Protein AF-A0A8B8M801-F1 (afdb_monomer_lite)

Foldseek 3Di:
DQFDPDPLVLVLLLLLQVLVVLLVLLVVLCVLLVQAPDCLSVCSVVCSQQVLVCVVVCPPLADDPVVLVVLVVLVVQQVVLVVVLVVLVVVLVVLVVVLVVLVPDPPHDPVVNVVSVVVSVVSVVVSVVSCVSHCNPPGSVVVSSSSVNNSVNVLVVSLVPVLPSDDPPPPPPPDDDDDDDDDDDDDDDDDDDDDDDDDDDDDDDDDDDDDDDDDDDDDDDDDDDDDDDDDDDDDDDDDDDDDDDDDDDDDDDDDDDDDPPDDDDDPDDDPPDPPPDPPSSVSVSSVSSNDPDSNDADCQACQVVVCFLLLLVLLLLLVCCLPDDVDDDPVSVVVSLVSDDPVLVVVLVVVVVVLVPPPPCPPCLPVLLVVLSVLLCVLCVQQNQQSVLSNQLVVCPDPPPPPDDPDPHRRPSSHRNSGGPVVSSVSVSSSVNSSVSNSVVVVVVVVVVVVVVVVVVVVPPPPPPDD

pLDDT: mean 71.51, std 26.42, r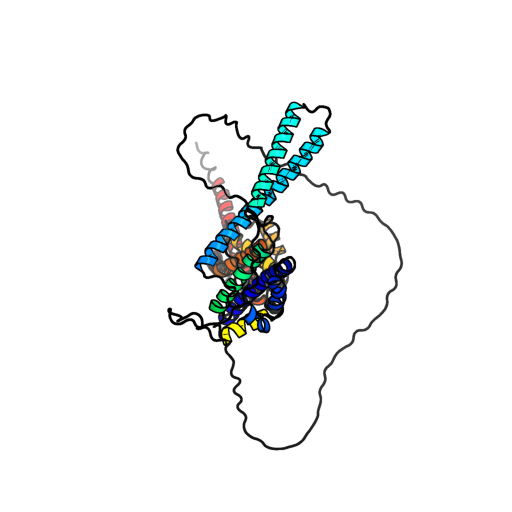ange [22.66, 97.25]

Structure (mmCIF, N/CA/C/O backbone):
data_AF-A0A8B8M801-F1
#
_entry.id   AF-A0A8B8M801-F1
#
loop_
_atom_site.group_PDB
_atom_site.id
_atom_site.type_symbol
_atom_site.label_atom_id
_atom_site.label_alt_id
_atom_site.label_comp_id
_atom_site.label_asym_id
_atom_site.label_entity_id
_atom_site.label_seq_id
_atom_site.pdbx_PDB_ins_code
_atom_site.Cartn_x
_atom_site.Cartn_y
_atom_site.Cartn_z
_atom_site.occupancy
_atom_site.B_iso_or_equiv
_atom_site.auth_seq_id
_atom_site.auth_comp_id
_atom_site.auth_asym_id
_atom_site.auth_atom_id
_atom_site.pdbx_PDB_model_num
ATOM 1 N N . MET A 1 1 ? 6.894 6.094 -21.518 1.00 69.94 1 MET A N 1
ATOM 2 C CA . MET A 1 1 ? 6.815 5.755 -20.077 1.00 69.94 1 MET A CA 1
ATOM 3 C C . MET A 1 1 ? 7.013 4.245 -19.852 1.00 69.94 1 MET A C 1
ATOM 5 O O . MET A 1 1 ? 6.782 3.466 -20.776 1.00 69.94 1 MET A O 1
ATOM 9 N N . LEU A 1 2 ? 7.477 3.798 -18.669 1.00 86.38 2 LEU A N 1
ATOM 10 C CA . LEU A 1 2 ? 7.710 2.362 -18.379 1.00 86.38 2 LEU A CA 1
ATOM 11 C C . LEU A 1 2 ? 6.422 1.529 -18.285 1.00 86.38 2 LEU A C 1
ATOM 13 O O . LEU A 1 2 ? 6.451 0.343 -18.609 1.00 86.38 2 LEU A O 1
ATOM 17 N N . VAL A 1 3 ? 5.332 2.137 -17.811 1.00 86.00 3 VAL A N 1
ATOM 18 C CA . VAL A 1 3 ? 4.049 1.465 -17.549 1.00 86.00 3 VAL A CA 1
ATOM 19 C C . VAL A 1 3 ? 3.124 1.565 -18.767 1.00 86.00 3 VAL A C 1
ATOM 21 O O . VAL A 1 3 ? 2.824 0.553 -19.389 1.00 86.00 3 VAL A O 1
ATOM 24 N N . SER A 1 4 ? 2.714 2.776 -19.147 1.00 87.94 4 SER A N 1
ATOM 25 C CA . SER A 1 4 ? 1.912 3.070 -20.344 1.00 87.94 4 SER A CA 1
ATOM 26 C C . SER A 1 4 ? 2.032 4.556 -20.682 1.00 87.94 4 SER A C 1
ATOM 28 O O . SER A 1 4 ? 2.344 5.335 -19.793 1.00 87.94 4 SER A O 1
ATOM 30 N N . ASP A 1 5 ? 1.791 4.952 -21.926 1.00 88.44 5 ASP A N 1
ATOM 31 C CA . ASP A 1 5 ? 1.687 6.371 -22.310 1.00 88.44 5 ASP A CA 1
ATOM 32 C C . ASP A 1 5 ? 0.221 6.864 -22.314 1.00 88.44 5 ASP A C 1
ATOM 34 O O . ASP A 1 5 ? -0.043 8.023 -22.611 1.00 88.44 5 ASP A O 1
ATOM 38 N N . ASP A 1 6 ? -0.732 5.984 -21.985 1.00 90.69 6 ASP A N 1
ATOM 39 C CA . ASP A 1 6 ? -2.162 6.293 -21.893 1.00 90.69 6 ASP A CA 1
ATOM 40 C C . ASP A 1 6 ? -2.569 6.659 -20.454 1.00 90.69 6 ASP A C 1
ATOM 42 O O . ASP A 1 6 ? -2.663 5.792 -19.578 1.00 90.69 6 ASP A O 1
ATOM 46 N N . ASP A 1 7 ? -2.859 7.941 -20.227 1.00 89.00 7 ASP A N 1
ATOM 47 C CA . ASP A 1 7 ? -3.302 8.480 -18.937 1.00 89.00 7 ASP A CA 1
ATOM 48 C C . ASP A 1 7 ? -4.595 7.830 -18.421 1.00 89.00 7 ASP A C 1
ATOM 50 O O . ASP A 1 7 ? -4.760 7.655 -17.208 1.00 89.00 7 ASP A O 1
ATOM 54 N N . TYR A 1 8 ? -5.509 7.426 -19.314 1.00 88.69 8 TYR A N 1
ATOM 55 C CA . TYR A 1 8 ? -6.745 6.752 -18.914 1.00 88.69 8 TYR A CA 1
ATOM 56 C C . TYR A 1 8 ? -6.439 5.384 -18.326 1.00 88.69 8 TYR A C 1
ATOM 58 O O . TYR A 1 8 ? -6.937 5.052 -17.250 1.00 88.69 8 TYR A O 1
ATOM 66 N N . PHE A 1 9 ? -5.568 4.617 -18.979 1.00 89.81 9 PHE A N 1
ATOM 67 C CA . PHE A 1 9 ? -5.114 3.331 -18.464 1.00 89.81 9 PHE A CA 1
ATOM 68 C C . PHE A 1 9 ? -4.453 3.464 -17.082 1.00 89.81 9 PHE A C 1
ATOM 70 O O . PHE A 1 9 ? -4.754 2.686 -16.175 1.00 89.81 9 PHE A O 1
ATOM 77 N N . LEU A 1 10 ? -3.601 4.475 -16.876 1.00 91.31 10 LEU A N 1
ATOM 78 C CA . LEU A 1 10 ? -2.963 4.717 -15.574 1.00 91.31 10 LEU A CA 1
ATOM 79 C C . LEU A 1 10 ? -3.976 5.084 -14.486 1.00 91.31 10 LEU A C 1
ATOM 81 O O . LEU A 1 10 ? -3.874 4.609 -13.352 1.00 91.31 10 LEU A O 1
ATOM 85 N N . MET A 1 11 ? -4.967 5.908 -14.825 1.00 91.25 11 MET A N 1
ATOM 86 C CA . MET A 1 11 ? -6.051 6.271 -13.917 1.00 91.25 11 MET A CA 1
ATOM 87 C C . MET A 1 11 ? -6.935 5.065 -13.574 1.00 91.25 11 MET A C 1
ATOM 89 O O . MET A 1 11 ? -7.363 4.942 -12.425 1.00 91.25 11 MET A O 1
ATOM 93 N N . GLU A 1 12 ? -7.169 4.147 -14.518 1.00 91.06 12 GLU A N 1
ATOM 94 C CA . GLU A 1 12 ? -7.884 2.899 -14.240 1.00 91.06 12 GLU A CA 1
ATOM 95 C C . GLU A 1 12 ? -7.103 1.990 -13.287 1.00 91.06 12 GLU A C 1
ATOM 97 O O . GLU A 1 12 ? -7.709 1.461 -12.358 1.00 91.06 12 GLU A O 1
ATOM 102 N N . LEU A 1 13 ? -5.779 1.868 -13.443 1.00 92.38 13 LEU A N 1
ATOM 103 C CA . LEU A 1 13 ? -4.937 1.125 -12.495 1.00 92.38 13 LEU A CA 1
ATOM 104 C C . LEU A 1 13 ? -4.992 1.731 -11.086 1.00 92.38 13 LEU A C 1
ATOM 106 O O . LEU A 1 13 ? -5.096 1.004 -10.097 1.00 92.38 13 LEU A O 1
ATOM 110 N N . ALA A 1 14 ? -4.953 3.064 -10.987 1.00 92.94 14 ALA A N 1
ATOM 111 C CA . ALA A 1 14 ? -5.087 3.764 -9.712 1.00 92.94 14 ALA A CA 1
ATOM 112 C C . ALA A 1 14 ? -6.464 3.523 -9.071 1.00 92.94 14 ALA A C 1
ATOM 114 O O . ALA A 1 14 ? -6.549 3.235 -7.875 1.00 92.94 14 ALA A O 1
ATOM 115 N N . LEU A 1 15 ? -7.541 3.608 -9.860 1.00 93.56 15 LEU A N 1
ATOM 116 C CA . LEU A 1 15 ? -8.895 3.307 -9.401 1.00 93.56 15 LEU A CA 1
ATOM 117 C C . LEU A 1 15 ? -8.997 1.862 -8.907 1.00 93.56 15 LEU A C 1
ATOM 119 O O . LEU A 1 15 ? -9.538 1.628 -7.830 1.00 93.56 15 LEU A O 1
ATOM 123 N N . ASP A 1 16 ? -8.468 0.906 -9.665 1.00 93.31 16 ASP A N 1
ATOM 124 C CA . ASP A 1 16 ? -8.527 -0.511 -9.322 1.00 93.31 16 ASP A CA 1
ATOM 125 C C . ASP A 1 16 ? -7.824 -0.803 -7.989 1.00 93.31 16 ASP A C 1
ATOM 127 O O . ASP A 1 16 ? -8.360 -1.549 -7.169 1.00 93.31 16 ASP A O 1
ATOM 131 N N . GLU A 1 17 ? -6.702 -0.136 -7.699 1.00 93.31 17 GLU A N 1
ATOM 132 C CA . GLU A 1 17 ? -6.030 -0.260 -6.400 1.00 93.31 17 GLU A CA 1
ATOM 133 C C . GLU A 1 17 ? -6.843 0.353 -5.259 1.00 93.31 17 GLU A C 1
ATOM 135 O O . GLU A 1 17 ? -6.967 -0.237 -4.181 1.00 93.31 17 GLU A O 1
ATOM 140 N N . ILE A 1 18 ? -7.430 1.528 -5.485 1.00 93.25 18 ILE A N 1
ATOM 141 C CA . ILE A 1 18 ? -8.291 2.185 -4.499 1.00 93.25 18 ILE A CA 1
ATOM 142 C C . ILE A 1 18 ? -9.512 1.308 -4.185 1.00 93.25 18 ILE A C 1
ATOM 144 O O . ILE A 1 18 ? -9.875 1.165 -3.014 1.00 93.25 18 ILE A O 1
ATOM 148 N N . LEU A 1 19 ? -10.127 0.696 -5.202 1.00 94.12 19 LEU A N 1
ATOM 149 C CA . LEU A 1 19 ? -11.270 -0.201 -5.037 1.00 94.12 19 LEU A CA 1
ATOM 150 C C . LEU A 1 19 ? -10.886 -1.503 -4.325 1.00 94.12 19 LEU A C 1
ATOM 152 O O . LEU A 1 19 ? -11.635 -1.941 -3.454 1.00 94.12 19 LEU A O 1
ATOM 156 N N . ASP A 1 20 ? -9.721 -2.087 -4.613 1.00 91.69 20 ASP A N 1
ATOM 157 C CA . ASP A 1 20 ? -9.226 -3.276 -3.905 1.00 91.69 20 ASP A CA 1
ATOM 158 C C . ASP A 1 20 ? -8.988 -2.991 -2.410 1.00 91.69 20 ASP A C 1
ATOM 160 O O . ASP A 1 20 ? -9.424 -3.761 -1.543 1.00 91.69 20 ASP A O 1
ATOM 164 N N . ASN A 1 21 ? -8.374 -1.847 -2.086 1.00 91.00 21 ASN A N 1
ATOM 165 C CA . ASN A 1 21 ? -8.190 -1.402 -0.701 1.00 91.00 21 ASN A CA 1
ATOM 166 C C . ASN A 1 21 ? -9.539 -1.158 -0.006 1.00 91.00 21 ASN A C 1
ATOM 168 O O . ASN A 1 21 ? -9.754 -1.599 1.128 1.00 91.00 21 ASN A O 1
ATOM 172 N N . PHE A 1 22 ? -10.471 -0.494 -0.695 1.00 94.12 22 PHE A N 1
ATOM 173 C CA . PHE A 1 22 ? -11.826 -0.264 -0.203 1.00 94.12 22 PHE A CA 1
ATOM 174 C C . PHE A 1 22 ? -12.551 -1.581 0.098 1.00 94.12 22 PHE A C 1
ATOM 176 O O . PHE A 1 22 ? -13.122 -1.735 1.176 1.00 94.12 22 PHE A O 1
ATOM 183 N N . GLU A 1 23 ? -12.504 -2.545 -0.821 1.00 93.38 23 GLU A N 1
ATOM 184 C CA . GLU A 1 23 ? -13.177 -3.835 -0.685 1.00 93.38 23 GLU A CA 1
ATOM 185 C C . GLU A 1 23 ? -12.590 -4.661 0.471 1.00 93.38 23 GLU A C 1
ATOM 187 O O . GLU A 1 23 ? -13.325 -5.314 1.214 1.00 93.38 23 GLU A O 1
ATOM 192 N N . SER A 1 24 ? -11.271 -4.609 0.684 1.00 91.81 24 SER A N 1
ATOM 193 C CA . SER A 1 24 ? -10.615 -5.236 1.842 1.00 91.81 24 SER A CA 1
ATOM 194 C C . SER A 1 24 ? -11.139 -4.681 3.175 1.00 91.81 24 SER A C 1
ATOM 196 O O . SER A 1 24 ? -11.532 -5.438 4.075 1.00 91.81 24 SER A O 1
ATOM 198 N N . LEU A 1 25 ? -11.232 -3.352 3.284 1.00 93.81 25 LEU A N 1
ATOM 199 C CA . LEU A 1 25 ? -11.783 -2.684 4.463 1.00 93.81 25 LEU A CA 1
ATOM 200 C C . LEU A 1 25 ? -13.275 -2.991 4.638 1.00 93.81 25 LEU A C 1
ATOM 202 O O . LEU A 1 25 ? -13.708 -3.329 5.741 1.00 93.81 25 LEU A O 1
ATOM 206 N N . ALA A 1 26 ? -14.054 -2.937 3.558 1.00 95.31 26 ALA A N 1
ATOM 207 C CA . ALA A 1 26 ? -15.483 -3.219 3.574 1.00 95.31 26 ALA A CA 1
ATOM 208 C C . ALA A 1 26 ? -15.772 -4.656 4.029 1.00 95.31 26 ALA A C 1
ATOM 210 O O . ALA A 1 26 ? -16.574 -4.861 4.940 1.00 95.31 26 ALA A O 1
ATOM 211 N N . ARG A 1 27 ? -15.049 -5.658 3.512 1.00 95.75 27 ARG A N 1
ATOM 212 C CA . ARG A 1 27 ? -15.170 -7.045 3.994 1.00 95.75 27 ARG A CA 1
ATOM 213 C C . ARG A 1 27 ? -14.838 -7.167 5.482 1.00 95.75 27 ARG A C 1
ATOM 215 O O . ARG A 1 27 ? -15.513 -7.902 6.200 1.00 95.75 27 ARG A O 1
ATOM 222 N N . SER A 1 28 ? -13.832 -6.443 5.968 1.00 95.88 28 SER A N 1
ATOM 223 C CA . SER A 1 28 ? -13.464 -6.452 7.391 1.00 95.88 28 SER A CA 1
ATOM 224 C C . SER A 1 28 ? -14.577 -5.868 8.271 1.00 95.88 28 SER A C 1
ATOM 226 O O . SER A 1 28 ? -14.928 -6.446 9.302 1.00 95.88 28 SER A O 1
ATOM 228 N N . VAL A 1 29 ? -15.201 -4.772 7.830 1.00 96.56 29 VAL A N 1
ATOM 229 C CA . VAL A 1 29 ? -16.356 -4.162 8.509 1.00 96.56 29 VAL A CA 1
ATOM 230 C C . VAL A 1 29 ? -17.590 -5.065 8.446 1.00 96.56 29 VAL A C 1
ATOM 232 O O . VAL A 1 29 ? -18.293 -5.172 9.446 1.00 96.56 29 VAL A O 1
ATOM 235 N N . ALA A 1 30 ? -17.826 -5.779 7.342 1.00 96.00 30 ALA A N 1
ATOM 236 C CA . ALA A 1 30 ? -18.916 -6.752 7.228 1.00 96.00 30 ALA A CA 1
ATOM 237 C C . ALA A 1 30 ? -18.779 -7.908 8.223 1.00 96.00 30 ALA A C 1
ATOM 239 O O . ALA A 1 30 ? -19.742 -8.249 8.911 1.00 96.00 30 ALA A O 1
ATOM 240 N N . ARG A 1 31 ? -17.565 -8.448 8.396 1.00 96.56 31 ARG A N 1
ATOM 241 C CA . ARG A 1 31 ? -17.296 -9.467 9.426 1.00 96.56 31 ARG A CA 1
ATOM 242 C C . ARG A 1 31 ? -17.578 -8.947 10.833 1.00 96.56 31 ARG A C 1
ATOM 244 O O . ARG A 1 31 ? -18.112 -9.685 11.658 1.00 96.56 31 ARG A O 1
ATOM 251 N N . LEU A 1 32 ? -17.235 -7.688 11.108 1.00 95.00 32 LEU A N 1
ATOM 252 C CA . LEU A 1 32 ? -17.540 -7.046 12.387 1.00 95.00 32 LEU A CA 1
ATOM 253 C C . LEU A 1 32 ? -19.049 -6.814 12.560 1.00 95.00 32 LEU A C 1
ATOM 255 O O . LEU A 1 32 ? -19.571 -6.997 13.657 1.00 95.00 32 LEU A O 1
ATOM 259 N N . GLY A 1 33 ? -19.744 -6.482 11.468 1.00 95.25 33 GLY A N 1
ATOM 260 C CA . GLY A 1 33 ? -21.192 -6.290 11.403 1.00 95.25 33 GLY A CA 1
ATOM 261 C C . GLY A 1 33 ? -21.979 -7.489 11.917 1.00 95.25 33 GLY A C 1
ATOM 262 O O . GLY A 1 33 ? -22.941 -7.300 12.647 1.00 95.25 33 GLY A O 1
ATOM 263 N N . LYS A 1 34 ? -21.520 -8.721 11.667 1.00 95.31 34 LYS A N 1
ATOM 264 C CA . LYS A 1 34 ? -22.151 -9.954 12.188 1.00 95.31 34 LYS A CA 1
ATOM 265 C C . LYS A 1 34 ? -22.224 -10.023 13.717 1.00 95.31 34 LYS A C 1
ATOM 267 O O . LYS A 1 34 ? -23.043 -10.754 14.258 1.00 95.31 34 LYS A O 1
ATOM 272 N N . LYS A 1 35 ? -21.363 -9.279 14.422 1.00 95.19 35 LYS A N 1
ATOM 273 C CA . LYS A 1 35 ? -21.335 -9.209 15.893 1.00 95.19 35 LYS A CA 1
ATOM 274 C C . LYS A 1 35 ? -22.219 -8.092 16.459 1.00 95.19 35 LYS A C 1
ATOM 276 O O . LYS A 1 35 ? -22.286 -7.925 17.677 1.00 95.19 35 LYS A O 1
ATOM 281 N N . CYS A 1 36 ? -22.851 -7.296 15.599 1.00 96.25 36 CYS A N 1
ATOM 282 C CA . CYS A 1 36 ? -23.755 -6.234 16.016 1.00 96.25 36 CYS A CA 1
ATOM 283 C C . CYS A 1 36 ? -25.080 -6.785 16.548 1.00 96.25 36 CYS A C 1
ATOM 285 O O . CYS A 1 36 ? -25.541 -7.839 16.115 1.00 96.25 36 CYS A O 1
ATOM 287 N N . LYS A 1 37 ? -25.709 -6.041 17.460 1.00 95.81 37 LYS A N 1
ATOM 288 C CA . LYS A 1 37 ? -27.055 -6.336 17.969 1.00 95.81 37 LYS A CA 1
ATOM 289 C C . LYS A 1 37 ? -28.134 -5.871 16.996 1.00 95.81 37 LYS A C 1
ATOM 291 O O . LYS A 1 37 ? -29.144 -6.542 16.832 1.00 95.81 37 LYS A O 1
ATOM 296 N N . ASP A 1 38 ? -27.917 -4.720 16.368 1.00 93.56 38 ASP A N 1
ATOM 297 C CA . ASP A 1 38 ? -28.819 -4.163 15.361 1.00 93.56 38 ASP A CA 1
ATOM 298 C C . ASP A 1 38 ? -28.673 -4.924 14.020 1.00 93.56 38 ASP A C 1
ATOM 300 O O . ASP A 1 38 ? -27.577 -4.937 13.439 1.00 93.56 38 ASP A O 1
ATOM 304 N N . PRO A 1 39 ? -29.754 -5.548 13.509 1.00 90.94 39 PRO A N 1
ATOM 305 C CA . PRO A 1 39 ? -29.714 -6.395 12.316 1.00 90.94 39 PRO A CA 1
ATOM 306 C C . PRO A 1 39 ? -29.420 -5.615 11.031 1.00 90.94 39 PRO A C 1
ATOM 308 O O . PRO A 1 39 ? -29.023 -6.209 10.027 1.00 90.94 39 PRO A O 1
ATOM 311 N N . VAL A 1 40 ? -29.561 -4.283 11.035 1.00 91.19 40 VAL A N 1
ATOM 312 C CA . VAL A 1 40 ? -29.239 -3.456 9.864 1.00 91.19 40 VAL A CA 1
ATOM 313 C C . VAL A 1 40 ? -27.784 -3.665 9.436 1.00 91.19 40 VAL A C 1
ATOM 315 O O . VAL A 1 40 ? -27.507 -3.756 8.240 1.00 91.19 40 VAL A O 1
ATOM 318 N N . TYR A 1 41 ? -26.858 -3.823 10.389 1.00 93.56 41 TYR A N 1
ATOM 319 C CA . TYR A 1 41 ? -25.438 -4.029 10.089 1.00 93.56 41 TYR A CA 1
ATOM 320 C C . TYR A 1 41 ? -25.115 -5.422 9.548 1.00 93.56 41 TYR A C 1
ATOM 322 O O . TYR A 1 41 ? -24.092 -5.582 8.885 1.00 93.56 41 TYR A O 1
ATOM 330 N N . HIS A 1 42 ? -25.969 -6.420 9.787 1.00 92.31 42 HIS A N 1
ATOM 331 C CA . HIS A 1 42 ? -25.775 -7.770 9.243 1.00 92.31 42 HIS A CA 1
ATOM 332 C C . HIS A 1 42 ? -25.934 -7.751 7.724 1.00 92.31 42 HIS A C 1
ATOM 334 O O . HIS A 1 42 ? -25.154 -8.361 7.001 1.00 92.31 42 HIS A O 1
ATOM 340 N N . GLY A 1 43 ? -26.874 -6.939 7.230 1.00 88.56 43 GLY A N 1
ATOM 341 C CA . GLY A 1 43 ? -27.107 -6.769 5.799 1.00 88.56 43 GLY A CA 1
ATOM 342 C C . GLY A 1 43 ? -26.000 -6.023 5.047 1.00 88.56 43 GLY A C 1
ATOM 343 O O . GLY A 1 43 ? -26.125 -5.855 3.834 1.00 88.56 43 GLY A O 1
ATOM 344 N N . TYR A 1 44 ? -24.957 -5.532 5.731 1.00 92.12 44 TYR A N 1
ATOM 345 C CA . TYR A 1 44 ? -23.826 -4.861 5.081 1.00 92.12 44 TYR A CA 1
ATOM 346 C C . TYR A 1 44 ? -23.010 -5.842 4.234 1.00 92.12 44 TYR A C 1
ATOM 348 O O . TYR A 1 44 ? -22.496 -5.461 3.187 1.00 92.12 44 TYR A O 1
ATOM 356 N N . GLU A 1 45 ? -22.962 -7.118 4.626 1.00 92.62 45 GLU A N 1
ATOM 357 C CA . GLU A 1 45 ? -22.308 -8.174 3.846 1.00 92.62 45 GLU A CA 1
ATOM 358 C C . GLU A 1 45 ? -22.907 -8.301 2.437 1.00 92.62 45 GLU A C 1
ATOM 360 O O . GLU A 1 45 ? -22.165 -8.293 1.462 1.00 92.62 45 GLU A O 1
ATOM 365 N N . HIS A 1 46 ? -24.238 -8.251 2.304 1.00 91.75 46 HIS A N 1
ATOM 366 C CA . HIS A 1 46 ? -24.902 -8.302 0.995 1.00 91.75 46 HIS A CA 1
ATOM 367 C C . HIS A 1 46 ? -24.498 -7.153 0.061 1.00 91.75 46 HIS A C 1
ATOM 369 O O . HIS A 1 46 ? -24.426 -7.340 -1.153 1.00 91.75 46 HIS A O 1
ATOM 375 N N . PHE A 1 47 ? -24.224 -5.965 0.613 1.00 92.19 47 PHE A N 1
ATOM 376 C CA . PHE A 1 47 ? -23.690 -4.855 -0.175 1.00 92.19 47 PHE A CA 1
ATOM 377 C C . PHE A 1 47 ? -22.270 -5.137 -0.661 1.00 92.19 47 PHE A C 1
ATOM 379 O O . PHE A 1 47 ? -21.967 -4.862 -1.816 1.00 92.19 47 PHE A O 1
ATOM 386 N N . VAL A 1 48 ? -21.413 -5.681 0.203 1.00 91.69 48 VAL A N 1
ATOM 387 C CA . VAL A 1 48 ? -20.028 -5.995 -0.162 1.00 91.69 48 VAL A CA 1
ATOM 388 C C . VAL A 1 48 ? -19.973 -7.088 -1.230 1.00 91.69 48 VAL A C 1
ATOM 390 O O . VAL A 1 48 ? -19.168 -6.986 -2.149 1.00 91.69 48 VAL A O 1
ATOM 393 N N . ASP A 1 49 ? -20.857 -8.083 -1.147 1.00 91.38 49 ASP A N 1
ATOM 394 C CA . ASP A 1 49 ? -20.913 -9.181 -2.114 1.00 91.38 49 ASP A CA 1
ATOM 395 C C . ASP A 1 49 ? -21.498 -8.751 -3.465 1.00 91.38 49 ASP A C 1
ATOM 397 O O . ASP A 1 49 ? -21.003 -9.163 -4.511 1.00 91.38 49 ASP A O 1
ATOM 401 N N . ASN A 1 50 ? -22.556 -7.930 -3.452 1.00 90.12 50 ASN A N 1
ATOM 402 C CA . ASN A 1 50 ? -23.275 -7.504 -4.656 1.00 90.12 50 ASN A CA 1
ATOM 403 C C . ASN A 1 50 ? -23.626 -6.006 -4.593 1.00 90.12 50 ASN A C 1
ATOM 405 O O . ASN A 1 50 ? -24.795 -5.643 -4.389 1.00 90.12 50 ASN A O 1
ATOM 409 N N . PRO A 1 51 ? -22.639 -5.112 -4.784 1.00 90.19 51 PRO A N 1
ATOM 410 C CA . PRO A 1 51 ? -22.838 -3.673 -4.627 1.00 90.19 51 PRO A CA 1
ATOM 411 C C . PRO A 1 51 ? -23.795 -3.088 -5.674 1.00 90.19 51 PRO A C 1
ATOM 413 O O . PRO A 1 51 ? -24.556 -2.174 -5.365 1.00 90.19 51 PRO A O 1
ATOM 416 N N . THR A 1 52 ? -23.828 -3.650 -6.885 1.00 86.38 52 THR A N 1
ATOM 417 C CA . THR A 1 52 ? -24.704 -3.219 -7.991 1.00 86.38 52 THR A CA 1
ATOM 418 C C . THR A 1 52 ? -26.193 -3.384 -7.692 1.00 86.38 52 THR A C 1
ATOM 420 O O . THR A 1 52 ? -26.992 -2.559 -8.121 1.00 86.38 52 THR A O 1
ATOM 423 N N . GLN A 1 53 ? -26.574 -4.421 -6.943 1.00 85.38 53 GLN A N 1
ATOM 424 C CA . GLN A 1 53 ? -27.974 -4.701 -6.604 1.00 85.38 53 GLN A CA 1
ATOM 425 C C . GLN A 1 53 ? -28.394 -4.049 -5.282 1.00 85.38 53 GLN A C 1
ATOM 427 O O . GLN A 1 53 ? -29.559 -3.715 -5.090 1.00 85.38 53 GLN A O 1
ATOM 432 N N . ASN A 1 54 ? -27.445 -3.850 -4.364 1.00 85.75 54 ASN A N 1
ATOM 433 C CA . ASN A 1 54 ? -27.749 -3.473 -2.984 1.00 85.75 54 ASN A CA 1
ATOM 434 C C . ASN A 1 54 ? -27.474 -1.998 -2.655 1.00 85.75 54 ASN A C 1
ATOM 436 O O . ASN A 1 54 ? -27.760 -1.579 -1.534 1.00 85.75 54 ASN A O 1
ATOM 440 N N . TYR A 1 55 ? -26.952 -1.188 -3.583 1.00 80.62 55 TYR A N 1
ATOM 441 C CA . TYR A 1 55 ? -26.563 0.199 -3.285 1.00 80.62 55 TYR A CA 1
ATOM 442 C C . TYR A 1 55 ? -27.719 1.084 -2.788 1.00 80.62 55 TYR A C 1
ATOM 444 O O . TYR A 1 55 ? -27.513 1.903 -1.893 1.00 80.62 55 TYR A O 1
ATOM 452 N N . LEU A 1 56 ? -28.940 0.909 -3.312 1.00 81.62 56 LEU A N 1
ATOM 453 C CA . LEU A 1 56 ? -30.096 1.748 -2.956 1.00 81.62 56 LEU A CA 1
ATOM 454 C C . LEU A 1 56 ? -30.416 1.694 -1.460 1.00 81.62 56 LEU A C 1
ATOM 456 O O . LEU A 1 56 ? -30.676 2.732 -0.851 1.00 81.62 56 LEU A O 1
ATOM 460 N N . LYS A 1 57 ? -30.310 0.506 -0.850 1.00 84.38 57 LYS A N 1
ATOM 461 C CA . LYS A 1 57 ? -30.540 0.289 0.589 1.00 84.38 57 LYS A CA 1
ATOM 462 C C . LYS A 1 57 ? -29.580 1.097 1.469 1.00 84.38 57 LYS A C 1
ATOM 464 O O . LYS A 1 57 ? -29.920 1.453 2.595 1.00 84.38 57 LYS A O 1
ATOM 469 N N . TRP A 1 58 ? -28.386 1.373 0.958 1.00 83.62 58 TRP A N 1
ATOM 470 C CA . TRP A 1 58 ? -27.312 2.043 1.686 1.00 83.62 58 TRP A CA 1
ATOM 471 C C . TRP A 1 58 ? -27.090 3.492 1.247 1.00 83.62 58 TRP A C 1
ATOM 473 O O . TRP A 1 58 ? -26.193 4.164 1.755 1.00 83.62 58 TRP A O 1
ATOM 483 N N . SER A 1 59 ? -27.931 4.005 0.349 1.00 81.12 59 SER A N 1
ATOM 484 C CA . SER A 1 59 ? -27.934 5.421 -0.007 1.00 81.12 59 SER A CA 1
ATOM 485 C C . SER A 1 59 ? -28.242 6.301 1.221 1.00 81.12 59 SER A C 1
ATOM 487 O O . SER A 1 59 ? -29.048 5.938 2.080 1.00 81.12 59 SER A O 1
ATOM 489 N N . GLY A 1 60 ? -27.553 7.439 1.368 1.00 84.50 60 GLY A N 1
ATOM 490 C CA . GLY A 1 60 ? -27.726 8.362 2.502 1.00 84.50 60 GLY A CA 1
ATOM 491 C C . GLY A 1 60 ? -26.949 7.988 3.776 1.00 84.50 60 GLY A C 1
ATOM 492 O O . GLY A 1 60 ? -27.021 8.686 4.801 1.00 84.50 60 GLY A O 1
ATOM 493 N N . TRP A 1 61 ? -26.183 6.895 3.751 1.00 90.44 61 TRP A N 1
ATOM 494 C CA . TRP A 1 61 ? -25.322 6.489 4.864 1.00 90.44 61 TRP A CA 1
ATOM 495 C C . TRP A 1 61 ? -24.028 7.298 4.950 1.00 90.44 61 TRP A C 1
ATOM 497 O O . TRP A 1 61 ? -23.387 7.332 6.005 1.00 90.44 61 TRP A O 1
ATOM 507 N N . GLU A 1 62 ? -23.665 8.014 3.897 1.00 93.19 62 GLU A N 1
ATOM 508 C CA . GLU A 1 62 ? -22.525 8.911 3.878 1.00 93.19 62 GLU A CA 1
ATOM 509 C C . GLU A 1 62 ? -22.631 10.017 4.945 1.00 93.19 62 GLU A C 1
ATOM 511 O O . GLU A 1 62 ? -23.694 10.381 5.468 1.00 93.19 62 GLU A O 1
ATOM 516 N N . TYR A 1 63 ? -21.483 10.541 5.351 1.00 93.81 63 TYR A N 1
ATOM 517 C CA . TYR A 1 63 ? -21.401 11.720 6.192 1.00 93.81 63 TYR A CA 1
ATOM 518 C C . TYR A 1 63 ? -21.321 12.972 5.325 1.00 93.81 63 TYR A C 1
ATOM 520 O O . TYR A 1 63 ? -20.635 13.013 4.308 1.00 93.81 63 TYR A O 1
ATOM 528 N N . ALA A 1 64 ? -21.920 14.062 5.810 1.00 93.81 64 ALA A N 1
ATOM 529 C CA . ALA A 1 64 ? -21.525 15.386 5.347 1.00 93.81 64 ALA A CA 1
ATOM 530 C C . ALA A 1 64 ? -20.018 15.586 5.590 1.00 93.81 64 ALA A C 1
ATOM 532 O O . ALA A 1 64 ? -19.513 15.203 6.648 1.00 93.81 64 ALA A O 1
ATOM 533 N N . TRP A 1 65 ? -19.315 16.238 4.662 1.00 86.75 65 TRP A N 1
ATOM 534 C CA . TRP A 1 65 ? -17.854 16.385 4.710 1.00 86.75 65 TRP A CA 1
ATOM 535 C C . TRP A 1 65 ? -17.323 16.906 6.059 1.00 86.75 65 TRP A C 1
ATOM 537 O O . TRP A 1 65 ? -16.484 16.262 6.684 1.00 86.75 65 TRP A O 1
ATOM 547 N N . LYS A 1 66 ? -17.905 17.993 6.591 1.00 94.12 66 LYS A N 1
ATOM 548 C CA . LYS A 1 66 ? -17.535 18.547 7.912 1.00 94.12 66 LYS A CA 1
ATOM 549 C C . LYS A 1 66 ? -17.724 17.545 9.061 1.00 94.12 66 LYS A C 1
ATOM 551 O O . LYS A 1 66 ? -17.007 17.578 10.057 1.00 94.12 66 LYS A O 1
ATOM 556 N N . LYS A 1 67 ? -18.719 16.656 8.958 1.00 95.56 67 LYS A N 1
ATOM 557 C CA . LYS A 1 67 ? -18.954 15.593 9.945 1.00 95.56 67 LYS A CA 1
ATOM 558 C C . LYS A 1 67 ? -17.923 14.480 9.786 1.00 95.56 67 LYS A C 1
ATOM 560 O O . LYS A 1 67 ? -17.420 14.021 10.806 1.00 95.56 67 LYS A O 1
ATOM 565 N N . MET A 1 68 ? -17.590 14.097 8.551 1.00 95.56 68 MET A N 1
ATOM 566 C CA . MET A 1 68 ? -16.545 13.114 8.255 1.00 95.56 68 MET A CA 1
ATOM 567 C C . MET A 1 68 ? -15.203 13.542 8.849 1.00 95.56 68 MET A C 1
ATOM 569 O O . MET A 1 68 ? -14.599 12.759 9.565 1.00 95.56 68 MET A O 1
ATOM 573 N N . GLU A 1 69 ? -14.796 14.802 8.685 1.00 94.25 69 GLU A N 1
ATOM 574 C CA . GLU A 1 69 ? -13.533 15.307 9.243 1.00 94.25 69 GLU A CA 1
ATOM 575 C C . GLU A 1 69 ? -13.455 15.128 10.772 1.00 94.25 69 GLU A C 1
ATOM 577 O O . GLU A 1 69 ? -12.466 14.638 11.316 1.00 94.25 69 GLU A O 1
ATOM 582 N N . ARG A 1 70 ? -14.545 15.429 11.491 1.00 96.31 70 ARG A N 1
ATOM 583 C CA . ARG A 1 70 ? -14.621 15.188 12.943 1.00 96.31 70 ARG A CA 1
ATOM 584 C C . ARG A 1 70 ? -14.579 13.700 13.290 1.00 96.31 70 ARG A C 1
ATOM 586 O O . ARG A 1 70 ? -14.071 13.332 14.347 1.00 96.31 70 ARG A O 1
ATOM 593 N N . LYS A 1 71 ? -15.154 12.840 12.443 1.00 95.88 71 LYS A N 1
ATOM 594 C CA . LYS A 1 71 ? -15.112 11.384 12.629 1.00 95.88 71 LYS A CA 1
ATOM 595 C C . LYS A 1 71 ? -13.719 10.823 12.364 1.00 95.88 71 LYS A C 1
ATOM 597 O O . LYS A 1 71 ? -13.286 10.002 13.163 1.00 95.88 71 LYS A O 1
ATOM 602 N N . VAL A 1 72 ? -13.004 11.321 11.357 1.00 93.69 72 VAL A N 1
ATOM 603 C CA . VAL A 1 72 ? -11.595 10.992 11.096 1.00 93.69 72 VAL A CA 1
ATOM 604 C C . VAL A 1 72 ? -10.734 11.366 12.297 1.00 93.69 72 VAL A C 1
ATOM 606 O O . VAL A 1 72 ? -10.110 10.478 12.862 1.00 93.69 72 VAL A O 1
ATOM 609 N N . LYS A 1 73 ? -10.842 12.596 12.819 1.00 94.31 73 LYS A N 1
ATOM 610 C CA . LYS A 1 73 ? -10.131 13.006 14.051 1.00 94.31 73 LYS A CA 1
ATOM 611 C C . LYS A 1 73 ? -10.440 12.106 15.251 1.00 94.31 73 LYS A C 1
ATOM 613 O O . LYS A 1 73 ? -9.589 11.863 16.101 1.00 94.31 73 LYS A O 1
ATOM 618 N N . LYS A 1 74 ? -11.671 11.592 15.352 1.00 93.38 74 LYS A N 1
ATOM 619 C CA . LYS A 1 74 ? -12.028 10.615 16.391 1.00 93.38 74 LYS A CA 1
ATOM 620 C C . LYS A 1 74 ? -11.363 9.255 16.156 1.00 93.38 74 LYS A C 1
ATOM 622 O O . LYS A 1 74 ? -10.909 8.649 17.120 1.00 93.38 74 LYS A O 1
ATOM 627 N N . MET A 1 75 ? -11.318 8.780 14.913 1.00 94.19 75 MET A N 1
ATOM 628 C CA . MET A 1 75 ? -10.638 7.533 14.552 1.00 94.19 75 MET A CA 1
ATOM 629 C C . MET A 1 75 ? -9.123 7.640 14.763 1.00 94.19 75 MET A C 1
ATOM 631 O O . MET A 1 75 ? -8.543 6.718 15.318 1.00 94.19 75 MET A O 1
ATOM 635 N N . GLU A 1 76 ? -8.500 8.778 14.457 1.00 91.31 76 GLU A N 1
ATOM 636 C CA . GLU A 1 76 ? -7.081 9.041 14.751 1.00 91.31 76 GLU A CA 1
ATOM 637 C C . GLU A 1 76 ? -6.781 8.944 16.251 1.00 91.31 76 GLU A C 1
ATOM 639 O O . GLU A 1 76 ? -5.829 8.281 16.654 1.00 91.31 76 GLU A O 1
ATOM 644 N N . ARG A 1 77 ? -7.640 9.524 17.104 1.00 91.94 77 ARG A N 1
ATOM 645 C CA . ARG A 1 77 ? -7.522 9.368 18.565 1.00 91.94 77 ARG A CA 1
ATOM 646 C C . ARG A 1 77 ? -7.657 7.913 19.005 1.00 91.94 77 ARG A C 1
ATOM 648 O O . ARG A 1 77 ? -6.965 7.505 19.930 1.00 91.94 77 ARG A O 1
ATOM 655 N N . PHE A 1 78 ? -8.528 7.133 18.359 1.00 92.50 78 PHE A N 1
ATOM 656 C CA . PHE A 1 78 ? -8.625 5.699 18.631 1.00 92.50 78 PHE A CA 1
ATOM 657 C C . PHE A 1 78 ? -7.347 4.960 18.249 1.00 92.50 78 PHE A C 1
ATOM 659 O O . PHE A 1 78 ? -6.892 4.148 19.045 1.00 92.50 78 PHE A O 1
ATOM 666 N N . VAL A 1 79 ? -6.757 5.252 17.089 1.00 90.56 79 VAL A N 1
ATOM 667 C CA . VAL A 1 79 ? -5.487 4.649 16.657 1.00 90.56 79 VAL A CA 1
ATOM 668 C C . VAL A 1 79 ? -4.362 5.000 17.634 1.00 90.56 79 VAL A C 1
ATOM 670 O O . VAL A 1 79 ? -3.668 4.105 18.107 1.00 90.56 79 VAL A O 1
ATOM 673 N N . ALA A 1 80 ? -4.238 6.273 18.024 1.00 89.88 80 ALA A N 1
ATOM 674 C CA . ALA A 1 80 ? -3.234 6.713 18.993 1.00 89.88 80 ALA A CA 1
ATOM 675 C C . ALA A 1 80 ? -3.405 6.033 20.364 1.00 89.88 80 ALA A C 1
ATOM 677 O O . ALA A 1 80 ? -2.448 5.498 20.919 1.00 89.88 80 ALA A O 1
ATOM 678 N N . ALA A 1 81 ? -4.633 5.993 20.895 1.00 91.19 81 ALA A N 1
ATOM 679 C CA . ALA A 1 81 ? -4.915 5.339 22.171 1.00 91.19 81 ALA A CA 1
ATOM 680 C C . ALA A 1 81 ? -4.706 3.816 22.110 1.00 91.19 81 ALA A C 1
ATOM 682 O O . ALA A 1 81 ? -4.258 3.226 23.086 1.00 91.19 81 ALA A O 1
ATOM 683 N N . MET A 1 82 ? -5.000 3.181 20.971 1.00 91.44 82 MET A N 1
ATOM 684 C CA . MET A 1 82 ? -4.736 1.759 20.736 1.00 91.44 82 MET A CA 1
ATOM 685 C C . MET A 1 82 ? -3.240 1.441 20.707 1.00 91.44 82 MET A C 1
ATOM 687 O O . MET A 1 82 ? -2.846 0.441 21.297 1.00 91.44 82 MET A O 1
ATOM 691 N N . SER A 1 83 ? -2.421 2.290 20.078 1.00 88.75 83 SER A N 1
ATOM 692 C CA . SER A 1 83 ? -0.959 2.131 20.061 1.00 88.75 83 SER A CA 1
ATOM 693 C C . SER A 1 83 ? -0.350 2.269 21.456 1.00 88.75 83 SER A C 1
ATOM 695 O O . SER A 1 83 ? 0.573 1.538 21.797 1.00 88.75 83 SER A O 1
ATOM 697 N N . LEU A 1 84 ? -0.860 3.195 22.273 1.00 91.12 84 LEU A N 1
ATOM 698 C CA . LEU A 1 84 ? -0.449 3.298 23.675 1.00 91.12 84 LEU A CA 1
ATOM 699 C C . LEU A 1 84 ? -0.922 2.076 24.465 1.00 91.12 84 LEU A C 1
ATOM 701 O O . LEU A 1 84 ? -0.165 1.498 25.232 1.00 91.12 84 LEU A O 1
ATOM 705 N N . LEU A 1 85 ? -2.164 1.639 24.251 1.00 92.19 85 LEU A N 1
ATOM 706 C CA . LEU A 1 85 ? -2.714 0.477 24.938 1.00 92.19 85 LEU A CA 1
ATOM 707 C C . LEU A 1 85 ? -1.913 -0.803 24.654 1.00 92.19 85 LEU A C 1
ATOM 709 O O . LEU A 1 85 ? -1.706 -1.573 25.587 1.00 92.19 85 LEU A O 1
ATOM 713 N N . SER A 1 86 ? -1.472 -1.046 23.413 1.00 90.25 86 SER A N 1
ATOM 714 C CA . SER A 1 86 ? -0.664 -2.232 23.090 1.00 90.25 86 SER A CA 1
ATOM 715 C C . SER A 1 86 ? 0.661 -2.227 23.849 1.00 90.25 86 SER A C 1
ATOM 717 O O . SER A 1 86 ? 0.971 -3.204 24.526 1.00 90.25 86 SER A O 1
ATOM 719 N N . GLN A 1 87 ? 1.368 -1.094 23.843 1.00 90.75 87 GLN A N 1
ATOM 720 C CA . GLN A 1 87 ? 2.623 -0.930 24.575 1.00 90.75 87 GLN A CA 1
ATOM 721 C C . GLN A 1 87 ? 2.435 -1.104 26.093 1.00 90.75 87 GLN A C 1
ATOM 723 O O . GLN A 1 87 ? 3.189 -1.816 26.750 1.00 90.75 87 GLN A O 1
ATOM 728 N N . GLU A 1 88 ? 1.397 -0.495 26.672 1.00 91.50 88 GLU A N 1
ATOM 729 C CA . GLU A 1 88 ? 1.154 -0.561 28.118 1.00 91.50 88 GLU A CA 1
ATOM 730 C C . GLU A 1 88 ? 0.693 -1.952 28.588 1.00 91.50 88 GLU A C 1
ATOM 732 O O . GLU A 1 88 ? 0.930 -2.313 29.745 1.00 91.50 88 GLU A O 1
ATOM 737 N N . ILE A 1 89 ? 0.054 -2.744 27.715 1.00 91.12 89 ILE A N 1
ATOM 738 C CA . ILE A 1 89 ? -0.281 -4.150 27.989 1.00 91.12 89 ILE A CA 1
ATOM 739 C C . ILE A 1 89 ? 0.985 -5.015 28.025 1.00 91.12 89 ILE A C 1
ATOM 741 O O . ILE A 1 89 ? 1.095 -5.857 28.915 1.00 91.12 89 ILE A O 1
ATOM 745 N N . GLU A 1 90 ? 1.942 -4.799 27.119 1.00 92.19 90 GLU A N 1
ATOM 746 C CA . GLU A 1 90 ? 3.234 -5.504 27.125 1.00 92.19 90 GLU A CA 1
ATOM 747 C C . GLU A 1 90 ? 4.027 -5.192 28.401 1.00 92.19 90 GLU A C 1
ATOM 749 O O . GLU A 1 90 ? 4.417 -6.104 29.133 1.00 92.19 90 GLU A O 1
ATOM 754 N N . VAL A 1 91 ? 4.146 -3.906 28.754 1.00 92.88 91 VAL A N 1
ATOM 755 C CA . VAL A 1 91 ? 4.799 -3.467 30.001 1.00 92.88 91 VAL A CA 1
ATOM 756 C C . VAL A 1 91 ? 4.103 -4.052 31.232 1.00 92.88 91 VAL A C 1
ATOM 758 O O . VAL A 1 91 ? 4.762 -4.449 32.197 1.00 92.88 91 VAL A O 1
ATOM 761 N N . LEU A 1 92 ? 2.766 -4.113 31.232 1.00 93.38 92 LEU A N 1
ATOM 762 C CA . LEU A 1 92 ? 2.022 -4.740 32.322 1.00 93.38 92 LEU A CA 1
ATOM 763 C C . LEU A 1 92 ? 2.355 -6.234 32.431 1.00 93.38 92 LEU A C 1
ATOM 765 O O . LEU A 1 92 ? 2.597 -6.697 33.544 1.00 93.38 92 LEU A O 1
ATOM 769 N N . ALA A 1 93 ? 2.412 -6.961 31.313 1.00 93.00 93 ALA A N 1
ATOM 770 C CA . ALA A 1 93 ? 2.730 -8.387 31.298 1.00 93.00 93 ALA A CA 1
ATOM 771 C C . ALA A 1 93 ? 4.135 -8.669 31.863 1.00 93.00 93 ALA A C 1
ATOM 773 O O . ALA A 1 93 ? 4.283 -9.513 32.748 1.00 93.00 93 ALA A O 1
ATOM 774 N N . GLU A 1 94 ? 5.149 -7.904 31.446 1.00 92.50 94 GLU A N 1
ATOM 775 C CA . GLU A 1 94 ? 6.513 -8.004 31.989 1.00 92.50 94 GLU A CA 1
ATOM 776 C C . GLU A 1 94 ? 6.550 -7.718 33.499 1.00 92.50 94 GLU A C 1
ATOM 778 O O . GLU A 1 94 ? 7.208 -8.412 34.287 1.00 92.50 94 GLU A O 1
ATOM 783 N N . ARG A 1 95 ? 5.806 -6.698 33.942 1.00 87.19 95 ARG A N 1
ATOM 784 C CA . ARG A 1 95 ? 5.757 -6.302 35.354 1.00 87.19 95 ARG A CA 1
ATOM 785 C C . ARG A 1 95 ? 5.023 -7.329 36.221 1.00 87.19 95 ARG A C 1
ATOM 787 O O . ARG A 1 95 ? 5.413 -7.567 37.361 1.00 87.19 95 ARG A O 1
ATOM 794 N N . GLU A 1 96 ? 3.980 -7.962 35.695 1.00 90.19 96 GLU A N 1
ATOM 795 C CA . GLU A 1 96 ? 3.254 -9.041 36.374 1.00 90.19 96 GLU A CA 1
ATOM 796 C C . GLU A 1 96 ? 4.087 -10.327 36.458 1.00 90.19 96 GLU A C 1
ATOM 798 O O . GLU A 1 96 ? 4.096 -10.995 37.500 1.00 90.19 96 GLU A O 1
ATOM 803 N N . GLN A 1 97 ? 4.849 -10.646 35.410 1.00 89.88 97 GLN A N 1
ATOM 804 C CA . GLN A 1 97 ? 5.764 -11.788 35.400 1.00 89.88 97 GLN A CA 1
ATOM 805 C C . GLN A 1 97 ? 6.908 -11.610 36.407 1.00 89.88 97 GLN A C 1
ATOM 807 O O . GLN A 1 97 ? 7.198 -12.507 37.207 1.00 89.88 97 GLN A O 1
ATOM 812 N N . THR A 1 98 ? 7.533 -10.431 36.420 1.00 87.06 98 THR A N 1
ATOM 813 C CA . THR A 1 98 ? 8.576 -10.101 37.402 1.00 87.06 98 THR A CA 1
ATOM 814 C C . THR A 1 98 ? 8.022 -10.088 38.823 1.00 87.06 98 THR A C 1
ATOM 816 O O . THR A 1 98 ? 8.701 -10.559 39.735 1.00 87.06 98 THR A O 1
ATOM 819 N N . PHE A 1 99 ? 6.780 -9.632 39.035 1.00 84.88 99 PHE A N 1
ATOM 820 C CA . PHE A 1 99 ? 6.134 -9.672 40.354 1.00 84.88 99 PHE A CA 1
ATOM 821 C C . PHE A 1 99 ? 5.931 -11.106 40.832 1.00 84.88 99 PHE A C 1
ATOM 823 O O . PHE A 1 99 ? 6.275 -11.422 41.970 1.00 84.88 99 PHE A O 1
ATOM 830 N N . SER A 1 100 ? 5.438 -11.975 39.951 1.00 83.81 100 SER A N 1
ATOM 831 C CA . SER A 1 100 ? 5.211 -13.390 40.258 1.00 83.81 100 SER A CA 1
ATOM 832 C C . SER A 1 100 ? 6.521 -14.092 40.638 1.00 83.81 100 SER A C 1
ATOM 834 O O . SER A 1 100 ? 6.607 -14.684 41.709 1.00 83.81 100 SER A O 1
ATOM 836 N N . THR A 1 101 ? 7.583 -13.884 39.854 1.00 85.06 101 THR A N 1
ATOM 837 C CA . THR A 1 101 ? 8.922 -14.450 40.120 1.00 85.06 101 THR A CA 1
ATOM 838 C C . THR A 1 101 ? 9.536 -13.908 41.417 1.00 85.06 101 THR A C 1
ATOM 840 O O . THR A 1 101 ? 10.169 -14.624 42.189 1.00 85.06 101 THR A O 1
ATOM 843 N N . THR A 1 102 ? 9.344 -12.617 41.689 1.00 81.25 102 THR A N 1
ATOM 844 C CA . THR A 1 102 ? 9.895 -11.958 42.881 1.00 81.25 102 THR A CA 1
ATOM 845 C C . THR A 1 102 ? 9.180 -12.402 44.155 1.00 81.25 102 THR A C 1
ATOM 847 O O . THR A 1 102 ? 9.816 -12.547 45.198 1.00 81.25 102 THR A O 1
ATOM 850 N N . LYS A 1 103 ? 7.866 -12.646 44.077 1.00 79.62 103 LYS A N 1
ATOM 851 C CA . LYS A 1 103 ? 7.052 -13.157 45.187 1.00 79.62 103 LYS A CA 1
ATOM 852 C C . LYS A 1 103 ? 7.482 -14.561 45.622 1.00 79.62 103 LYS A C 1
ATOM 854 O O . LYS A 1 103 ? 7.391 -14.875 46.805 1.00 79.62 103 LYS A O 1
ATOM 859 N N . GLU A 1 104 ? 7.948 -15.384 44.688 1.00 77.19 104 GLU A N 1
ATOM 860 C CA . GLU A 1 104 ? 8.429 -16.746 44.955 1.00 77.19 104 GLU A CA 1
ATOM 861 C C . GLU A 1 104 ? 9.830 -16.779 45.590 1.00 77.19 104 GLU A C 1
ATOM 863 O O . GLU A 1 104 ? 10.239 -17.806 46.126 1.00 77.19 104 GLU A O 1
ATOM 868 N N . ASN A 1 105 ? 10.564 -15.659 45.594 1.00 77.00 105 ASN A N 1
ATOM 869 C CA . ASN A 1 105 ? 11.896 -15.584 46.185 1.00 77.00 105 ASN A CA 1
ATOM 870 C C . ASN A 1 105 ? 11.825 -15.348 47.714 1.00 77.00 105 ASN A C 1
ATOM 872 O O . ASN A 1 105 ? 11.451 -14.252 48.147 1.00 77.00 105 ASN A O 1
ATOM 876 N N . PRO A 1 106 ? 12.267 -16.303 48.559 1.00 64.25 106 PRO A N 1
ATOM 877 C CA . PRO A 1 106 ? 12.136 -16.210 50.017 1.00 64.25 106 PRO A CA 1
ATOM 878 C C . PRO A 1 106 ? 12.939 -15.063 50.649 1.00 64.25 106 PRO A C 1
ATOM 880 O O . PRO A 1 106 ? 12.679 -14.679 51.786 1.00 64.25 106 PRO A O 1
ATOM 883 N N . LYS A 1 107 ? 13.938 -14.525 49.934 1.00 70.06 107 LYS A N 1
ATOM 884 C CA . LYS A 1 107 ? 14.847 -13.479 50.432 1.00 70.06 107 LYS A CA 1
ATOM 885 C C . LYS A 1 107 ? 14.354 -12.056 50.150 1.00 70.06 107 LYS A C 1
ATOM 887 O O . LYS A 1 107 ? 15.041 -11.094 50.494 1.00 70.06 107 LYS A O 1
ATOM 892 N N . PHE A 1 108 ? 13.203 -11.890 49.497 1.00 71.25 108 PHE A N 1
ATOM 893 C CA . PHE A 1 108 ? 12.733 -10.573 49.077 1.00 71.25 108 PHE A CA 1
ATOM 894 C C . PHE A 1 108 ? 12.003 -9.825 50.205 1.00 71.25 108 PHE A C 1
ATOM 896 O O . PHE A 1 108 ? 11.116 -10.355 50.871 1.00 71.25 108 PHE A O 1
ATOM 903 N N . HIS A 1 109 ? 12.368 -8.559 50.425 1.00 77.19 109 HIS A N 1
ATOM 904 C CA . HIS A 1 109 ? 11.857 -7.761 51.544 1.00 77.19 109 HIS A CA 1
ATOM 905 C C . HIS A 1 109 ? 10.359 -7.443 51.368 1.00 77.19 109 HIS A C 1
ATOM 907 O O . HIS A 1 109 ? 9.972 -6.846 50.360 1.00 77.19 109 HIS A O 1
ATOM 913 N N . ARG A 1 110 ? 9.518 -7.756 52.369 1.00 76.25 110 ARG A N 1
ATOM 914 C CA . ARG A 1 110 ? 8.048 -7.560 52.304 1.00 76.25 110 ARG A CA 1
ATOM 915 C C . ARG A 1 110 ? 7.620 -6.136 51.932 1.00 76.25 110 ARG A C 1
ATOM 917 O O . ARG A 1 110 ? 6.667 -5.965 51.182 1.00 76.25 110 ARG A O 1
ATOM 924 N N . VAL A 1 111 ? 8.336 -5.124 52.423 1.00 79.50 111 VAL A N 1
ATOM 925 C CA . VAL A 1 111 ? 8.058 -3.705 52.124 1.00 79.50 111 VAL A CA 1
ATOM 926 C C . VAL A 1 111 ? 8.261 -3.398 50.635 1.00 79.50 111 VAL A C 1
ATOM 928 O O . VAL A 1 111 ? 7.377 -2.833 49.997 1.00 79.50 111 VAL A O 1
ATOM 931 N N . LYS A 1 112 ? 9.368 -3.864 50.041 1.00 80.44 112 LYS A N 1
ATOM 932 C CA . LYS A 1 112 ? 9.644 -3.697 48.603 1.00 80.44 112 LYS A CA 1
ATOM 933 C C . LYS A 1 112 ? 8.643 -4.465 47.737 1.00 80.44 112 LYS A C 1
ATOM 935 O O . LYS A 1 112 ? 8.269 -3.993 46.667 1.00 80.44 112 LYS A O 1
ATOM 940 N N . LEU A 1 113 ? 8.184 -5.627 48.205 1.00 83.38 113 LEU A N 1
ATOM 941 C CA . LEU A 1 113 ? 7.134 -6.394 47.532 1.00 83.38 113 LEU A CA 1
ATOM 942 C C . LEU A 1 113 ? 5.799 -5.630 47.510 1.00 83.38 113 LEU A C 1
ATOM 944 O O . LEU A 1 113 ? 5.115 -5.631 46.489 1.00 83.38 113 LEU A O 1
ATOM 948 N N . LEU A 1 114 ? 5.449 -4.944 48.604 1.00 84.75 114 LEU A N 1
ATOM 949 C CA . LEU A 1 114 ? 4.233 -4.133 48.694 1.00 84.75 114 LEU A CA 1
A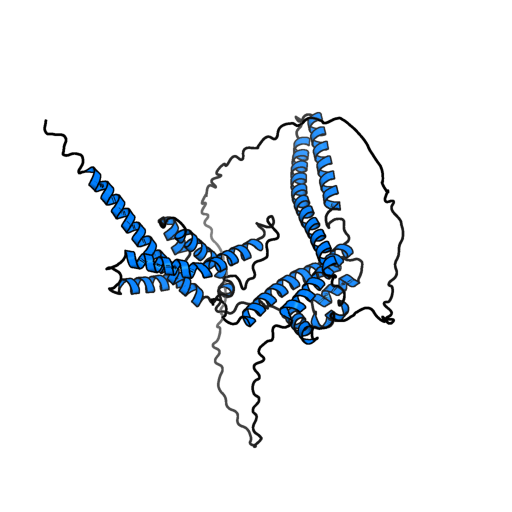TOM 950 C C . LEU A 1 114 ? 4.297 -2.904 47.775 1.00 84.75 114 LEU A C 1
ATOM 952 O O . LEU A 1 114 ? 3.343 -2.627 47.051 1.00 84.75 114 LEU A O 1
ATOM 956 N N . GLU A 1 115 ? 5.435 -2.208 47.734 1.00 84.94 115 GLU A N 1
ATOM 957 C CA . GLU A 1 115 ? 5.663 -1.117 46.776 1.00 84.94 115 GLU A CA 1
ATOM 958 C C . GLU A 1 115 ? 5.550 -1.599 45.325 1.00 84.94 115 GLU A C 1
ATOM 960 O O . GLU A 1 115 ? 4.958 -0.922 44.480 1.00 84.94 115 GLU A O 1
ATOM 965 N N . PHE A 1 116 ? 6.093 -2.783 45.024 1.00 83.88 116 PHE A N 1
ATOM 966 C CA . PHE A 1 116 ? 6.018 -3.361 43.687 1.00 83.88 116 PHE A CA 1
ATOM 967 C C . PHE A 1 116 ? 4.584 -3.761 43.313 1.00 83.88 116 PHE A C 1
ATOM 969 O O . PHE A 1 116 ? 4.132 -3.453 42.209 1.00 83.88 116 PHE A O 1
ATOM 976 N N . HIS A 1 117 ? 3.825 -4.330 44.254 1.00 88.25 117 HIS A N 1
ATOM 977 C CA . HIS A 1 117 ? 2.397 -4.604 44.088 1.00 88.25 117 HIS A CA 1
ATOM 978 C C . HIS A 1 117 ? 1.594 -3.328 43.783 1.00 88.25 117 HIS A C 1
ATOM 980 O O . HIS A 1 117 ? 0.794 -3.311 42.847 1.00 88.25 117 HIS A O 1
ATOM 986 N N . SER A 1 118 ? 1.846 -2.232 44.505 1.00 89.06 118 SER A N 1
ATOM 987 C CA . SER A 1 118 ? 1.200 -0.937 44.245 1.00 89.06 118 SER A CA 1
ATOM 988 C C . SER A 1 118 ? 1.507 -0.400 42.842 1.00 89.06 118 SER A C 1
ATOM 990 O O . SER A 1 118 ? 0.614 0.126 42.177 1.00 89.06 118 SER A O 1
ATOM 992 N N . LYS A 1 119 ? 2.737 -0.586 42.340 1.00 89.31 119 LYS A N 1
ATOM 993 C CA . LYS A 1 119 ? 3.113 -0.212 40.962 1.00 89.31 119 LYS A CA 1
ATOM 994 C C . LYS A 1 119 ? 2.387 -1.049 39.906 1.00 89.31 119 LYS A C 1
ATOM 996 O O . LYS A 1 119 ? 1.989 -0.503 38.879 1.00 89.31 119 LYS A O 1
ATOM 1001 N N . VAL A 1 120 ? 2.195 -2.349 40.144 1.00 91.00 120 VAL A N 1
ATOM 1002 C CA . VAL A 1 120 ? 1.392 -3.221 39.265 1.00 91.00 120 VAL A CA 1
ATOM 1003 C C . VAL A 1 120 ? -0.079 -2.801 39.289 1.00 91.00 120 VAL A C 1
ATOM 1005 O O . VAL A 1 120 ? -0.698 -2.673 38.236 1.00 91.00 120 VAL A O 1
ATOM 1008 N N . ALA A 1 121 ? -0.638 -2.513 40.466 1.00 92.19 121 ALA A N 1
ATOM 1009 C CA . ALA A 1 121 ? -2.020 -2.054 40.600 1.00 92.19 121 ALA A CA 1
ATOM 1010 C C . ALA A 1 121 ? -2.264 -0.722 39.868 1.00 92.19 121 ALA A C 1
ATOM 1012 O O . ALA A 1 121 ? -3.253 -0.584 39.147 1.00 92.19 121 ALA A O 1
ATOM 1013 N N . TRP A 1 122 ? -1.335 0.230 39.988 1.00 91.50 122 TRP A N 1
ATOM 1014 C CA . TRP A 1 122 ? -1.399 1.488 39.247 1.00 91.50 122 TRP A CA 1
ATOM 1015 C C . TRP A 1 122 ? -1.319 1.263 37.729 1.00 91.50 122 TRP A C 1
ATOM 1017 O O . TRP A 1 122 ? -2.127 1.816 36.985 1.00 91.50 122 TRP A O 1
ATOM 1027 N N . GLN A 1 123 ? -0.425 0.380 37.271 1.00 90.38 123 GLN A N 1
ATOM 1028 C CA . GLN A 1 123 ? -0.305 0.018 35.855 1.00 90.38 123 GLN A CA 1
ATOM 1029 C C . GLN A 1 123 ? -1.604 -0.595 35.302 1.00 90.38 123 GLN A C 1
ATOM 1031 O O . GLN A 1 123 ? -2.064 -0.216 34.225 1.00 90.38 123 GLN A O 1
ATOM 1036 N N . ARG A 1 124 ? -2.261 -1.481 36.062 1.00 93.12 124 ARG A N 1
ATOM 1037 C CA . ARG A 1 124 ? -3.582 -2.030 35.701 1.00 93.12 124 ARG A CA 1
ATOM 1038 C C . ARG A 1 124 ? -4.637 -0.936 35.559 1.00 93.12 124 ARG A C 1
ATOM 1040 O O . ARG A 1 124 ? -5.449 -0.981 34.634 1.00 93.12 124 ARG A O 1
ATOM 1047 N N . GLN A 1 125 ? -4.623 0.052 36.454 1.00 93.44 125 GLN A N 1
ATOM 1048 C CA . GLN A 1 125 ? -5.553 1.175 36.390 1.00 93.44 125 GLN A CA 1
ATOM 1049 C C . GLN A 1 125 ? -5.301 2.055 35.159 1.00 93.44 125 GLN A C 1
ATOM 1051 O O . GLN A 1 125 ? -6.262 2.472 34.515 1.00 93.44 125 GLN A O 1
ATOM 1056 N N . GLN A 1 126 ? -4.041 2.286 34.779 1.00 90.06 126 GLN A N 1
ATOM 1057 C CA . GLN A 1 126 ? -3.719 2.976 33.527 1.00 90.06 126 GLN A CA 1
ATOM 1058 C C . GLN A 1 126 ? -4.268 2.236 32.303 1.00 90.06 126 GLN A C 1
ATOM 1060 O O . GLN A 1 126 ? -4.970 2.836 31.491 1.00 90.06 126 GLN A O 1
ATOM 1065 N N . VAL A 1 127 ? -4.020 0.924 32.202 1.00 93.31 127 VAL A N 1
ATOM 1066 C CA . VAL A 1 127 ? -4.535 0.085 31.105 1.00 93.31 127 VAL A CA 1
ATOM 1067 C C . V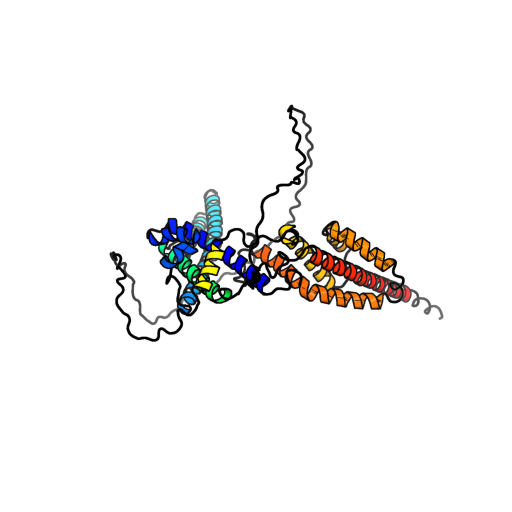AL A 1 127 ? -6.063 0.144 31.042 1.00 93.31 127 VAL A C 1
ATOM 1069 O O . VAL A 1 127 ? -6.636 0.225 29.955 1.00 93.31 127 VAL A O 1
ATOM 1072 N N . LYS A 1 128 ? -6.745 0.162 32.194 1.00 92.31 128 LYS A N 1
ATOM 1073 C CA . LYS A 1 128 ? -8.204 0.319 32.260 1.00 92.31 128 LYS A CA 1
ATOM 1074 C C . LYS A 1 128 ? -8.665 1.668 31.696 1.00 92.31 128 LYS A C 1
ATOM 1076 O O . LYS A 1 128 ? -9.535 1.685 30.829 1.00 92.31 128 LYS A O 1
ATOM 1081 N N . THR A 1 129 ? -8.043 2.768 32.118 1.00 91.38 129 THR A N 1
ATOM 1082 C CA . THR A 1 129 ? -8.342 4.116 31.606 1.00 91.38 129 THR A CA 1
ATOM 1083 C C . THR A 1 129 ? -8.092 4.218 30.100 1.00 91.38 129 THR A C 1
ATOM 1085 O O . THR A 1 129 ? -8.908 4.778 29.369 1.00 91.38 129 THR A O 1
ATOM 1088 N N . LEU A 1 130 ? -6.997 3.632 29.606 1.00 90.81 130 LEU A N 1
ATOM 1089 C CA . LEU A 1 130 ? -6.710 3.579 28.172 1.00 90.81 130 LEU A CA 1
ATOM 1090 C C . LEU A 1 130 ? -7.786 2.788 27.422 1.00 90.81 130 LEU A C 1
ATOM 1092 O O . LEU A 1 130 ? -8.292 3.267 26.407 1.00 90.81 130 LEU A O 1
ATOM 1096 N N . ARG A 1 131 ? -8.222 1.633 27.948 1.00 91.50 131 ARG A N 1
ATOM 1097 C CA . ARG A 1 131 ? -9.320 0.849 27.355 1.00 91.50 131 ARG A CA 1
ATOM 1098 C C . ARG A 1 131 ? -10.604 1.666 27.199 1.00 91.50 131 ARG A C 1
ATOM 1100 O O . ARG A 1 131 ? -11.225 1.575 26.139 1.00 91.50 131 ARG A O 1
ATOM 1107 N N . ASP A 1 132 ? -10.954 2.518 28.164 1.00 88.81 132 ASP A N 1
ATOM 1108 C CA . ASP A 1 132 ? -12.132 3.402 28.087 1.00 88.81 132 ASP A CA 1
ATOM 1109 C C . ASP A 1 132 ? -12.046 4.437 26.945 1.00 88.81 132 ASP A C 1
ATOM 1111 O O . ASP A 1 132 ? -13.060 4.834 26.345 1.00 88.81 132 ASP A O 1
ATOM 1115 N N . MET A 1 133 ? -10.824 4.852 26.601 1.00 86.19 133 MET A N 1
ATOM 1116 C CA . MET A 1 133 ? -10.540 5.771 25.495 1.00 86.19 133 MET A CA 1
ATOM 1117 C C . MET A 1 133 ? -10.499 5.071 24.128 1.00 86.19 133 MET A C 1
ATOM 1119 O O . MET A 1 133 ? -10.686 5.724 23.099 1.00 86.19 133 MET A O 1
ATOM 1123 N N . THR A 1 134 ? -10.311 3.751 24.100 1.00 90.69 134 THR A N 1
ATOM 1124 C CA . THR A 1 134 ? -10.214 2.952 22.869 1.00 90.69 134 THR A CA 1
ATOM 1125 C C . THR A 1 134 ? -11.570 2.420 22.366 1.00 90.69 134 THR A C 1
ATOM 1127 O O . THR A 1 134 ? -12.597 2.520 23.049 1.00 90.69 134 THR A O 1
ATOM 1130 N N . PRO A 1 135 ? -11.605 1.811 21.164 1.00 89.69 135 PRO A N 1
ATOM 1131 C CA . PRO A 1 135 ? -12.751 1.040 20.689 1.00 89.69 135 PRO A CA 1
ATOM 1132 C C . PRO A 1 135 ? -13.137 -0.173 21.551 1.00 89.69 135 PRO A C 1
ATOM 1134 O O . PRO A 1 135 ? -14.270 -0.627 21.424 1.00 89.69 135 PRO A O 1
ATOM 1137 N N . TRP A 1 136 ? -12.252 -0.692 22.416 1.00 86.06 136 TRP A N 1
ATOM 1138 C CA . TRP A 1 136 ? -12.483 -1.938 23.171 1.00 86.06 136 TRP A CA 1
ATOM 1139 C C . TRP A 1 136 ? -13.717 -1.890 24.068 1.00 86.06 136 TRP A C 1
ATOM 1141 O O . TRP A 1 136 ? -14.459 -2.864 24.143 1.00 86.06 136 TRP A O 1
ATOM 1151 N N . ASN A 1 137 ? -13.967 -0.745 24.704 1.00 87.50 137 ASN A N 1
ATOM 1152 C CA . ASN A 1 137 ? -15.120 -0.560 25.587 1.00 87.50 137 ASN A CA 1
ATOM 1153 C C . ASN A 1 137 ? -16.343 0.014 24.846 1.00 87.50 137 ASN A C 1
ATOM 1155 O O . ASN A 1 137 ? -17.268 0.545 25.461 1.00 87.50 137 ASN A O 1
ATOM 1159 N N . ARG A 1 138 ? -16.362 -0.045 23.507 1.00 91.81 138 ARG A N 1
ATOM 1160 C CA . ARG A 1 138 ? -17.487 0.406 22.674 1.00 91.81 138 ARG A CA 1
ATOM 1161 C C . ARG A 1 138 ? -18.248 -0.794 22.120 1.00 91.81 138 ARG A C 1
ATOM 1163 O O . ARG A 1 138 ? -17.676 -1.848 21.870 1.00 91.81 138 ARG A O 1
ATOM 1170 N N . SER A 1 139 ? -19.550 -0.626 21.893 1.00 94.19 139 SER A N 1
ATOM 1171 C CA . SER A 1 139 ? -20.347 -1.667 21.243 1.00 94.19 139 SER A CA 1
ATOM 1172 C C . SER A 1 139 ? -19.925 -1.858 19.784 1.00 94.19 139 SER A C 1
ATOM 1174 O O . SER A 1 139 ? -19.541 -0.897 19.106 1.00 94.19 139 SER A O 1
ATOM 1176 N N . TYR A 1 140 ? -20.068 -3.086 19.278 1.00 94.88 140 TYR A N 1
ATOM 1177 C CA . TYR A 1 140 ? -19.862 -3.377 17.858 1.00 94.88 140 TYR A CA 1
ATOM 1178 C C . TYR A 1 140 ? -20.728 -2.475 16.972 1.00 94.88 140 TYR A C 1
ATOM 1180 O O . TYR A 1 140 ? -20.208 -1.890 16.030 1.00 94.88 140 TYR A O 1
ATOM 1188 N N . ASP A 1 141 ? -21.996 -2.252 17.331 1.00 95.94 141 ASP A N 1
ATOM 1189 C CA . ASP A 1 141 ? -22.920 -1.349 16.625 1.00 95.94 141 ASP A CA 1
ATOM 1190 C C . ASP A 1 141 ? -22.338 0.055 16.446 1.00 95.94 141 ASP A C 1
ATOM 1192 O O . ASP A 1 141 ? -22.415 0.642 15.367 1.00 95.94 141 ASP A O 1
ATOM 1196 N N . TYR A 1 142 ? -21.729 0.605 17.500 1.00 95.38 142 TYR A N 1
ATOM 1197 C CA . TYR A 1 142 ? -21.132 1.933 17.449 1.00 95.38 142 TYR A CA 1
ATOM 1198 C C . TYR A 1 142 ? -19.929 1.972 16.495 1.00 95.38 142 TYR A C 1
ATOM 1200 O O . TYR A 1 142 ? -19.805 2.905 15.695 1.00 95.38 142 TYR A O 1
ATOM 1208 N N . ILE A 1 143 ? -19.052 0.967 16.572 1.00 95.38 143 ILE A N 1
ATOM 1209 C CA . ILE A 1 143 ? -17.843 0.890 15.745 1.00 95.38 143 ILE A CA 1
ATOM 1210 C C . ILE A 1 143 ? -18.201 0.630 14.282 1.00 95.38 143 ILE A C 1
ATOM 1212 O O . ILE A 1 143 ? -17.748 1.367 13.409 1.00 95.38 143 ILE A O 1
ATOM 1216 N N . VAL A 1 144 ? -19.071 -0.336 14.002 1.00 96.44 144 VAL A N 1
ATOM 1217 C CA . VAL A 1 144 ? -19.512 -0.659 12.641 1.00 96.44 144 VAL A CA 1
ATOM 1218 C C . VAL A 1 144 ? -20.258 0.514 12.018 1.00 96.44 144 VAL A C 1
ATOM 1220 O O . VAL A 1 144 ? -19.959 0.875 10.884 1.00 96.44 144 VAL A O 1
ATOM 1223 N N . ARG A 1 145 ? -21.139 1.205 12.754 1.00 95.25 145 ARG A N 1
ATOM 1224 C CA . ARG A 1 145 ? -21.784 2.434 12.261 1.00 95.25 145 ARG A CA 1
ATOM 1225 C C . ARG A 1 145 ? -20.765 3.507 11.884 1.00 95.25 145 ARG A C 1
ATOM 1227 O O . ARG A 1 145 ? -20.953 4.197 10.885 1.00 95.25 145 ARG A O 1
ATOM 1234 N N . LEU A 1 146 ? -19.722 3.696 12.693 1.00 96.19 146 LEU A N 1
ATOM 1235 C CA . LEU A 1 146 ? -18.666 4.668 12.408 1.00 96.19 146 LEU A CA 1
ATOM 1236 C C . LEU A 1 146 ? -17.892 4.286 11.139 1.00 96.19 146 LEU A C 1
ATOM 1238 O O . LEU A 1 146 ? -17.718 5.132 10.260 1.00 96.19 146 LEU A O 1
ATOM 1242 N N . LEU A 1 147 ? -17.468 3.027 11.030 1.00 96.12 147 LEU A N 1
ATOM 1243 C CA . LEU A 1 147 ? -16.662 2.530 9.915 1.00 96.12 147 LEU A CA 1
ATOM 1244 C C . LEU A 1 147 ? -17.462 2.434 8.609 1.00 96.12 147 LEU A C 1
ATOM 1246 O O . LEU A 1 147 ? -17.036 2.993 7.604 1.00 96.12 147 LEU A O 1
ATOM 1250 N N . ALA A 1 148 ? -18.648 1.820 8.619 1.00 95.56 148 ALA A N 1
ATOM 1251 C CA . ALA A 1 148 ? -19.486 1.656 7.431 1.00 95.56 148 ALA A CA 1
ATOM 1252 C C . ALA A 1 148 ? -19.882 3.009 6.823 1.00 95.56 148 ALA A C 1
ATOM 1254 O O . ALA A 1 148 ? -19.728 3.219 5.624 1.00 95.56 148 ALA A O 1
ATOM 1255 N N . ARG A 1 149 ? -20.308 3.981 7.644 1.00 95.56 149 ARG A N 1
ATOM 1256 C CA . ARG A 1 149 ? -20.623 5.335 7.151 1.00 95.56 149 ARG A CA 1
ATOM 1257 C C . ARG A 1 149 ? -19.395 6.060 6.598 1.00 95.56 149 ARG A C 1
ATOM 1259 O O . ARG A 1 149 ? -19.513 6.818 5.636 1.00 95.56 149 ARG A O 1
ATOM 1266 N N . SER A 1 150 ? -18.221 5.826 7.184 1.00 96.00 150 SER A N 1
ATOM 1267 C CA . SER A 1 150 ? -16.956 6.361 6.667 1.00 96.00 150 SER A CA 1
ATOM 1268 C C . SER A 1 150 ? -16.628 5.756 5.301 1.00 96.00 150 SER A C 1
ATOM 1270 O O . SER A 1 150 ? -16.318 6.501 4.377 1.00 96.00 150 SER A O 1
ATOM 1272 N N . LEU A 1 151 ? -16.800 4.440 5.139 1.00 95.94 151 LEU A N 1
ATOM 1273 C CA . LEU A 1 151 ? -16.639 3.745 3.862 1.00 95.94 151 LEU A CA 1
ATOM 1274 C C . LEU A 1 151 ? -17.625 4.256 2.807 1.00 95.94 151 LEU A C 1
ATOM 1276 O O . LEU A 1 151 ? -17.185 4.648 1.736 1.00 95.94 151 LEU A O 1
ATOM 1280 N N . PHE A 1 152 ? -18.921 4.381 3.099 1.00 94.50 152 PHE A N 1
ATOM 1281 C CA . PHE A 1 152 ? -19.864 4.961 2.129 1.00 94.50 152 PHE A CA 1
ATOM 1282 C C . PHE A 1 152 ? -19.502 6.399 1.737 1.00 94.50 152 PHE A C 1
ATOM 1284 O O . PHE A 1 152 ? -19.621 6.772 0.575 1.00 94.50 152 PHE A O 1
ATOM 1291 N N . THR A 1 153 ? -18.967 7.193 2.671 1.00 94.88 153 THR A N 1
ATOM 1292 C CA . THR A 1 153 ? -18.459 8.538 2.352 1.00 94.88 153 THR A CA 1
ATOM 1293 C C . THR A 1 153 ? -17.253 8.487 1.407 1.00 94.88 153 THR A C 1
ATOM 1295 O O . THR A 1 153 ? -17.162 9.297 0.488 1.00 94.88 153 THR A O 1
ATOM 1298 N N . ILE A 1 154 ? -16.327 7.547 1.623 1.00 94.62 154 ILE A N 1
ATOM 1299 C CA . ILE A 1 154 ? -15.171 7.319 0.742 1.00 94.62 154 ILE A CA 1
ATOM 1300 C C . ILE A 1 154 ? -15.641 6.842 -0.634 1.00 94.62 154 ILE A C 1
ATOM 1302 O O . ILE A 1 154 ? -15.158 7.346 -1.640 1.00 94.62 154 ILE A O 1
ATOM 1306 N N . LEU A 1 155 ? -16.615 5.937 -0.691 1.00 93.56 155 LEU A N 1
ATOM 1307 C CA . LEU A 1 155 ? -17.158 5.425 -1.943 1.00 93.56 155 LEU A CA 1
ATOM 1308 C C . LEU A 1 155 ? -17.818 6.524 -2.776 1.00 93.56 155 LEU A C 1
ATOM 1310 O O . LEU A 1 155 ? -17.528 6.639 -3.963 1.00 93.56 155 LEU A O 1
ATOM 1314 N N . GLU A 1 156 ? -18.625 7.388 -2.157 1.00 91.25 156 GLU A N 1
ATOM 1315 C CA . GLU A 1 156 ? -19.171 8.554 -2.857 1.00 91.25 156 GLU A CA 1
ATOM 1316 C C . GLU A 1 156 ? -18.049 9.477 -3.352 1.00 91.25 156 GLU A C 1
ATOM 1318 O O . GLU A 1 156 ? -18.116 9.968 -4.472 1.00 91.25 156 GLU A O 1
ATOM 1323 N N . ARG A 1 157 ? -16.962 9.672 -2.591 1.00 92.38 157 ARG A N 1
ATOM 1324 C CA . ARG A 1 157 ? -15.792 10.428 -3.077 1.00 92.38 157 ARG A CA 1
ATOM 1325 C C . ARG A 1 157 ? -15.110 9.757 -4.271 1.00 92.38 157 ARG A C 1
ATOM 1327 O O . ARG A 1 157 ? -14.747 10.463 -5.205 1.00 92.38 157 ARG A O 1
ATOM 1334 N N . ILE A 1 158 ? -14.972 8.433 -4.268 1.00 93.31 158 ILE A N 1
ATOM 1335 C CA . ILE A 1 158 ? -14.430 7.675 -5.404 1.00 93.31 158 ILE A CA 1
ATOM 1336 C C . ILE A 1 158 ? -15.321 7.868 -6.634 1.00 93.31 158 ILE A C 1
ATOM 1338 O O . ILE A 1 158 ? -14.812 8.174 -7.706 1.00 93.31 158 ILE A O 1
ATOM 1342 N N . ILE A 1 159 ? -16.643 7.772 -6.478 1.00 91.00 159 ILE A N 1
ATOM 1343 C CA . ILE A 1 159 ? -17.612 8.017 -7.556 1.00 91.00 159 ILE A CA 1
ATOM 1344 C C . ILE A 1 159 ? -17.478 9.440 -8.106 1.00 91.00 159 ILE A C 1
ATOM 1346 O O . ILE A 1 159 ? -17.497 9.626 -9.318 1.00 91.00 159 ILE A O 1
ATOM 1350 N N . LEU A 1 160 ? -17.317 10.438 -7.237 1.00 89.12 160 LEU A N 1
ATOM 1351 C CA . LEU A 1 160 ? -17.155 11.834 -7.649 1.00 89.12 160 LEU A CA 1
ATOM 1352 C C . LEU A 1 160 ? -15.864 12.069 -8.447 1.00 89.12 160 LEU A C 1
ATOM 1354 O O . LEU A 1 160 ? -15.878 12.841 -9.398 1.00 89.12 160 LEU A O 1
ATOM 1358 N N . VAL A 1 161 ? -14.757 11.432 -8.052 1.00 89.75 161 VAL A N 1
ATOM 1359 C CA . VAL A 1 161 ? -13.437 11.639 -8.675 1.00 89.75 161 VAL A CA 1
ATOM 1360 C C . VAL A 1 161 ? -13.272 10.800 -9.944 1.00 89.75 161 VAL A C 1
ATOM 1362 O O . VAL A 1 161 ? -12.822 11.311 -10.962 1.00 89.75 161 VAL A O 1
ATOM 1365 N N . PHE A 1 162 ? -13.662 9.526 -9.902 1.00 89.94 162 PHE A N 1
ATOM 1366 C CA . PHE A 1 162 ? -13.401 8.552 -10.966 1.00 89.94 162 PHE A CA 1
ATOM 1367 C C . PHE A 1 162 ? -14.638 8.192 -11.790 1.00 89.94 162 PHE A C 1
ATOM 1369 O O . PHE A 1 162 ? -14.540 7.428 -12.743 1.00 89.94 162 PHE A O 1
ATOM 1376 N N . GLY A 1 163 ? -15.819 8.723 -11.471 1.00 81.62 163 GLY A N 1
ATOM 1377 C CA . GLY A 1 163 ? -17.052 8.403 -12.191 1.00 81.62 163 GLY A CA 1
ATOM 1378 C C . GLY A 1 163 ? -16.998 8.748 -13.682 1.00 81.62 163 GLY A C 1
ATOM 1379 O O . GLY A 1 163 ? -17.550 8.013 -14.507 1.00 81.62 163 GLY A O 1
ATOM 1380 N N . ASN A 1 164 ? -16.289 9.824 -14.031 1.00 76.19 164 ASN A N 1
ATOM 1381 C CA . ASN A 1 164 ? -16.283 10.425 -15.367 1.00 76.19 164 ASN A CA 1
ATOM 1382 C C . ASN A 1 164 ? -15.100 10.001 -16.250 1.00 76.19 164 ASN A C 1
ATOM 1384 O O . ASN A 1 164 ? -14.978 10.531 -17.353 1.00 76.19 164 ASN A O 1
ATOM 1388 N N . SER A 1 165 ? -14.234 9.077 -15.816 1.00 67.81 165 SER A N 1
ATOM 1389 C CA . SER A 1 165 ? -13.188 8.536 -16.693 1.00 67.81 165 SER A CA 1
ATOM 1390 C C . SER A 1 165 ? -13.819 7.717 -17.828 1.00 67.81 165 SER A C 1
ATOM 1392 O O . SER A 1 165 ? -14.093 6.527 -17.704 1.00 67.81 165 SER A O 1
ATOM 1394 N N . HIS A 1 166 ? -14.160 8.396 -18.922 1.00 56.44 166 HIS A N 1
ATOM 1395 C CA . HIS A 1 166 ? -14.703 7.780 -20.123 1.00 56.44 166 HIS A CA 1
ATOM 1396 C C . HIS A 1 166 ? -13.699 6.764 -20.670 1.00 56.44 166 HIS A C 1
ATOM 1398 O O . HIS A 1 166 ? -12.554 7.104 -20.948 1.00 56.44 166 HIS A O 1
ATOM 1404 N N . LEU A 1 167 ? -14.158 5.528 -20.869 1.00 53.00 167 LEU A N 1
ATOM 1405 C CA . LEU A 1 167 ? -13.548 4.637 -21.847 1.00 53.00 167 LEU A CA 1
ATOM 1406 C C . LEU A 1 167 ? -13.749 5.279 -23.229 1.00 53.00 167 LEU A C 1
ATOM 1408 O O . LEU A 1 167 ? -14.884 5.677 -23.532 1.00 53.00 167 LEU A O 1
ATOM 1412 N N . PRO A 1 168 ? -12.728 5.342 -24.096 1.00 39.94 168 PRO A N 1
ATOM 1413 C CA . PRO A 1 168 ? -12.972 5.401 -25.523 1.00 39.94 168 PRO A CA 1
ATOM 1414 C C . PRO A 1 168 ? -13.707 4.107 -25.871 1.00 39.94 168 PRO A C 1
ATOM 1416 O O . PRO A 1 168 ? -13.125 3.027 -25.942 1.00 39.94 168 PRO A O 1
ATOM 1419 N N . ILE A 1 169 ? -15.027 4.190 -26.016 1.00 41.12 169 ILE A N 1
ATOM 1420 C CA . ILE A 1 169 ? -15.756 3.177 -26.765 1.00 41.12 169 ILE A CA 1
ATOM 1421 C C . ILE A 1 169 ? -15.230 3.348 -28.185 1.00 41.12 169 ILE A C 1
ATOM 1423 O O . ILE A 1 169 ? -15.636 4.279 -28.881 1.00 41.12 169 ILE A O 1
ATOM 1427 N N . GLU A 1 170 ? -14.295 2.493 -28.599 1.00 33.47 170 GLU A N 1
ATOM 1428 C CA . GLU A 1 170 ? -14.097 2.232 -30.017 1.00 33.47 170 GLU A CA 1
ATOM 1429 C C . GLU A 1 170 ? -15.466 1.821 -30.555 1.00 33.47 170 GLU A C 1
ATOM 1431 O O . GLU A 1 170 ? -15.944 0.702 -30.353 1.00 33.47 170 GLU A O 1
ATOM 1436 N N . LYS A 1 171 ? -16.151 2.776 -31.185 1.00 31.11 171 LYS A N 1
ATOM 1437 C CA . LYS A 1 171 ? -17.266 2.481 -32.064 1.00 31.11 171 LYS A CA 1
ATOM 1438 C C . LYS A 1 171 ? -16.669 1.620 -33.167 1.00 31.11 171 LYS A C 1
ATOM 1440 O O . LYS A 1 171 ? -16.079 2.149 -34.104 1.00 31.11 171 LYS A O 1
ATOM 1445 N N . LYS A 1 172 ? -16.799 0.298 -33.049 1.00 33.47 172 LYS A N 1
ATOM 1446 C CA . LYS A 1 172 ? -16.761 -0.561 -34.227 1.00 33.47 172 LYS A CA 1
ATOM 1447 C C . LYS A 1 172 ? -17.869 -0.048 -35.133 1.00 33.47 172 LYS A C 1
ATOM 1449 O O . LYS A 1 172 ? -19.047 -0.160 -34.805 1.00 33.47 172 LYS A O 1
ATOM 1454 N N . GLN A 1 173 ? -17.448 0.631 -36.189 1.00 32.41 173 GLN A N 1
ATOM 1455 C CA . GLN A 1 173 ? -18.279 1.020 -37.307 1.00 32.41 173 GLN A CA 1
ATOM 1456 C C . GLN A 1 173 ? -18.854 -0.276 -37.873 1.00 32.41 173 GLN A C 1
ATOM 1458 O O . GLN A 1 173 ? -18.137 -1.102 -38.433 1.00 32.41 173 GLN A O 1
ATOM 1463 N N . ASP A 1 174 ? -20.130 -0.493 -37.587 1.00 33.25 174 ASP A N 1
ATOM 1464 C CA . ASP A 1 174 ? -20.917 -1.593 -38.113 1.00 33.25 174 ASP A CA 1
ATOM 1465 C C . ASP A 1 174 ? -21.406 -1.163 -39.503 1.00 33.25 174 ASP A C 1
ATOM 1467 O O . ASP A 1 174 ? -22.562 -0.793 -39.695 1.00 33.25 174 ASP A O 1
ATOM 1471 N N . ASP A 1 175 ? -20.482 -1.111 -40.465 1.00 33.47 175 ASP A N 1
ATOM 1472 C CA . ASP A 1 175 ? -20.820 -0.913 -41.873 1.00 33.47 175 ASP A CA 1
ATOM 1473 C C . ASP A 1 175 ? -21.203 -2.274 -42.461 1.00 33.47 175 ASP A C 1
ATOM 1475 O O . ASP A 1 175 ? -20.374 -3.033 -42.965 1.00 33.47 175 ASP A O 1
ATOM 1479 N N . SER A 1 176 ? -22.492 -2.597 -42.374 1.00 33.28 176 SER A N 1
ATOM 1480 C CA . SER A 1 176 ? -23.090 -3.702 -43.124 1.00 33.28 176 SER A CA 1
ATOM 1481 C C . SER A 1 176 ? -23.606 -3.200 -44.480 1.00 33.28 176 SER A C 1
ATOM 1483 O O . SER A 1 176 ? -24.461 -2.313 -44.492 1.00 33.28 176 SER A O 1
ATOM 1485 N N . PRO A 1 177 ? -23.212 -3.792 -45.623 1.00 36.03 177 PRO A N 1
ATOM 1486 C CA . PRO A 1 177 ? -23.980 -3.709 -46.861 1.00 36.03 177 PRO A CA 1
ATOM 1487 C C . PRO A 1 177 ? -24.888 -4.947 -47.050 1.00 36.03 177 PRO A C 1
ATOM 1489 O O . PRO A 1 177 ? -24.678 -5.984 -46.413 1.00 36.03 177 PRO A O 1
ATOM 1492 N N . PRO A 1 178 ? -25.939 -4.859 -47.891 1.00 34.47 178 PRO A N 1
ATOM 1493 C CA . PRO A 1 178 ? -27.098 -5.738 -47.790 1.00 34.47 178 PRO A CA 1
ATOM 1494 C C . PRO A 1 178 ? -26.971 -7.066 -48.560 1.00 34.47 178 PRO A C 1
ATOM 1496 O O . PRO A 1 178 ? -26.459 -7.137 -49.672 1.00 34.47 178 PRO A O 1
ATOM 1499 N N . LEU A 1 179 ? -27.528 -8.097 -47.919 1.00 36.44 179 LEU A N 1
ATOM 1500 C CA . LEU A 1 179 ? -28.124 -9.350 -48.401 1.00 36.44 179 LEU A CA 1
ATOM 1501 C C . LEU A 1 179 ? -27.841 -9.815 -49.851 1.00 36.44 179 LEU A C 1
ATOM 1503 O O . LEU A 1 179 ? -28.425 -9.311 -50.807 1.00 36.44 179 LEU A O 1
ATOM 1507 N N . SER A 1 180 ? -27.159 -10.958 -49.992 1.00 28.81 180 SER A N 1
ATOM 1508 C CA . SER A 1 180 ? -27.509 -11.947 -51.024 1.00 28.81 180 SER A CA 1
ATOM 1509 C C . SER A 1 180 ? -27.148 -13.382 -50.605 1.00 28.81 180 SER A C 1
ATOM 1511 O O . SER A 1 180 ? -26.236 -13.635 -49.824 1.00 28.81 180 SER A O 1
ATOM 1513 N N . LYS A 1 181 ? -27.982 -14.312 -51.075 1.00 30.58 181 LYS A N 1
ATOM 1514 C CA . LYS A 1 181 ? -28.055 -15.748 -50.768 1.00 30.58 181 LYS A CA 1
ATOM 1515 C C . LYS A 1 181 ? -26.752 -16.486 -51.122 1.00 30.58 181 LYS A C 1
ATOM 1517 O O . LYS A 1 181 ? -26.190 -16.212 -52.176 1.00 30.58 181 LYS A O 1
ATOM 1522 N N . THR A 1 182 ? -26.389 -17.538 -50.373 1.00 27.08 182 THR A N 1
ATOM 1523 C CA . THR A 1 182 ? -26.385 -18.960 -50.819 1.00 27.08 182 THR A CA 1
ATOM 1524 C C . THR A 1 182 ? -25.605 -19.871 -49.843 1.00 27.08 182 THR A C 1
ATOM 1526 O O . THR A 1 182 ? -24.645 -19.475 -49.199 1.00 27.08 182 THR A O 1
ATOM 1529 N N . LYS A 1 183 ? -26.130 -21.095 -49.739 1.00 30.78 183 LYS A N 1
ATOM 1530 C CA . LYS A 1 183 ? -25.810 -22.302 -48.958 1.00 30.78 183 LYS A CA 1
ATOM 1531 C C . LYS A 1 183 ? -24.329 -22.639 -48.670 1.00 30.78 183 LYS A C 1
ATOM 1533 O O . LYS A 1 183 ? -23.484 -22.529 -49.543 1.00 30.78 183 LYS A O 1
ATOM 1538 N N . ASN A 1 184 ? -24.145 -23.206 -47.468 1.00 32.47 184 ASN A N 1
ATOM 1539 C CA . ASN A 1 184 ? -23.275 -24.314 -47.027 1.00 32.47 184 ASN A CA 1
ATOM 1540 C C . ASN A 1 184 ? -21.931 -24.544 -47.736 1.00 32.47 184 ASN A C 1
ATOM 1542 O O . ASN A 1 184 ? -21.931 -24.890 -48.905 1.00 32.47 184 ASN A O 1
ATOM 1546 N N . HIS A 1 185 ? -20.840 -24.622 -46.961 1.00 29.59 185 HIS A N 1
ATOM 1547 C CA . HIS A 1 185 ? -19.975 -25.815 -46.914 1.00 29.59 185 HIS A CA 1
ATOM 1548 C C . HIS A 1 185 ? -19.036 -25.796 -45.689 1.00 29.59 185 HIS A C 1
ATOM 1550 O O . HIS A 1 185 ? -18.350 -24.815 -45.418 1.00 29.59 185 HIS A O 1
ATOM 1556 N N . LEU A 1 186 ? -19.008 -26.919 -44.959 1.00 31.19 186 LEU A N 1
ATOM 1557 C CA . LEU A 1 186 ? -17.947 -27.297 -44.019 1.00 31.19 186 LEU A CA 1
ATOM 1558 C C . LEU A 1 186 ? -16.591 -27.380 -44.733 1.00 31.19 186 LEU A C 1
ATOM 1560 O O . LEU A 1 186 ? -16.521 -28.009 -45.785 1.00 31.19 186 LEU A O 1
ATOM 1564 N N . THR A 1 187 ? -15.511 -26.937 -44.080 1.00 26.52 187 THR A N 1
ATOM 1565 C CA . THR A 1 187 ? -14.255 -27.703 -43.854 1.00 26.52 187 THR A CA 1
ATOM 1566 C C . THR A 1 187 ? -13.299 -26.863 -42.984 1.00 26.52 187 THR A C 1
ATOM 1568 O O . THR A 1 187 ? -13.010 -25.720 -43.294 1.00 26.52 187 THR A O 1
ATOM 1571 N N . ARG A 1 188 ? -12.972 -27.292 -41.757 1.00 26.98 188 ARG A N 1
ATOM 1572 C CA . ARG A 1 188 ? -11.884 -28.223 -41.377 1.00 26.98 188 ARG A CA 1
ATOM 1573 C C . ARG A 1 188 ? -10.495 -27.579 -41.424 1.00 26.98 188 ARG A C 1
ATOM 1575 O O . ARG A 1 188 ? -9.907 -27.514 -42.493 1.00 26.98 188 ARG A O 1
ATOM 1582 N N . THR A 1 189 ? -9.908 -27.307 -40.254 1.00 26.47 189 THR A N 1
ATOM 1583 C CA . THR A 1 189 ? -8.554 -27.768 -39.844 1.00 26.47 189 THR A CA 1
ATOM 1584 C C . THR A 1 189 ? -8.281 -27.332 -38.394 1.00 26.47 189 THR A C 1
ATOM 1586 O O . THR A 1 189 ? -8.367 -26.161 -38.063 1.00 26.47 189 THR A O 1
ATOM 1589 N N . ARG A 1 190 ? -8.261 -28.285 -37.454 1.00 28.73 190 ARG A N 1
ATOM 1590 C CA . ARG A 1 190 ? -7.089 -29.014 -36.910 1.00 28.73 190 ARG A CA 1
ATOM 1591 C C . ARG A 1 190 ? -6.379 -28.261 -35.776 1.00 28.73 190 ARG A C 1
ATOM 1593 O O . ARG A 1 190 ? -5.372 -27.597 -35.978 1.00 28.73 190 ARG A O 1
ATOM 1600 N N . SER A 1 191 ? -6.881 -28.486 -34.565 1.00 28.06 191 SER A N 1
ATOM 1601 C CA . SER A 1 191 ? -6.118 -28.391 -33.321 1.00 28.06 191 SER A CA 1
ATOM 1602 C C . SER A 1 191 ? -5.200 -29.614 -33.209 1.00 28.06 191 SER A C 1
ATOM 1604 O O . SER A 1 191 ? -5.671 -30.743 -33.348 1.00 28.06 191 SER A O 1
ATOM 1606 N N . PHE A 1 192 ? -3.908 -29.398 -32.963 1.00 30.14 192 PHE A N 1
ATOM 1607 C CA . PHE A 1 192 ? -2.973 -30.447 -32.562 1.00 30.14 192 PHE A CA 1
ATOM 1608 C C . PHE A 1 192 ? -2.644 -30.275 -31.080 1.00 30.14 192 PHE A C 1
ATOM 1610 O O . PHE A 1 192 ? -1.987 -29.316 -30.683 1.00 30.14 192 PHE A O 1
ATOM 1617 N N . SER A 1 193 ? -3.120 -31.217 -30.276 1.00 30.14 193 SER A N 1
ATOM 1618 C CA . SER A 1 193 ? -2.663 -31.508 -28.922 1.00 30.14 193 SER A CA 1
ATOM 1619 C C . SER A 1 193 ? -1.764 -32.745 -28.986 1.00 30.14 193 SER A C 1
ATOM 1621 O O . SER A 1 193 ? -2.113 -33.734 -29.630 1.00 30.14 193 SER A O 1
ATOM 1623 N N . ALA A 1 194 ? -0.599 -32.684 -28.340 1.00 28.39 194 ALA A N 1
ATOM 1624 C CA . ALA A 1 194 ? 0.295 -33.825 -28.143 1.00 28.39 194 ALA A CA 1
ATOM 1625 C C . ALA A 1 194 ? 0.259 -34.271 -26.665 1.00 28.39 194 ALA A C 1
ATOM 1627 O O . ALA A 1 194 ? 0.024 -33.429 -25.793 1.00 28.39 194 ALA A O 1
ATOM 1628 N N . PRO A 1 195 ? 0.435 -35.574 -26.374 1.00 35.94 195 PRO A N 1
ATOM 1629 C CA . PRO A 1 195 ? -0.109 -36.212 -25.180 1.00 35.94 195 PRO A CA 1
ATOM 1630 C C . PRO A 1 195 ? 0.917 -36.409 -24.058 1.00 35.94 195 PRO A C 1
ATOM 1632 O O . PRO A 1 195 ? 2.116 -36.557 -24.286 1.00 35.94 195 PRO A O 1
ATOM 1635 N N . MET A 1 196 ? 0.393 -36.476 -22.833 1.00 27.70 196 MET A N 1
ATOM 1636 C CA . MET A 1 196 ? 1.083 -36.947 -21.633 1.00 27.70 196 MET A CA 1
ATOM 1637 C C . MET A 1 196 ? 1.154 -38.478 -21.619 1.00 27.70 196 MET A C 1
ATOM 1639 O O . MET A 1 196 ? 0.143 -39.139 -21.849 1.00 27.70 196 MET A O 1
ATOM 1643 N N . HIS A 1 197 ? 2.317 -39.028 -21.266 1.00 29.33 197 HIS A N 1
ATOM 1644 C CA . HIS A 1 197 ? 2.458 -40.422 -20.851 1.00 29.33 197 HIS A CA 1
ATOM 1645 C C . HIS A 1 197 ? 2.794 -40.506 -19.360 1.00 29.33 197 HIS A C 1
ATOM 1647 O O . HIS A 1 197 ? 3.682 -39.824 -18.853 1.00 29.33 197 HIS A O 1
ATOM 1653 N N . SER A 1 198 ? 2.039 -41.367 -18.686 1.00 26.12 198 SER A N 1
ATOM 1654 C CA . SER A 1 198 ? 2.171 -41.820 -17.306 1.00 26.12 198 SER A CA 1
ATOM 1655 C C . SER A 1 198 ? 3.163 -42.979 -17.167 1.00 26.12 198 SER A C 1
ATOM 1657 O O . SER A 1 198 ? 3.150 -43.869 -18.014 1.00 26.12 198 SER A O 1
ATOM 1659 N N . SER A 1 199 ? 3.864 -43.070 -16.033 1.00 27.62 199 SER A N 1
ATOM 1660 C CA . SER A 1 199 ? 4.206 -44.345 -15.363 1.00 27.62 199 SER A CA 1
ATOM 1661 C C . SER A 1 199 ? 4.771 -44.048 -13.961 1.00 27.62 199 SER A C 1
ATOM 1663 O O . SER A 1 199 ? 5.714 -43.275 -13.846 1.00 27.62 199 SER A O 1
ATOM 1665 N N . ILE A 1 200 ? 4.064 -44.424 -12.888 1.00 26.50 200 ILE A N 1
ATOM 1666 C CA . ILE A 1 200 ? 4.310 -45.600 -12.017 1.00 26.50 200 ILE A CA 1
ATOM 1667 C C . ILE A 1 200 ? 5.487 -45.410 -11.029 1.00 26.50 200 ILE A C 1
ATOM 1669 O O . ILE A 1 200 ? 6.643 -45.307 -11.419 1.00 26.50 200 ILE A O 1
ATOM 1673 N N . HIS A 1 201 ? 5.146 -45.403 -9.732 1.00 29.92 201 HIS A N 1
ATOM 1674 C CA . HIS A 1 201 ? 6.036 -45.530 -8.564 1.00 29.92 201 HIS A CA 1
ATOM 1675 C C . HIS A 1 201 ? 6.539 -46.976 -8.377 1.00 29.92 201 HIS A C 1
ATOM 1677 O O . HIS A 1 201 ? 5.874 -47.910 -8.826 1.00 29.92 201 HIS A O 1
ATOM 1683 N N . PRO A 1 202 ? 7.645 -47.176 -7.631 1.00 31.55 202 PRO A N 1
ATOM 1684 C CA . PRO A 1 202 ? 7.498 -47.794 -6.301 1.00 31.55 202 PRO A CA 1
ATOM 1685 C C . PRO A 1 202 ? 8.422 -47.214 -5.203 1.00 31.55 202 PRO A C 1
ATOM 1687 O O . PRO A 1 202 ? 9.401 -46.522 -5.476 1.00 31.55 202 PRO A O 1
ATOM 1690 N N . SER A 1 203 ? 8.062 -47.508 -3.949 1.00 26.28 203 SER A N 1
ATOM 1691 C CA . SER A 1 203 ? 8.775 -47.213 -2.692 1.00 26.28 203 SER A CA 1
ATOM 1692 C C . SER A 1 203 ? 9.678 -48.376 -2.250 1.00 26.28 203 SER A C 1
ATOM 1694 O O . SER A 1 203 ? 9.326 -49.512 -2.535 1.00 26.28 203 SER A O 1
ATOM 1696 N N . GLU A 1 204 ? 10.759 -48.077 -1.506 1.00 24.53 204 GLU A N 1
ATOM 1697 C CA . GLU A 1 204 ? 11.281 -48.736 -0.270 1.00 24.53 204 GLU A CA 1
ATOM 1698 C C . GLU A 1 204 ? 12.721 -48.225 0.021 1.00 24.53 204 GLU A C 1
ATOM 1700 O O . GLU A 1 204 ? 13.548 -48.143 -0.878 1.00 24.53 204 GLU A O 1
ATOM 1705 N N . LEU A 1 205 ? 12.957 -47.508 1.131 1.00 24.88 205 LEU A N 1
ATOM 1706 C CA . LEU A 1 205 ? 13.455 -47.921 2.465 1.00 24.88 205 LEU A CA 1
ATOM 1707 C C . LEU A 1 205 ? 15.000 -48.032 2.625 1.00 24.88 205 LEU A C 1
ATOM 1709 O O . LEU A 1 205 ? 15.634 -48.949 2.128 1.00 24.88 205 LEU A O 1
ATOM 1713 N N . VAL A 1 206 ? 15.516 -47.123 3.481 1.00 24.97 206 VAL A N 1
ATOM 1714 C CA . VAL A 1 206 ? 16.634 -47.251 4.457 1.00 24.97 206 VAL A CA 1
ATOM 1715 C C . VAL A 1 206 ? 18.087 -47.244 3.929 1.00 24.97 206 VAL A C 1
ATOM 1717 O O . VAL A 1 206 ? 18.555 -48.222 3.374 1.00 24.97 206 VAL A O 1
ATOM 1720 N N . ASP A 1 207 ? 18.871 -46.188 4.225 1.00 24.30 207 ASP A N 1
ATOM 1721 C CA . ASP A 1 207 ? 19.737 -46.181 5.422 1.00 24.30 207 ASP A CA 1
ATOM 1722 C C . ASP A 1 207 ? 20.439 -44.842 5.748 1.00 24.30 207 ASP A C 1
ATOM 1724 O O . ASP A 1 207 ? 20.651 -43.955 4.922 1.00 24.30 207 ASP A O 1
ATOM 1728 N N . LYS A 1 208 ? 20.778 -44.723 7.033 1.00 24.17 208 LYS A N 1
ATOM 1729 C CA . LYS A 1 208 ? 21.333 -43.580 7.772 1.00 24.17 208 LYS A CA 1
ATOM 1730 C C . LYS A 1 208 ? 22.729 -43.141 7.307 1.00 24.17 208 LYS A C 1
ATOM 1732 O O . LYS A 1 208 ? 23.631 -43.963 7.196 1.00 24.17 208 LYS A O 1
ATOM 1737 N N . LYS A 1 209 ? 22.995 -41.825 7.355 1.00 24.94 209 LYS A N 1
ATOM 1738 C CA . LYS A 1 209 ? 24.255 -41.295 7.926 1.00 24.94 209 LYS A CA 1
ATOM 1739 C C . LYS A 1 209 ? 24.109 -39.862 8.452 1.00 24.94 209 LYS A C 1
ATOM 1741 O O . LYS A 1 209 ? 23.856 -38.912 7.721 1.00 24.94 209 LYS A O 1
ATOM 1746 N N . LYS A 1 210 ? 24.295 -39.742 9.771 1.00 23.66 210 LYS A N 1
ATOM 1747 C CA . LYS A 1 210 ? 24.466 -38.498 10.533 1.00 23.66 210 LYS A CA 1
ATOM 1748 C C . LYS A 1 210 ? 25.718 -37.759 10.053 1.00 23.66 210 LYS A C 1
ATOM 1750 O O . LYS A 1 210 ? 26.792 -38.351 10.033 1.00 23.66 210 LYS A O 1
ATOM 1755 N N . SER A 1 211 ? 25.608 -36.452 9.833 1.00 26.86 211 SER A N 1
ATOM 1756 C CA . SER A 1 211 ? 26.751 -35.538 9.881 1.00 26.86 211 SER A CA 1
ATOM 1757 C C . SER A 1 211 ? 26.403 -34.347 10.768 1.00 26.86 211 SER A C 1
ATOM 1759 O O . SER A 1 211 ? 25.554 -33.521 10.444 1.00 26.86 211 SER A O 1
ATOM 1761 N N . LYS A 1 212 ? 27.037 -34.314 11.944 1.00 24.92 212 LYS A N 1
ATOM 1762 C CA . LYS A 1 212 ? 27.051 -33.179 12.868 1.00 24.92 212 LYS A CA 1
ATOM 1763 C C . LYS A 1 212 ? 27.883 -32.069 12.229 1.00 24.92 212 LYS A C 1
ATOM 1765 O O . LYS A 1 212 ? 29.089 -32.241 12.070 1.00 24.92 212 LYS A O 1
ATOM 1770 N N . ARG A 1 213 ? 27.292 -30.899 11.991 1.00 26.98 213 ARG A N 1
ATOM 1771 C CA . ARG A 1 213 ? 28.057 -29.657 11.837 1.00 26.98 213 ARG A CA 1
ATOM 1772 C C . ARG A 1 213 ? 27.516 -28.617 12.809 1.00 26.98 213 ARG A C 1
ATOM 1774 O O . ARG A 1 213 ? 26.408 -28.119 12.667 1.00 26.98 213 ARG A O 1
ATOM 1781 N N . LYS A 1 214 ? 28.318 -28.377 13.849 1.00 24.95 214 LYS A N 1
ATOM 1782 C CA . LYS A 1 214 ? 28.205 -27.246 14.768 1.00 24.95 214 LYS A CA 1
ATOM 1783 C C . LYS A 1 214 ? 28.369 -25.966 13.950 1.00 24.95 214 LYS A C 1
ATOM 1785 O O . LYS A 1 214 ? 29.388 -25.842 13.277 1.00 24.95 214 LYS A O 1
ATOM 1790 N N . ASN A 1 215 ? 27.443 -25.024 14.075 1.00 25.02 215 ASN A N 1
ATOM 1791 C CA . ASN A 1 215 ? 27.738 -23.622 13.818 1.00 25.02 215 ASN A CA 1
ATOM 1792 C C . ASN A 1 215 ? 27.464 -22.832 15.095 1.00 25.02 215 ASN A C 1
ATOM 1794 O O . ASN A 1 215 ? 26.388 -22.912 15.678 1.00 25.02 215 ASN A O 1
ATOM 1798 N N . LYS A 1 216 ? 28.525 -22.166 15.549 1.00 25.75 216 LYS A N 1
ATOM 1799 C CA . LYS A 1 216 ? 28.552 -21.203 16.643 1.00 25.75 216 LYS A CA 1
ATOM 1800 C C . LYS A 1 216 ? 27.735 -19.987 16.220 1.00 25.75 216 LYS A C 1
ATOM 1802 O O . LYS A 1 216 ? 28.086 -19.345 15.235 1.00 25.75 216 LYS A O 1
ATOM 1807 N N . GLU A 1 217 ? 26.712 -19.653 16.990 1.00 24.73 217 GLU A N 1
ATOM 1808 C CA . GLU A 1 217 ? 26.152 -18.308 16.998 1.00 24.73 217 GLU A CA 1
ATOM 1809 C C . GLU A 1 217 ? 27.100 -17.400 17.784 1.00 24.73 217 GLU A C 1
ATOM 1811 O O . GLU A 1 217 ? 27.396 -17.623 18.960 1.00 24.73 217 GLU A O 1
ATOM 1816 N N . GLN A 1 218 ? 27.629 -16.396 17.093 1.00 24.81 218 GLN A N 1
ATOM 1817 C CA . GLN A 1 218 ? 28.333 -15.271 17.684 1.00 24.81 218 GLN A CA 1
ATOM 1818 C C . GLN A 1 218 ? 27.275 -14.285 18.190 1.00 24.81 218 GLN A C 1
ATOM 1820 O O . GLN A 1 218 ? 26.734 -13.490 17.426 1.00 24.81 218 GLN A O 1
ATOM 1825 N N . GLN A 1 219 ? 26.968 -14.350 19.486 1.00 24.94 219 GLN A N 1
ATOM 1826 C CA . GLN A 1 219 ? 26.333 -13.244 20.197 1.00 24.94 219 GLN A CA 1
ATOM 1827 C C . GLN A 1 219 ? 27.361 -12.116 20.325 1.00 24.94 219 GLN A C 1
ATOM 1829 O O . GLN A 1 219 ? 28.293 -12.194 21.125 1.00 24.94 219 GLN A O 1
ATOM 1834 N N . VAL A 1 220 ? 27.208 -11.075 19.508 1.00 24.86 220 VAL A N 1
ATOM 1835 C CA . VAL A 1 220 ? 27.885 -9.797 19.723 1.00 24.86 220 VAL A CA 1
ATOM 1836 C C . VAL A 1 220 ? 27.051 -9.003 20.724 1.00 24.86 220 VAL A C 1
ATOM 1838 O O . VAL A 1 220 ? 25.938 -8.566 20.448 1.00 24.86 220 VAL A O 1
ATOM 1841 N N . LEU A 1 221 ? 27.624 -8.885 21.914 1.00 23.08 221 LEU A N 1
ATOM 1842 C CA . LEU A 1 221 ? 27.221 -8.046 23.029 1.00 23.08 221 LEU A CA 1
ATOM 1843 C C . LEU A 1 221 ? 27.243 -6.567 22.598 1.00 23.08 221 LEU A C 1
ATOM 1845 O O . LEU A 1 221 ? 28.314 -6.017 22.348 1.00 23.08 221 LEU A O 1
ATOM 1849 N N . LEU A 1 222 ? 26.086 -5.907 22.543 1.00 24.25 222 LEU A N 1
ATOM 1850 C CA . LEU A 1 222 ? 26.008 -4.445 22.559 1.00 24.25 222 LEU A CA 1
ATOM 1851 C C . LEU A 1 222 ? 25.196 -4.014 23.780 1.00 24.25 222 LEU A C 1
ATOM 1853 O O . LEU A 1 222 ? 23.982 -4.194 23.855 1.00 24.25 222 LEU A O 1
ATOM 1857 N N . HIS A 1 223 ? 25.922 -3.483 24.761 1.00 22.66 223 HIS A N 1
ATOM 1858 C CA . HIS A 1 223 ? 25.399 -2.825 25.947 1.00 22.66 223 HIS A CA 1
ATOM 185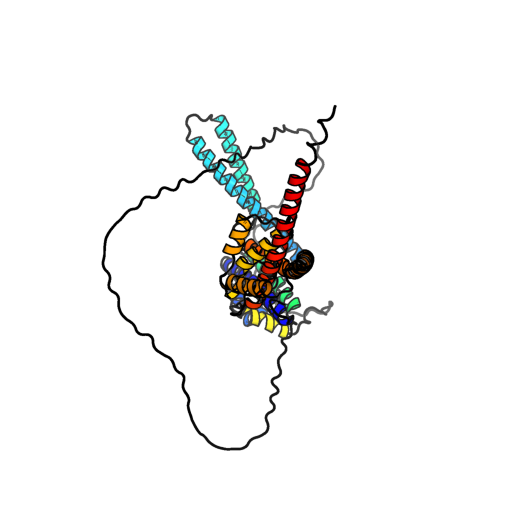9 C C . HIS A 1 223 ? 24.523 -1.627 25.553 1.00 22.66 223 HIS A C 1
ATOM 1861 O O . HIS A 1 223 ? 24.987 -0.697 24.899 1.00 22.66 223 HIS A O 1
ATOM 1867 N N . SER A 1 224 ? 23.270 -1.626 26.003 1.00 24.70 224 SER A N 1
ATOM 1868 C CA . SER A 1 224 ? 22.425 -0.434 26.046 1.00 24.70 224 SER A CA 1
ATOM 1869 C C . SER A 1 224 ? 22.530 0.169 27.447 1.00 24.70 224 SER A C 1
ATOM 1871 O O . SER A 1 224 ? 21.953 -0.360 28.397 1.00 24.70 224 SER A O 1
ATOM 1873 N N . GLU A 1 225 ? 23.279 1.264 27.583 1.00 24.02 225 GLU A N 1
ATOM 1874 C CA . GLU A 1 225 ? 23.332 2.068 28.805 1.00 24.02 225 GLU A CA 1
ATOM 1875 C C . GLU A 1 225 ? 21.943 2.629 29.143 1.00 24.02 225 GLU A C 1
ATOM 1877 O O . GLU A 1 225 ? 21.330 3.382 28.384 1.00 24.02 225 GLU A O 1
ATOM 1882 N N . SER A 1 226 ? 21.442 2.273 30.324 1.00 26.48 226 SER A N 1
ATOM 1883 C CA . SER A 1 226 ? 20.230 2.840 30.899 1.00 26.48 226 SER A CA 1
ATOM 1884 C C . SER A 1 226 ? 20.486 4.283 31.337 1.00 26.48 226 SER A C 1
ATOM 1886 O O . SER A 1 226 ? 21.186 4.523 32.324 1.00 26.48 226 SER A O 1
ATOM 1888 N N . LYS A 1 227 ? 19.882 5.259 30.652 1.00 29.86 227 LYS A N 1
ATOM 1889 C CA . LYS A 1 227 ? 19.820 6.638 31.152 1.00 29.86 227 LYS A CA 1
ATOM 1890 C C . LYS A 1 227 ? 18.881 6.707 32.356 1.00 29.86 227 LYS A C 1
ATOM 1892 O O . LYS A 1 227 ? 17.660 6.663 32.245 1.00 29.86 227 LYS A O 1
ATOM 1897 N N . GLN A 1 228 ? 19.515 6.799 33.515 1.00 27.34 228 GLN A N 1
ATOM 1898 C CA . GLN A 1 228 ? 18.962 7.064 34.833 1.00 27.34 228 GLN A CA 1
ATOM 1899 C C . GLN A 1 228 ? 18.226 8.420 34.826 1.00 27.34 228 GLN A C 1
ATOM 1901 O O . GLN A 1 228 ? 18.862 9.466 34.693 1.00 27.34 228 GLN A O 1
ATOM 1906 N N . PHE A 1 229 ? 16.898 8.434 34.978 1.00 26.92 229 PHE A N 1
ATOM 1907 C CA . PHE A 1 229 ? 16.169 9.676 35.253 1.00 26.92 229 PHE A CA 1
ATOM 1908 C C . PHE A 1 229 ? 16.070 9.909 36.760 1.00 26.92 229 PHE A C 1
ATOM 1910 O O . PHE A 1 229 ? 15.600 9.064 37.523 1.00 26.92 229 PHE A O 1
ATOM 1917 N N . LYS A 1 230 ? 16.594 11.068 37.164 1.00 26.19 230 LYS A N 1
ATOM 1918 C CA . LYS A 1 230 ? 16.712 11.545 38.539 1.00 26.19 230 LYS A CA 1
ATOM 1919 C C . LYS A 1 230 ? 15.349 11.884 39.149 1.00 26.19 230 LYS A C 1
ATOM 1921 O O . LYS A 1 230 ? 14.430 12.350 38.484 1.00 26.19 230 LYS A O 1
ATOM 1926 N N . HIS A 1 231 ? 15.307 11.659 40.455 1.00 28.44 231 HIS A N 1
ATOM 1927 C CA . HIS A 1 231 ? 14.307 12.050 41.440 1.00 28.44 231 HIS A CA 1
ATOM 1928 C C . HIS A 1 231 ? 13.778 13.484 41.224 1.00 28.44 231 HIS A C 1
ATOM 1930 O O . HIS A 1 231 ? 14.568 14.424 41.202 1.00 28.44 231 HIS A O 1
ATOM 1936 N N . PHE A 1 232 ? 12.456 13.660 41.167 1.00 29.31 232 PHE A N 1
ATOM 1937 C CA . PHE A 1 232 ? 11.810 14.935 41.490 1.00 29.31 232 PHE A CA 1
ATOM 1938 C C . PHE A 1 232 ? 10.839 14.722 42.653 1.00 29.31 232 PHE A C 1
ATOM 1940 O O . PHE A 1 232 ? 10.043 13.782 42.650 1.00 29.31 232 PHE A O 1
ATOM 1947 N N . GLY A 1 233 ? 11.005 15.553 43.683 1.00 28.69 233 GLY A N 1
ATOM 1948 C CA . GLY A 1 233 ? 10.236 15.548 44.925 1.00 28.69 233 GLY A CA 1
ATOM 1949 C C . GLY A 1 233 ? 8.848 16.195 44.798 1.00 28.69 233 GLY A C 1
ATOM 1950 O O . GLY A 1 233 ? 8.448 16.613 43.712 1.00 28.69 233 GLY A O 1
ATOM 1951 N N . PRO A 1 234 ? 8.097 16.259 45.912 1.00 33.97 234 PRO A N 1
ATOM 1952 C CA . PRO A 1 234 ? 6.678 16.587 45.918 1.00 33.97 234 PRO A CA 1
ATOM 1953 C C . PRO A 1 234 ? 6.455 18.101 45.882 1.00 33.97 234 PRO A C 1
ATOM 1955 O O . PRO A 1 234 ? 7.046 18.834 46.672 1.00 33.97 234 PRO A O 1
ATOM 1958 N N . PHE A 1 235 ? 5.548 18.569 45.023 1.00 28.36 235 PHE A N 1
ATOM 1959 C CA . PHE A 1 235 ? 5.066 19.949 45.073 1.00 28.36 235 PHE A CA 1
ATOM 1960 C C . PHE A 1 235 ? 3.755 20.032 45.860 1.00 28.36 235 PHE A C 1
ATOM 1962 O O . PHE A 1 235 ? 2.776 19.347 45.562 1.00 28.36 235 PHE A O 1
ATOM 1969 N N . LYS A 1 236 ? 3.771 20.884 46.886 1.00 31.80 236 LYS A N 1
ATOM 1970 C CA . LYS A 1 236 ? 2.665 21.254 47.770 1.00 31.80 236 LYS A CA 1
ATOM 1971 C C . LYS A 1 236 ? 2.487 22.776 47.679 1.00 31.80 236 LYS A C 1
ATOM 1973 O O . LYS A 1 236 ? 3.479 23.488 47.787 1.00 31.80 236 LYS A O 1
ATOM 1978 N N . GLY A 1 237 ? 1.243 23.241 47.514 1.00 27.25 237 GLY A N 1
ATOM 1979 C CA . GLY A 1 237 ? 0.812 24.656 47.578 1.00 27.25 237 GLY A CA 1
ATOM 1980 C C . GLY A 1 237 ? -0.064 25.064 46.377 1.00 27.25 237 GLY A C 1
ATOM 1981 O O . GLY A 1 237 ? 0.472 25.196 45.288 1.00 27.25 237 GLY A O 1
ATOM 1982 N N . CYS A 1 238 ? -1.405 24.980 46.464 1.00 27.45 238 CYS A N 1
ATOM 1983 C CA . CYS A 1 238 ? -2.393 26.048 46.797 1.00 27.45 238 CYS A CA 1
ATOM 1984 C C . CYS A 1 238 ? -2.507 27.139 45.695 1.00 27.45 238 CYS A C 1
ATOM 1986 O O . CYS A 1 238 ? -1.478 27.637 45.271 1.00 27.45 238 CYS A O 1
ATOM 1988 N N . MET A 1 239 ? -3.661 27.577 45.159 1.00 31.86 239 MET A N 1
ATOM 1989 C CA . MET A 1 239 ? -5.030 27.733 45.689 1.00 31.86 239 MET A CA 1
ATOM 1990 C C . MET A 1 239 ? -6.133 27.579 44.609 1.00 31.86 239 MET A C 1
ATOM 1992 O O . MET A 1 239 ? -5.881 27.723 43.416 1.00 31.86 239 MET A O 1
ATOM 1996 N N . SER A 1 240 ? -7.361 27.329 45.086 1.00 31.19 240 SER A N 1
ATOM 1997 C CA . SER A 1 240 ? -8.669 27.341 44.402 1.00 31.19 240 SER A CA 1
ATOM 1998 C C . SER A 1 240 ? -9.021 28.616 43.629 1.00 31.19 240 SER A C 1
ATOM 2000 O O . SER A 1 240 ? -8.620 29.689 44.056 1.00 31.19 240 SER A O 1
ATOM 2002 N N . VAL A 1 241 ? -9.873 28.471 42.599 1.00 27.48 241 VAL A N 1
ATOM 2003 C CA . VAL A 1 241 ? -11.200 29.102 42.304 1.00 27.48 241 VAL A CA 1
ATOM 2004 C C . VAL A 1 241 ? -11.578 28.590 40.891 1.00 27.48 241 VAL A C 1
ATOM 2006 O O . VAL A 1 241 ? -10.706 28.531 40.038 1.00 27.48 241 VAL A O 1
ATOM 2009 N N . GLY A 1 242 ? -12.776 28.163 40.492 1.00 26.34 242 GLY A N 1
ATOM 2010 C CA . GLY A 1 242 ? -14.100 27.992 41.078 1.00 26.34 242 GLY A CA 1
ATOM 2011 C C . GLY A 1 242 ? -14.949 27.157 40.090 1.00 26.34 242 GLY A C 1
ATOM 2012 O O . GLY A 1 242 ? -14.527 26.916 38.960 1.00 26.34 242 GLY A O 1
ATOM 2013 N N . ASN A 1 243 ? -16.092 26.678 40.579 1.00 29.69 243 ASN A N 1
ATOM 2014 C CA . ASN A 1 243 ? -17.112 25.795 39.979 1.00 29.69 243 ASN A CA 1
ATOM 2015 C C . ASN A 1 243 ? -17.461 26.119 38.498 1.00 29.69 243 ASN A C 1
ATOM 2017 O O . ASN A 1 243 ? -17.329 27.257 38.074 1.00 29.69 243 ASN A O 1
ATOM 2021 N N . ASP A 1 244 ? -17.834 25.173 37.625 1.00 27.95 244 ASP A N 1
ATOM 2022 C CA . ASP A 1 244 ? -19.055 24.362 37.717 1.00 27.95 244 ASP A CA 1
ATOM 2023 C C . ASP A 1 244 ? -18.934 22.961 37.088 1.00 27.95 244 ASP A C 1
ATOM 2025 O O . ASP A 1 244 ? -18.480 22.769 35.959 1.00 27.95 244 ASP A O 1
ATOM 2029 N N . SER A 1 245 ? -19.430 21.972 37.834 1.00 29.80 245 SER A N 1
ATOM 2030 C CA . SER A 1 245 ? -19.826 20.655 37.318 1.00 29.80 245 SER A CA 1
ATOM 2031 C C . SER A 1 245 ? -21.185 20.742 36.607 1.00 29.80 245 SER A C 1
ATOM 2033 O O . SER A 1 245 ? -21.993 21.615 36.918 1.00 29.80 245 SER A O 1
ATOM 2035 N N . PRO A 1 246 ? -21.520 19.751 35.764 1.00 34.00 246 PRO A N 1
ATOM 2036 C CA . PRO A 1 246 ? -22.467 18.783 36.303 1.00 34.00 246 PRO A CA 1
ATOM 2037 C C . PRO A 1 246 ? -22.063 17.326 36.050 1.00 34.00 246 PRO A C 1
ATOM 2039 O O . PRO A 1 246 ? -21.871 16.859 34.929 1.00 34.00 246 PRO A O 1
ATOM 2042 N N . ILE A 1 247 ? -21.973 16.625 37.177 1.00 27.09 247 ILE A N 1
ATOM 2043 C CA . ILE A 1 247 ? -22.481 15.282 37.468 1.00 27.09 247 ILE A CA 1
ATOM 2044 C C . ILE A 1 247 ? -23.329 14.691 36.324 1.00 27.09 247 ILE A C 1
ATOM 2046 O O . ILE A 1 247 ? -24.409 15.191 36.016 1.00 27.09 247 ILE A O 1
ATOM 2050 N N . CYS A 1 248 ? -22.888 13.565 35.758 1.00 28.53 248 CYS A N 1
ATOM 2051 C CA . CYS A 1 248 ? -23.719 12.726 34.896 1.00 28.53 248 CYS A CA 1
ATOM 2052 C C . CYS A 1 248 ? -24.114 11.463 35.675 1.00 28.53 248 CYS A C 1
ATOM 2054 O O . CYS A 1 248 ? -23.307 10.550 35.852 1.00 28.53 248 CYS A O 1
ATOM 2056 N N . MET A 1 249 ? -25.347 11.452 36.187 1.00 28.20 249 MET A N 1
ATOM 2057 C CA . MET A 1 249 ? -26.006 10.270 36.753 1.00 28.20 249 MET A CA 1
ATOM 2058 C C . MET A 1 249 ? -26.453 9.313 35.632 1.00 28.20 249 MET A C 1
ATOM 2060 O O . MET A 1 249 ? -26.720 9.768 34.516 1.00 28.20 249 MET A O 1
ATOM 2064 N N . PRO A 1 250 ? -26.591 8.002 35.902 1.00 33.88 250 PRO A N 1
ATOM 2065 C CA . PRO A 1 250 ? -27.069 7.046 34.916 1.00 33.88 250 PRO A CA 1
ATOM 2066 C C . PRO A 1 250 ? -28.599 7.108 34.841 1.00 33.88 250 PRO A C 1
ATOM 2068 O O . PRO A 1 250 ? -29.288 6.817 35.816 1.00 33.88 250 PRO A O 1
ATOM 2071 N N . THR A 1 251 ? -29.153 7.468 33.684 1.00 27.59 251 THR A N 1
ATOM 2072 C CA . THR A 1 251 ? -30.590 7.325 33.421 1.00 27.59 251 THR A CA 1
ATOM 2073 C C . THR A 1 251 ? -30.876 6.024 32.680 1.00 27.59 251 THR A C 1
ATOM 2075 O O . THR A 1 251 ? -30.365 5.749 31.595 1.00 27.59 251 THR A O 1
ATOM 2078 N N . ASN A 1 252 ? -31.710 5.215 33.329 1.00 27.11 252 ASN A N 1
ATOM 2079 C CA . ASN A 1 252 ? -32.410 4.062 32.787 1.00 27.11 252 ASN A CA 1
ATOM 2080 C C . ASN A 1 252 ? -33.247 4.421 31.546 1.00 27.11 252 ASN A C 1
ATOM 2082 O O . ASN A 1 252 ? -33.830 5.497 31.476 1.00 27.11 252 ASN A O 1
ATOM 2086 N N . GLY A 1 253 ? -33.416 3.429 30.666 1.00 29.98 253 GLY A N 1
ATOM 2087 C CA . GLY A 1 253 ? -34.675 3.184 29.954 1.00 29.98 253 GLY A CA 1
ATOM 2088 C C . GLY A 1 253 ? -35.050 4.155 28.833 1.00 29.98 253 GLY A C 1
ATOM 2089 O O . GLY A 1 253 ? -35.821 5.083 29.034 1.00 29.98 253 GLY A O 1
ATOM 2090 N N . GLY A 1 254 ? -34.616 3.845 27.611 1.00 24.69 254 GLY A N 1
ATOM 2091 C CA . GLY A 1 254 ? -35.115 4.471 26.386 1.00 24.69 254 GLY A CA 1
ATOM 2092 C C . GLY A 1 254 ? -35.165 3.469 25.240 1.00 24.69 254 GLY A C 1
ATOM 2093 O O . GLY A 1 254 ? -34.306 3.474 24.364 1.00 24.69 254 GLY A O 1
ATOM 2094 N N . SER A 1 255 ? -36.156 2.578 25.274 1.00 36.97 255 SER A N 1
ATOM 2095 C CA . SER A 1 255 ? -36.580 1.801 24.108 1.00 36.97 255 SER A CA 1
ATOM 2096 C C . SER A 1 255 ? -37.085 2.777 23.044 1.00 36.97 255 SER A C 1
ATOM 2098 O O . SER A 1 255 ? -38.107 3.429 23.246 1.00 36.97 255 SER A O 1
ATOM 2100 N N . MET A 1 256 ? -36.370 2.910 21.926 1.00 33.66 256 MET A N 1
ATOM 2101 C CA . MET A 1 256 ? -36.872 3.619 20.751 1.00 33.66 256 MET A CA 1
ATOM 2102 C C . MET A 1 256 ? -37.182 2.600 19.668 1.00 33.66 256 MET A C 1
ATOM 2104 O O . MET A 1 256 ? -36.294 2.041 19.023 1.00 33.66 256 MET A O 1
ATOM 2108 N N . ARG A 1 257 ? -38.485 2.361 19.519 1.00 30.81 257 ARG A N 1
ATOM 2109 C CA . ARG A 1 257 ? -39.081 1.664 18.388 1.00 30.81 257 ARG A CA 1
ATOM 2110 C C . ARG A 1 257 ? -38.690 2.370 17.092 1.00 30.81 257 ARG A C 1
ATOM 2112 O O . ARG A 1 257 ? -38.568 3.593 17.038 1.00 30.81 257 ARG A O 1
ATOM 2119 N N . LEU A 1 258 ? -38.500 1.536 16.080 1.00 31.86 258 LEU A N 1
ATOM 2120 C CA . LEU A 1 258 ? -38.336 1.874 14.678 1.00 31.86 258 LEU A CA 1
ATOM 2121 C C . LEU A 1 258 ? -39.391 2.919 14.282 1.00 31.86 258 LEU A C 1
ATOM 2123 O O . LEU A 1 258 ? -40.587 2.649 14.353 1.00 31.86 258 LEU A O 1
ATOM 2127 N N . VAL A 1 259 ? -38.950 4.125 13.929 1.00 26.72 259 VAL A N 1
ATOM 2128 C CA . VAL A 1 259 ? -39.814 5.096 13.255 1.00 26.72 259 VAL A CA 1
ATOM 2129 C C . VAL A 1 259 ? -39.714 4.783 11.773 1.00 26.72 259 VAL A C 1
ATOM 2131 O O . VAL A 1 259 ? -38.665 5.000 11.163 1.00 26.72 259 VAL A O 1
ATOM 2134 N N . ASP A 1 260 ? -40.801 4.241 11.229 1.00 27.41 260 ASP A N 1
ATOM 2135 C CA . ASP A 1 260 ? -41.042 4.157 9.795 1.00 27.41 260 ASP A CA 1
ATOM 2136 C C . ASP A 1 260 ? -40.816 5.532 9.162 1.00 27.41 260 ASP A C 1
ATOM 2138 O O . ASP A 1 260 ? -41.440 6.530 9.535 1.00 27.41 260 ASP A O 1
ATOM 2142 N N . CYS A 1 261 ? -39.907 5.603 8.192 1.00 27.36 261 CYS A N 1
ATOM 2143 C CA . CYS A 1 261 ? -39.722 6.789 7.372 1.00 27.36 261 CYS A CA 1
ATOM 2144 C C . CYS A 1 261 ? -40.871 6.894 6.361 1.00 27.36 261 CYS A C 1
ATOM 2146 O O . CYS A 1 261 ? -40.729 6.592 5.178 1.00 27.36 261 CYS A O 1
ATOM 2148 N N . HIS A 1 262 ? -42.028 7.357 6.831 1.00 29.16 262 HIS A N 1
ATOM 2149 C CA . HIS A 1 262 ? -43.096 7.799 5.950 1.00 29.16 262 HIS A CA 1
ATOM 2150 C C . HIS A 1 262 ? -42.660 9.100 5.262 1.00 29.16 262 HIS A C 1
ATOM 2152 O O . HIS A 1 262 ? -42.492 10.143 5.896 1.00 29.16 262 HIS A O 1
ATOM 2158 N N . VAL A 1 263 ? -42.458 9.024 3.948 1.00 42.88 263 VAL A N 1
ATOM 2159 C CA . VAL A 1 263 ? -42.223 10.172 3.070 1.00 42.88 263 VAL A CA 1
ATOM 2160 C C . VAL A 1 263 ? -43.432 11.105 3.150 1.00 42.88 263 VAL A C 1
ATOM 2162 O O . VAL A 1 263 ? -44.530 10.725 2.743 1.00 42.88 263 VAL A O 1
ATOM 2165 N N . LYS A 1 264 ? -43.234 12.329 3.649 1.00 31.94 264 LYS A N 1
ATOM 2166 C CA . LYS A 1 264 ? -44.115 13.470 3.376 1.00 31.94 264 LYS A CA 1
ATOM 2167 C C . LYS A 1 264 ? -43.277 14.708 3.051 1.00 31.94 264 LYS A C 1
ATOM 2169 O O . LYS A 1 264 ? -42.286 14.991 3.716 1.00 31.94 264 LYS A O 1
ATOM 2174 N N . ASN A 1 265 ? -43.704 15.345 1.962 1.00 31.52 265 ASN A N 1
ATOM 2175 C CA . ASN A 1 265 ? -43.166 16.481 1.215 1.00 31.52 265 ASN A CA 1
ATOM 2176 C C . ASN A 1 265 ? -42.270 17.470 1.972 1.00 31.52 265 ASN A C 1
ATOM 2178 O O . ASN A 1 265 ? -42.641 18.017 3.006 1.00 31.52 265 ASN A O 1
ATOM 2182 N N . ILE A 1 266 ? -41.122 17.754 1.352 1.00 35.38 266 ILE A N 1
ATOM 2183 C CA . ILE A 1 266 ? -40.268 18.904 1.640 1.00 35.38 266 ILE A CA 1
ATOM 2184 C C . ILE A 1 266 ? -40.549 19.938 0.552 1.00 35.38 266 ILE A C 1
ATOM 2186 O O . ILE A 1 266 ? -40.080 19.772 -0.573 1.00 35.38 266 ILE A O 1
ATOM 2190 N N . ASP A 1 267 ? -41.255 21.007 0.906 1.00 34.06 267 ASP A N 1
ATOM 2191 C CA . ASP A 1 267 ? -41.180 22.257 0.160 1.00 34.06 267 ASP A CA 1
ATOM 2192 C C . ASP A 1 267 ? -40.050 23.126 0.729 1.00 34.06 267 ASP A C 1
ATOM 2194 O O . ASP A 1 267 ? -39.982 23.422 1.921 1.00 34.06 267 ASP A O 1
ATOM 2198 N N . ASN A 1 268 ? -39.177 23.536 -0.191 1.00 38.69 268 ASN A N 1
ATOM 2199 C CA . ASN A 1 268 ? -38.371 24.755 -0.177 1.00 38.69 268 ASN A CA 1
ATOM 2200 C C . ASN A 1 268 ? -37.279 24.922 0.893 1.00 38.69 268 ASN A C 1
ATOM 2202 O O . ASN A 1 268 ? -37.407 25.704 1.828 1.00 38.69 268 ASN A O 1
ATOM 2206 N N . MET A 1 269 ? -36.095 24.357 0.612 1.00 29.97 269 MET A N 1
ATOM 2207 C CA . MET A 1 269 ? -34.821 25.053 0.862 1.00 29.97 269 MET A CA 1
ATOM 2208 C C . MET A 1 269 ? -33.694 24.487 -0.032 1.00 29.97 269 MET A C 1
ATOM 2210 O O . MET A 1 269 ? -33.053 23.495 0.302 1.00 29.97 269 MET A O 1
ATOM 2214 N N . LYS A 1 270 ? -33.455 25.144 -1.178 1.00 33.44 270 LYS A N 1
ATOM 2215 C CA . LYS A 1 270 ? -32.232 25.102 -2.019 1.00 33.44 270 LYS A CA 1
ATOM 2216 C C . LYS A 1 270 ? -31.558 23.721 -2.172 1.00 33.44 270 LYS A C 1
ATOM 2218 O O . LYS A 1 270 ? -30.409 23.510 -1.791 1.00 33.44 270 LYS A O 1
ATOM 2223 N N . THR A 1 271 ? -32.274 22.800 -2.808 1.00 32.31 271 THR A N 1
ATOM 2224 C CA . THR A 1 271 ? -31.827 21.486 -3.298 1.00 32.31 271 THR A CA 1
ATOM 2225 C C . THR A 1 271 ? -31.358 21.569 -4.752 1.00 32.31 271 THR A C 1
ATOM 2227 O O . THR A 1 271 ? -31.879 20.903 -5.640 1.00 32.31 271 THR A O 1
ATOM 2230 N N . VAL A 1 272 ? -30.343 22.384 -5.017 1.00 39.19 272 VAL A N 1
ATOM 2231 C CA . VAL A 1 272 ? -29.661 22.386 -6.316 1.00 39.19 272 VAL A CA 1
ATOM 2232 C C . VAL A 1 272 ? -28.235 21.919 -6.037 1.00 39.19 272 VAL A C 1
ATOM 2234 O O . VAL A 1 272 ? -27.528 22.584 -5.296 1.00 39.19 272 VAL A O 1
ATOM 2237 N N . ASP A 1 273 ? -27.888 20.719 -6.532 1.00 40.91 273 ASP A N 1
ATOM 2238 C CA . ASP A 1 273 ? -26.526 20.143 -6.697 1.00 40.91 273 ASP A CA 1
ATOM 2239 C C . ASP A 1 273 ? -26.195 18.796 -6.016 1.00 40.91 273 ASP A C 1
ATOM 2241 O O . ASP A 1 273 ? -25.116 18.259 -6.250 1.00 40.91 273 ASP A O 1
ATOM 2245 N N . LYS A 1 274 ? -27.102 18.140 -5.275 1.00 44.62 274 LYS A N 1
ATOM 2246 C CA . LYS A 1 274 ? -26.805 16.805 -4.687 1.00 44.62 274 LYS A CA 1
ATOM 2247 C C . LYS A 1 274 ? -27.056 15.580 -5.584 1.00 44.62 274 LYS A C 1
ATOM 2249 O O . LYS A 1 274 ? -26.709 14.472 -5.187 1.00 44.62 274 LYS A O 1
ATOM 2254 N N . LEU A 1 275 ? -27.597 15.757 -6.792 1.00 45.22 275 LEU A N 1
ATOM 2255 C CA . LEU A 1 275 ? -27.912 14.661 -7.729 1.00 45.22 275 LEU A CA 1
ATOM 2256 C C . LEU A 1 275 ? -27.312 14.827 -9.142 1.00 45.22 275 LEU A C 1
ATOM 2258 O O . LEU A 1 275 ? -27.734 14.150 -10.071 1.00 45.22 275 LEU A O 1
ATOM 2262 N N . LYS A 1 276 ? -26.305 15.686 -9.336 1.00 44.97 276 LYS A N 1
ATOM 2263 C CA . LYS A 1 276 ? -25.727 15.962 -10.670 1.00 44.97 276 LYS A CA 1
ATOM 2264 C C . LYS A 1 276 ? -24.581 15.027 -11.092 1.00 44.97 276 LYS A C 1
ATOM 2266 O O . LYS A 1 276 ? -23.682 15.446 -11.809 1.00 44.97 276 LYS A O 1
ATOM 2271 N N . PHE A 1 277 ? -24.612 13.759 -10.688 1.00 53.31 277 PHE A N 1
ATOM 2272 C CA . PHE A 1 277 ? -23.791 12.734 -11.344 1.00 53.31 277 PHE A CA 1
ATOM 2273 C C . PHE A 1 277 ? -24.727 11.711 -11.962 1.00 53.31 277 PHE A C 1
ATOM 2275 O O . PHE A 1 277 ? -25.525 11.099 -11.250 1.00 53.31 277 PHE A O 1
ATOM 2282 N N . SER A 1 278 ? -24.638 11.578 -13.289 1.00 61.84 278 SER A N 1
ATOM 2283 C CA . SER A 1 278 ? -25.412 10.628 -14.084 1.00 61.84 278 SER A CA 1
ATOM 2284 C C . SER A 1 278 ? -25.436 9.247 -13.406 1.00 61.84 278 SER A C 1
ATOM 2286 O O . SER A 1 278 ? -24.380 8.787 -12.953 1.00 61.84 278 SER A O 1
ATOM 2288 N N . PRO A 1 279 ? -26.592 8.552 -13.348 1.00 70.56 279 PRO A N 1
ATOM 2289 C CA . PRO A 1 279 ? -26.694 7.157 -12.896 1.00 70.56 279 PRO A CA 1
ATOM 2290 C C . PRO A 1 279 ? -25.622 6.238 -13.504 1.00 70.56 279 PRO A C 1
ATOM 2292 O O . PRO A 1 279 ? -25.201 5.259 -12.885 1.00 70.56 279 PRO A O 1
ATOM 2295 N N . VAL A 1 280 ? -25.127 6.598 -14.691 1.00 75.62 280 VAL A N 1
ATOM 2296 C CA . VAL A 1 280 ? -24.047 5.929 -15.419 1.00 75.62 280 VAL A CA 1
ATOM 2297 C C . VAL A 1 280 ? -22.732 5.889 -14.623 1.00 75.62 280 VAL A C 1
ATOM 2299 O O . VAL A 1 280 ? -22.108 4.832 -14.539 1.00 75.62 280 VAL A O 1
ATOM 2302 N N . HIS A 1 281 ? -22.326 6.985 -13.973 1.00 79.88 281 HIS A N 1
ATOM 2303 C CA . HIS A 1 281 ? -21.054 7.060 -13.236 1.00 79.88 281 HIS A CA 1
ATOM 2304 C C . HIS A 1 281 ? -21.041 6.140 -12.012 1.00 79.88 281 HIS A C 1
ATOM 2306 O O . HIS A 1 281 ? -20.069 5.429 -11.763 1.00 79.88 281 HIS A O 1
ATOM 2312 N N . ARG A 1 282 ? -22.160 6.101 -11.279 1.00 86.62 282 ARG A N 1
ATOM 2313 C CA . ARG A 1 282 ? -22.354 5.176 -10.154 1.00 86.62 282 ARG A CA 1
ATOM 2314 C C . ARG A 1 282 ? -22.348 3.729 -10.621 1.00 86.62 282 ARG A C 1
ATOM 2316 O O . ARG A 1 282 ? -21.634 2.907 -10.052 1.00 86.62 282 ARG A O 1
ATOM 2323 N N . SER A 1 283 ? -23.097 3.442 -11.686 1.00 86.75 283 SER A N 1
ATOM 2324 C CA . SER A 1 283 ? -23.205 2.097 -12.258 1.00 86.75 283 SER A CA 1
ATOM 2325 C C . SER A 1 283 ? -21.836 1.534 -12.633 1.00 86.75 283 SER A C 1
ATOM 2327 O O . SER A 1 283 ? -21.541 0.390 -12.302 1.00 86.75 283 SER A O 1
ATOM 2329 N N . ARG A 1 284 ? -20.960 2.353 -13.230 1.00 89.06 284 ARG A N 1
ATOM 2330 C CA . ARG A 1 284 ? -19.589 1.956 -13.572 1.00 89.06 284 ARG A CA 1
ATOM 2331 C C . ARG A 1 284 ? -18.747 1.590 -12.347 1.00 89.06 284 ARG A C 1
ATOM 2333 O O . ARG A 1 284 ? -18.104 0.544 -12.357 1.00 89.06 284 ARG A O 1
ATOM 2340 N N . ILE A 1 285 ? -18.749 2.415 -11.297 1.00 92.31 285 ILE A N 1
ATOM 2341 C CA . ILE A 1 285 ? -17.953 2.139 -10.088 1.00 92.31 285 ILE A CA 1
ATOM 2342 C C . ILE A 1 285 ? -18.479 0.908 -9.347 1.00 92.31 285 ILE A C 1
ATOM 2344 O O . ILE A 1 285 ? -17.687 0.056 -8.951 1.00 92.31 285 ILE A O 1
ATOM 2348 N N . TYR A 1 286 ? -19.800 0.761 -9.203 1.00 91.19 286 TYR A N 1
ATOM 2349 C CA . TYR A 1 286 ? -20.382 -0.436 -8.588 1.00 91.19 286 TYR A CA 1
ATOM 2350 C C . TYR A 1 286 ? -20.122 -1.698 -9.416 1.00 91.19 286 TYR A C 1
ATOM 2352 O O . TYR A 1 286 ? -19.817 -2.745 -8.846 1.00 91.19 286 TYR A O 1
ATOM 2360 N N . PHE A 1 287 ? -20.190 -1.603 -10.747 1.00 89.94 287 PHE A N 1
ATOM 2361 C CA . PHE A 1 287 ? -19.816 -2.699 -11.637 1.00 89.94 287 PHE A CA 1
ATOM 2362 C C . PHE A 1 287 ? -18.349 -3.086 -11.438 1.00 89.94 287 PHE A C 1
ATOM 2364 O O . PHE A 1 287 ? -18.060 -4.257 -11.200 1.00 89.94 287 PHE A O 1
ATOM 2371 N N . LYS A 1 288 ? -17.429 -2.110 -11.431 1.00 91.25 288 LYS A N 1
ATOM 2372 C CA . LYS A 1 288 ? -16.014 -2.370 -11.139 1.00 91.25 288 LYS A CA 1
ATOM 2373 C C . LYS A 1 288 ? -15.822 -3.010 -9.770 1.00 91.25 288 LYS A C 1
ATOM 2375 O O . LYS A 1 288 ? -15.092 -3.989 -9.696 1.00 91.25 288 LYS A O 1
ATOM 2380 N N . LEU A 1 289 ? -16.498 -2.535 -8.721 1.00 91.25 289 LEU A N 1
ATOM 2381 C CA . LEU A 1 289 ? -16.445 -3.134 -7.379 1.00 91.25 289 LEU A CA 1
ATOM 2382 C C . LEU A 1 289 ? -16.863 -4.610 -7.363 1.00 91.25 289 LEU A C 1
ATOM 2384 O O . LEU A 1 289 ? -16.284 -5.388 -6.612 1.00 91.25 289 LEU A O 1
ATOM 2388 N N . SER A 1 290 ? -17.815 -4.999 -8.213 1.00 89.38 290 SER A N 1
ATOM 2389 C CA . SER A 1 290 ? -18.257 -6.390 -8.358 1.00 89.38 290 SER A CA 1
ATOM 2390 C C . SER A 1 290 ? -17.249 -7.289 -9.093 1.00 89.38 290 SER A C 1
ATOM 2392 O O . SER A 1 290 ? -17.350 -8.514 -9.005 1.00 89.38 290 SER A O 1
ATOM 2394 N N . MET A 1 291 ? -16.297 -6.716 -9.837 1.00 88.44 291 MET A N 1
ATOM 2395 C CA . MET A 1 291 ? -15.275 -7.472 -10.566 1.00 88.44 291 MET A CA 1
ATOM 2396 C C . MET A 1 291 ? -14.187 -7.986 -9.624 1.00 88.44 291 MET A C 1
ATOM 2398 O O . MET A 1 291 ? -13.716 -7.267 -8.753 1.00 88.44 291 MET A O 1
ATOM 2402 N N . LYS A 1 292 ? -13.713 -9.216 -9.827 1.00 83.06 292 LYS A N 1
ATOM 2403 C CA . LYS A 1 292 ? -12.593 -9.774 -9.052 1.00 83.06 292 LYS A CA 1
ATOM 2404 C C . LYS A 1 292 ? -11.287 -9.686 -9.836 1.00 83.06 292 LYS A C 1
ATOM 2406 O O . LYS A 1 292 ? -11.287 -9.829 -11.054 1.00 83.06 292 LYS A O 1
ATOM 2411 N N . GLY A 1 293 ? -10.169 -9.534 -9.124 1.00 81.19 293 GLY A N 1
ATOM 2412 C CA . GLY A 1 293 ? -8.825 -9.616 -9.707 1.00 81.19 293 GLY A CA 1
ATOM 2413 C C . GLY A 1 293 ? -8.467 -8.451 -10.633 1.00 81.19 293 GLY A C 1
ATOM 2414 O O . GLY A 1 293 ? -7.860 -8.688 -11.673 1.00 81.19 293 GLY A O 1
ATOM 2415 N N . ARG A 1 294 ? -8.845 -7.222 -10.259 1.00 85.44 294 ARG A N 1
ATOM 2416 C CA . ARG A 1 294 ? -8.615 -6.000 -11.050 1.00 85.44 294 ARG A CA 1
ATOM 2417 C C . ARG A 1 294 ? -7.130 -5.650 -11.204 1.00 85.44 294 ARG A C 1
ATOM 2419 O O . ARG A 1 294 ? -6.714 -5.197 -12.258 1.00 85.44 294 ARG A O 1
ATOM 2426 N N . LEU A 1 295 ? -6.317 -5.937 -10.187 1.00 84.81 295 LEU A N 1
ATOM 2427 C CA . LEU A 1 295 ? -4.888 -5.597 -10.151 1.00 84.81 295 LEU A CA 1
ATOM 2428 C C . LEU A 1 295 ? -3.949 -6.645 -10.767 1.00 84.81 295 LEU A C 1
ATOM 2430 O O . LEU A 1 295 ? -2.763 -6.667 -10.440 1.00 84.81 295 LEU A O 1
ATOM 2434 N N . LYS A 1 296 ? -4.440 -7.545 -11.627 1.00 84.31 296 LYS A N 1
ATOM 2435 C CA . LYS A 1 296 ? -3.561 -8.551 -12.236 1.00 84.31 296 LYS A CA 1
ATOM 2436 C C . LYS A 1 296 ? -2.580 -7.880 -13.209 1.00 84.31 296 LYS A C 1
ATOM 2438 O O . LYS A 1 296 ? -3.033 -7.274 -14.181 1.00 84.31 296 LYS A O 1
ATOM 2443 N N . PRO A 1 297 ? -1.259 -7.978 -12.972 1.00 86.00 297 PRO A N 1
ATOM 2444 C CA . PRO A 1 297 ? -0.274 -7.445 -13.898 1.00 86.00 297 PRO A CA 1
ATOM 2445 C C . PRO A 1 297 ? -0.332 -8.185 -15.241 1.00 86.00 297 PRO A C 1
ATOM 2447 O O . PRO A 1 297 ? -0.676 -9.364 -15.301 1.00 86.00 297 PRO A O 1
ATOM 2450 N N . ALA A 1 298 ? 0.016 -7.496 -16.329 1.00 87.06 298 ALA A N 1
ATOM 2451 C CA . ALA A 1 298 ? 0.218 -8.160 -17.612 1.00 87.06 298 ALA A CA 1
ATOM 2452 C C . ALA A 1 298 ? 1.492 -9.024 -17.571 1.00 87.06 298 ALA A C 1
ATOM 2454 O O . ALA A 1 298 ? 2.460 -8.657 -16.910 1.00 87.06 298 ALA A O 1
ATOM 2455 N N . LEU A 1 299 ? 1.529 -10.107 -18.356 1.00 89.25 299 LEU A N 1
ATOM 2456 C CA . LEU A 1 299 ? 2.644 -11.076 -18.400 1.00 89.25 299 LEU A CA 1
ATOM 2457 C C . LEU A 1 299 ? 4.016 -10.464 -18.742 1.00 89.25 299 LEU A C 1
ATOM 2459 O O . LEU A 1 299 ? 5.054 -11.097 -18.596 1.00 89.25 299 LEU A O 1
ATOM 2463 N N . SER A 1 300 ? 4.031 -9.234 -19.255 1.00 91.19 300 SER A N 1
ATOM 2464 C CA . SER A 1 300 ? 5.243 -8.499 -19.608 1.00 91.19 300 SER A CA 1
ATOM 2465 C C . SER A 1 300 ? 5.719 -7.528 -18.524 1.00 91.19 300 SER A C 1
ATOM 2467 O O . SER A 1 300 ? 6.608 -6.723 -18.808 1.00 91.19 300 SER A O 1
ATOM 2469 N N . THR A 1 301 ? 5.096 -7.487 -17.342 1.00 94.88 301 THR A N 1
ATOM 2470 C CA . THR A 1 301 ? 5.464 -6.534 -16.284 1.00 94.88 301 THR A CA 1
ATOM 2471 C C . THR A 1 301 ? 6.310 -7.169 -15.186 1.00 94.88 301 THR A C 1
ATOM 2473 O O . THR A 1 301 ? 6.302 -8.377 -14.958 1.00 94.88 301 THR A O 1
ATOM 2476 N N . LEU A 1 302 ? 7.034 -6.323 -14.455 1.00 94.44 302 LEU A N 1
ATOM 2477 C CA . LEU A 1 302 ? 7.862 -6.753 -13.328 1.00 94.44 302 LEU A CA 1
ATOM 2478 C C . LEU A 1 302 ? 7.056 -7.323 -12.156 1.00 94.44 302 LEU A C 1
ATOM 2480 O O . LEU A 1 302 ? 7.608 -8.084 -11.362 1.00 94.44 302 LEU A O 1
ATOM 2484 N N . GLY A 1 303 ? 5.791 -6.926 -12.013 1.00 92.75 303 GLY A N 1
ATOM 2485 C CA . GLY A 1 303 ? 4.878 -7.457 -11.007 1.00 92.75 303 GLY A CA 1
ATOM 2486 C C . GLY A 1 303 ? 4.510 -8.914 -11.274 1.00 92.75 303 GLY A C 1
ATOM 2487 O O . GLY A 1 303 ? 4.501 -9.702 -10.333 1.00 92.75 303 GLY A O 1
ATOM 2488 N N . ASP A 1 304 ? 4.279 -9.278 -12.540 1.00 93.94 304 ASP A N 1
ATOM 2489 C CA . ASP A 1 304 ? 4.005 -10.665 -12.940 1.00 93.94 304 ASP A CA 1
ATOM 2490 C C . ASP A 1 304 ? 5.258 -11.542 -12.807 1.00 93.94 304 ASP A C 1
ATOM 2492 O O . ASP A 1 304 ? 5.230 -12.595 -12.175 1.00 93.94 304 ASP A O 1
ATOM 2496 N N . ALA A 1 305 ? 6.404 -11.037 -13.275 1.00 93.50 305 ALA A N 1
ATOM 2497 C CA . ALA A 1 305 ? 7.694 -11.718 -13.163 1.00 93.50 305 ALA A CA 1
ATOM 2498 C C . ALA A 1 305 ? 8.285 -11.736 -11.734 1.00 93.50 305 ALA A C 1
ATOM 2500 O O . ALA A 1 305 ? 9.379 -12.259 -11.525 1.00 93.50 305 ALA A O 1
ATOM 2501 N N . ALA A 1 306 ? 7.603 -11.134 -10.752 1.00 93.19 306 ALA A N 1
ATOM 2502 C CA . ALA A 1 306 ? 8.050 -10.984 -9.364 1.00 93.19 306 ALA A CA 1
ATOM 2503 C C . ALA A 1 306 ? 9.423 -10.288 -9.184 1.00 93.19 306 ALA A C 1
ATOM 2505 O O . ALA A 1 306 ? 10.091 -10.453 -8.161 1.00 93.19 306 ALA A O 1
ATOM 2506 N N . PHE A 1 307 ? 9.839 -9.452 -10.141 1.00 95.31 307 PHE A N 1
ATOM 2507 C CA . PHE A 1 307 ? 11.114 -8.725 -10.098 1.00 95.31 307 PHE A CA 1
ATOM 2508 C C . PHE A 1 307 ? 11.013 -7.296 -9.555 1.00 95.31 307 PHE A C 1
ATOM 2510 O O . PHE A 1 307 ? 12.045 -6.699 -9.256 1.00 95.31 307 PHE A O 1
ATOM 2517 N N . ALA A 1 308 ? 9.810 -6.741 -9.375 1.00 95.81 308 ALA A N 1
ATOM 2518 C CA . ALA A 1 308 ? 9.626 -5.324 -9.040 1.00 95.81 308 ALA A CA 1
ATOM 2519 C C . ALA A 1 308 ? 10.421 -4.859 -7.799 1.00 95.81 308 ALA A C 1
ATOM 2521 O O . ALA A 1 308 ? 11.159 -3.876 -7.876 1.00 95.81 308 ALA A O 1
ATOM 2522 N N . LEU A 1 309 ? 10.329 -5.576 -6.668 1.00 95.38 309 LEU A N 1
ATOM 2523 C CA . LEU A 1 309 ? 11.069 -5.224 -5.444 1.00 95.38 309 LEU A CA 1
ATOM 2524 C C . LEU A 1 309 ? 12.576 -5.456 -5.597 1.00 95.38 309 LEU A C 1
ATOM 2526 O O . LEU A 1 309 ? 13.394 -4.656 -5.145 1.00 95.38 309 LEU A O 1
ATOM 2530 N N . HIS A 1 310 ? 12.946 -6.560 -6.239 1.00 95.56 310 HIS A N 1
ATOM 2531 C CA . HIS A 1 310 ? 14.339 -6.909 -6.463 1.00 95.56 310 HIS A CA 1
ATOM 2532 C C . HIS A 1 310 ? 15.048 -5.846 -7.317 1.00 95.56 310 HIS A C 1
ATOM 2534 O O . HIS A 1 310 ? 16.116 -5.367 -6.940 1.00 95.56 310 HIS A O 1
ATOM 2540 N N . TYR A 1 311 ? 14.418 -5.404 -8.408 1.00 96.94 311 TYR A N 1
ATOM 2541 C CA . TYR A 1 311 ? 14.956 -4.356 -9.277 1.00 96.94 311 TYR A CA 1
ATOM 2542 C C . TYR A 1 311 ? 14.976 -3.006 -8.580 1.00 96.94 311 TYR A C 1
ATOM 2544 O O . TYR A 1 311 ? 15.960 -2.284 -8.713 1.00 96.94 311 TYR A O 1
ATOM 2552 N N . ALA A 1 312 ? 13.959 -2.693 -7.775 1.00 97.25 312 ALA A N 1
ATOM 2553 C CA . ALA A 1 312 ? 13.958 -1.480 -6.969 1.00 97.25 312 ALA A CA 1
ATOM 2554 C C . ALA A 1 312 ? 15.192 -1.396 -6.054 1.00 97.25 312 ALA A C 1
ATOM 2556 O O . ALA A 1 312 ? 15.871 -0.372 -6.027 1.00 97.25 312 ALA A O 1
ATOM 2557 N N . ASN A 1 313 ? 15.541 -2.493 -5.371 1.00 95.88 313 ASN A N 1
ATOM 2558 C CA . ASN A 1 313 ? 16.731 -2.547 -4.518 1.00 95.88 313 ASN A CA 1
ATOM 2559 C C . ASN A 1 313 ? 18.034 -2.352 -5.310 1.00 95.88 313 ASN A C 1
ATOM 2561 O O . ASN A 1 313 ? 18.932 -1.654 -4.842 1.00 95.88 313 ASN A O 1
ATOM 2565 N N . VAL A 1 314 ? 18.140 -2.937 -6.508 1.00 95.81 314 VAL A N 1
ATOM 2566 C CA . VAL A 1 314 ? 19.308 -2.749 -7.386 1.00 95.81 314 VAL A CA 1
ATOM 2567 C C . VAL A 1 314 ? 19.411 -1.300 -7.869 1.00 95.81 314 VAL A C 1
ATOM 2569 O O . VAL A 1 314 ? 20.492 -0.724 -7.820 1.00 95.81 314 VAL A O 1
ATOM 2572 N N . ILE A 1 315 ? 18.304 -0.693 -8.300 1.00 96.25 315 ILE A N 1
ATOM 2573 C CA . ILE A 1 315 ? 18.271 0.695 -8.785 1.00 96.25 315 ILE A CA 1
ATOM 2574 C C . ILE A 1 315 ? 18.678 1.665 -7.673 1.00 96.25 315 ILE A C 1
ATOM 2576 O O . ILE A 1 315 ? 19.539 2.510 -7.896 1.00 96.25 315 ILE A O 1
ATOM 2580 N N . VAL A 1 316 ? 18.135 1.505 -6.462 1.00 94.88 316 VAL A N 1
ATOM 2581 C CA . VAL A 1 316 ? 18.504 2.342 -5.306 1.00 94.88 316 VAL A CA 1
ATOM 2582 C C . VAL A 1 316 ? 19.965 2.132 -4.896 1.00 94.88 316 VAL A C 1
ATOM 2584 O O . VAL A 1 316 ? 20.626 3.070 -4.455 1.00 94.88 316 VAL A O 1
ATOM 2587 N N . LEU A 1 317 ? 20.511 0.920 -5.047 1.00 92.81 317 LEU A N 1
ATOM 2588 C CA . LEU A 1 317 ? 21.941 0.684 -4.836 1.00 92.81 317 LEU A CA 1
ATOM 2589 C C . LEU A 1 317 ? 22.794 1.425 -5.879 1.00 92.81 317 LEU A C 1
ATOM 2591 O O . LEU A 1 317 ? 23.780 2.054 -5.506 1.00 92.81 317 LEU A O 1
ATOM 2595 N N . ILE A 1 318 ? 22.410 1.381 -7.160 1.00 92.62 318 ILE A N 1
ATOM 2596 C CA . ILE A 1 318 ? 23.098 2.116 -8.231 1.00 92.62 318 ILE A CA 1
ATOM 2597 C C . ILE A 1 318 ? 23.043 3.623 -7.967 1.00 92.62 318 ILE A C 1
ATOM 2599 O O . ILE A 1 318 ? 24.075 4.279 -8.032 1.00 92.62 318 ILE A O 1
ATOM 2603 N N . GLU A 1 319 ? 21.880 4.166 -7.611 1.00 93.75 319 GLU A N 1
ATOM 2604 C CA . GLU A 1 319 ? 21.726 5.581 -7.259 1.00 93.75 319 GLU A CA 1
ATOM 2605 C C . GLU A 1 319 ? 22.667 5.983 -6.118 1.00 93.75 319 GLU A C 1
ATOM 2607 O O . GLU A 1 319 ? 23.418 6.942 -6.255 1.00 93.75 319 GLU A O 1
ATOM 2612 N N . LYS A 1 320 ? 22.714 5.206 -5.027 1.00 91.12 320 LYS A N 1
ATOM 2613 C CA . LYS A 1 320 ? 23.629 5.461 -3.901 1.00 91.12 320 LYS A CA 1
ATOM 2614 C C . LYS A 1 320 ? 25.096 5.468 -4.317 1.00 91.12 320 LYS A C 1
ATOM 2616 O O . LYS A 1 320 ? 25.872 6.252 -3.782 1.00 91.12 320 LYS A O 1
ATOM 2621 N N . ILE A 1 321 ? 25.477 4.594 -5.245 1.00 88.12 321 ILE A N 1
ATOM 2622 C CA . ILE A 1 321 ? 26.834 4.548 -5.791 1.00 88.12 321 ILE A CA 1
ATOM 2623 C C . ILE A 1 321 ? 27.128 5.796 -6.636 1.00 88.12 321 ILE A C 1
ATOM 2625 O O . ILE A 1 321 ? 28.230 6.333 -6.569 1.00 88.12 321 ILE A O 1
ATOM 2629 N N . VAL A 1 322 ? 26.158 6.253 -7.431 1.00 88.56 322 VAL A N 1
ATOM 2630 C CA . VAL A 1 322 ? 26.298 7.446 -8.278 1.00 88.56 322 VAL A CA 1
ATOM 2631 C C . VAL A 1 322 ? 26.320 8.726 -7.439 1.00 88.56 322 VAL A C 1
ATOM 2633 O O . VAL A 1 322 ? 27.090 9.625 -7.749 1.00 88.56 322 VAL A O 1
ATOM 2636 N N . SER A 1 323 ? 25.520 8.813 -6.373 1.00 86.12 323 SER A N 1
ATOM 2637 C CA . SER A 1 323 ? 25.490 9.969 -5.465 1.00 86.12 323 SER A CA 1
ATOM 2638 C C . SER A 1 323 ? 26.632 9.985 -4.442 1.00 86.12 323 SER A C 1
ATOM 2640 O O . SER A 1 323 ? 26.939 11.040 -3.890 1.00 86.12 323 SER A O 1
ATOM 2642 N N . GLY A 1 324 ? 27.227 8.830 -4.138 1.00 79.25 324 GLY A N 1
ATOM 2643 C CA . GLY A 1 324 ? 28.409 8.730 -3.283 1.00 79.25 324 GLY A CA 1
ATOM 2644 C C . GLY A 1 324 ? 29.679 9.205 -3.991 1.00 79.25 324 GLY A C 1
ATOM 2645 O O . GLY A 1 324 ? 29.705 9.376 -5.208 1.00 79.25 324 GLY A O 1
ATOM 2646 N N . THR A 1 325 ? 30.771 9.375 -3.238 1.00 67.69 325 THR A N 1
ATOM 2647 C CA . THR A 1 325 ? 32.109 9.471 -3.841 1.00 67.69 325 THR A CA 1
ATOM 2648 C C . THR A 1 325 ? 32.306 8.241 -4.727 1.00 67.69 325 THR A C 1
ATOM 2650 O O . THR A 1 325 ? 32.149 7.123 -4.241 1.00 67.69 325 THR A O 1
ATOM 2653 N N . HIS A 1 326 ? 32.592 8.432 -6.020 1.00 65.19 326 HIS A N 1
ATOM 2654 C CA . HIS A 1 326 ? 32.503 7.430 -7.103 1.00 65.19 326 HIS A CA 1
ATOM 2655 C C . HIS A 1 326 ? 33.417 6.179 -6.976 1.00 65.19 326 HIS A C 1
ATOM 2657 O O . HIS A 1 326 ? 33.570 5.396 -7.922 1.00 65.19 326 HIS A O 1
ATOM 2663 N N . HIS A 1 327 ? 33.953 5.924 -5.782 1.00 68.38 327 HIS A N 1
ATOM 2664 C CA . HIS A 1 327 ? 34.733 4.763 -5.405 1.00 68.38 327 HIS A CA 1
ATOM 2665 C C . HIS A 1 327 ? 33.844 3.577 -5.000 1.00 68.38 327 HIS A C 1
ATOM 2667 O O . HIS A 1 327 ? 33.423 3.430 -3.853 1.00 68.38 327 HIS A O 1
ATOM 2673 N N . ILE A 1 328 ? 33.589 2.672 -5.948 1.00 75.94 328 ILE A N 1
ATOM 2674 C CA . ILE A 1 328 ? 32.955 1.383 -5.643 1.00 75.94 328 ILE A CA 1
ATOM 2675 C C . ILE A 1 328 ? 34.004 0.417 -5.086 1.00 75.94 328 ILE A C 1
ATOM 2677 O O . ILE A 1 328 ? 34.882 -0.044 -5.832 1.00 75.94 328 ILE A O 1
ATOM 2681 N N . ASP A 1 329 ? 33.862 0.048 -3.813 1.00 78.75 329 ASP A N 1
ATOM 2682 C CA . ASP A 1 329 ? 34.637 -1.043 -3.224 1.00 78.75 329 ASP A CA 1
ATOM 2683 C C . ASP A 1 329 ? 34.412 -2.375 -3.974 1.00 78.75 329 ASP A C 1
ATOM 2685 O O . ASP A 1 329 ? 33.361 -2.630 -4.573 1.00 78.75 329 ASP A O 1
ATOM 2689 N N . LEU A 1 330 ? 35.429 -3.236 -3.978 1.00 79.75 330 LEU A N 1
ATOM 2690 C CA . LEU A 1 330 ? 35.396 -4.519 -4.670 1.00 79.75 330 LEU A CA 1
ATOM 2691 C C . LEU A 1 330 ? 34.222 -5.396 -4.209 1.00 79.75 330 LEU A C 1
ATOM 2693 O O . LEU A 1 330 ? 33.598 -6.043 -5.057 1.00 79.75 330 LEU A O 1
ATOM 2697 N N . GLU A 1 331 ? 33.901 -5.378 -2.913 1.00 82.69 331 GLU A N 1
ATOM 2698 C CA . GLU A 1 331 ? 32.795 -6.140 -2.336 1.00 82.69 331 GLU A CA 1
ATOM 2699 C C . GLU A 1 331 ? 31.445 -5.623 -2.844 1.00 82.69 331 GLU A C 1
ATOM 2701 O O . GLU A 1 331 ? 30.648 -6.388 -3.389 1.00 82.69 331 GLU A O 1
ATOM 2706 N N . THR A 1 332 ? 31.222 -4.307 -2.792 1.00 83.38 332 THR A N 1
ATOM 2707 C CA . THR A 1 332 ? 29.999 -3.661 -3.300 1.00 83.38 332 THR A CA 1
ATOM 2708 C C . THR A 1 332 ? 29.772 -3.954 -4.782 1.00 83.38 332 THR A C 1
ATOM 2710 O O . THR A 1 332 ? 28.654 -4.265 -5.196 1.00 83.38 332 THR A O 1
ATOM 2713 N N . ARG A 1 333 ? 30.835 -3.927 -5.597 1.00 85.69 333 ARG A N 1
ATOM 2714 C CA . ARG A 1 333 ? 30.760 -4.274 -7.024 1.00 85.69 333 ARG A CA 1
ATOM 2715 C C . ARG A 1 333 ? 30.377 -5.738 -7.238 1.00 85.69 333 ARG A C 1
ATOM 2717 O O . ARG A 1 333 ? 29.570 -6.039 -8.121 1.00 85.69 333 ARG A O 1
ATOM 2724 N N . HIS A 1 334 ? 30.978 -6.645 -6.469 1.00 86.19 334 HIS A N 1
ATOM 2725 C CA . HIS A 1 334 ? 30.683 -8.072 -6.551 1.00 86.19 334 HIS A CA 1
ATOM 2726 C C . HIS A 1 334 ? 29.236 -8.358 -6.132 1.00 86.19 334 HIS A C 1
ATOM 2728 O O . HIS A 1 334 ? 28.512 -9.040 -6.857 1.00 86.19 334 HIS A O 1
ATOM 2734 N N . ASN A 1 335 ? 28.788 -7.749 -5.034 1.00 88.50 335 ASN A N 1
ATOM 2735 C CA . ASN A 1 335 ? 27.420 -7.843 -4.539 1.00 88.50 335 ASN A CA 1
ATOM 2736 C C . ASN A 1 335 ? 26.413 -7.319 -5.567 1.00 88.50 335 ASN A C 1
ATOM 2738 O O . ASN A 1 335 ? 25.464 -8.029 -5.894 1.00 88.50 335 ASN A O 1
ATOM 2742 N N . LEU A 1 336 ? 26.662 -6.146 -6.162 1.00 90.06 336 LEU A N 1
ATOM 2743 C CA . LEU A 1 336 ? 25.821 -5.604 -7.231 1.00 90.06 336 LEU A CA 1
ATOM 2744 C C . LEU A 1 336 ? 25.702 -6.594 -8.396 1.00 90.06 336 LEU A C 1
ATOM 2746 O O . LEU A 1 336 ? 24.593 -6.920 -8.806 1.00 90.06 336 LEU A O 1
ATOM 2750 N N . TYR A 1 337 ? 26.820 -7.126 -8.903 1.00 89.00 337 TYR A N 1
ATOM 2751 C CA . TYR A 1 337 ? 26.792 -8.090 -10.007 1.00 89.00 337 TYR A CA 1
ATOM 2752 C C . TYR A 1 337 ? 26.062 -9.390 -9.634 1.00 89.00 337 TYR A C 1
ATOM 2754 O O . TYR A 1 337 ? 25.343 -9.953 -10.465 1.00 89.00 337 TYR A O 1
ATOM 2762 N N . ASN A 1 338 ? 26.193 -9.855 -8.389 1.00 90.00 338 ASN A N 1
ATOM 2763 C CA . ASN A 1 338 ? 25.502 -11.037 -7.867 1.00 90.00 338 ASN A CA 1
ATOM 2764 C C . ASN A 1 338 ? 23.990 -10.827 -7.710 1.00 90.00 338 ASN A C 1
ATOM 2766 O O . ASN A 1 338 ? 23.231 -11.780 -7.882 1.00 90.00 338 ASN A O 1
ATOM 2770 N N . MET A 1 339 ? 23.549 -9.590 -7.484 1.00 91.31 339 MET A N 1
ATOM 2771 C CA . MET A 1 339 ? 22.130 -9.241 -7.477 1.00 91.31 339 MET A CA 1
ATOM 2772 C C . MET A 1 339 ? 21.516 -9.210 -8.881 1.00 91.31 339 MET A C 1
ATOM 2774 O O . MET A 1 339 ? 20.309 -9.302 -8.989 1.00 91.31 339 MET A O 1
ATOM 2778 N N . LEU A 1 340 ? 22.277 -9.102 -9.974 1.00 93.75 340 LEU A N 1
ATOM 2779 C CA . LEU A 1 340 ? 21.675 -8.995 -11.312 1.00 93.75 340 LEU A CA 1
ATOM 2780 C C . LEU A 1 340 ? 21.138 -10.341 -11.837 1.00 93.75 340 LEU A C 1
ATOM 2782 O O . LEU A 1 340 ? 21.860 -11.337 -11.800 1.00 93.75 340 LEU A O 1
ATOM 2786 N N . PRO A 1 341 ? 19.946 -10.401 -12.451 1.00 92.81 341 PRO A N 1
ATOM 2787 C CA . PRO A 1 341 ? 19.513 -11.581 -13.194 1.00 92.81 341 PRO A CA 1
ATOM 2788 C C . PRO A 1 341 ? 20.421 -11.912 -14.382 1.00 92.81 341 PRO A C 1
ATOM 2790 O O . PRO A 1 341 ? 21.160 -11.075 -14.911 1.00 92.81 341 PRO A O 1
ATOM 2793 N N . THR A 1 342 ? 20.337 -13.156 -14.851 1.00 91.38 342 THR A N 1
ATOM 2794 C CA . THR A 1 342 ? 21.109 -13.648 -16.003 1.00 91.38 342 THR A CA 1
ATOM 2795 C C . THR A 1 342 ? 20.834 -12.852 -17.281 1.00 91.38 342 THR A C 1
ATOM 2797 O O . THR A 1 342 ? 21.771 -12.606 -18.046 1.00 91.38 342 THR A O 1
ATOM 2800 N N . THR A 1 343 ? 19.599 -12.392 -17.487 1.00 91.81 343 THR A N 1
ATOM 2801 C CA . THR A 1 343 ? 19.183 -11.556 -18.627 1.00 91.81 343 THR A CA 1
ATOM 2802 C C . THR A 1 343 ? 19.922 -10.217 -18.648 1.00 91.81 343 THR A C 1
ATOM 2804 O O . THR A 1 343 ? 20.559 -9.867 -19.642 1.00 91.81 343 THR A O 1
ATOM 2807 N N . ILE A 1 344 ? 19.970 -9.517 -17.512 1.00 94.06 344 ILE A N 1
ATOM 2808 C CA . ILE A 1 344 ? 20.698 -8.249 -17.380 1.00 94.06 344 ILE A CA 1
ATOM 2809 C C . ILE A 1 344 ? 22.205 -8.472 -17.548 1.00 94.06 344 ILE A C 1
ATOM 2811 O O . ILE A 1 344 ? 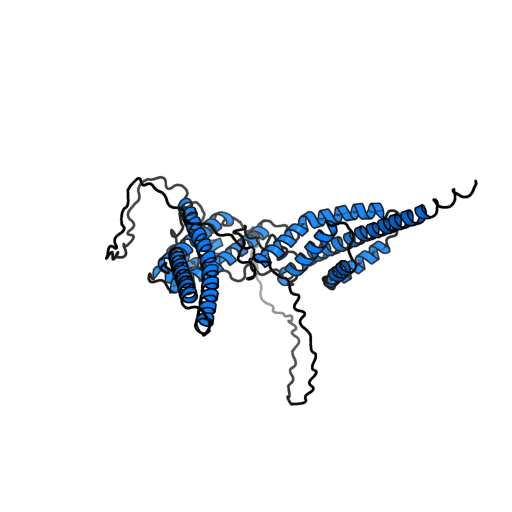22.861 -7.745 -18.294 1.00 94.06 344 ILE A O 1
ATOM 2815 N N . ARG A 1 345 ? 22.778 -9.510 -16.920 1.00 94.00 345 ARG A N 1
ATOM 2816 C CA . ARG A 1 345 ? 24.219 -9.807 -17.038 1.00 94.00 345 ARG A CA 1
ATOM 2817 C C . ARG A 1 345 ? 24.642 -10.126 -18.474 1.00 94.00 345 ARG A C 1
ATOM 2819 O O . ARG A 1 345 ? 25.718 -9.711 -18.900 1.00 94.00 345 ARG A O 1
ATOM 2826 N N . THR A 1 346 ? 23.847 -10.909 -19.202 1.00 92.81 346 THR A N 1
ATOM 2827 C CA . THR A 1 346 ? 24.142 -11.282 -20.598 1.00 92.81 346 THR A CA 1
ATOM 2828 C C . THR A 1 346 ? 24.076 -10.063 -21.514 1.00 92.81 346 THR A C 1
ATOM 2830 O O . THR A 1 346 ? 25.037 -9.813 -22.245 1.00 92.81 346 THR A O 1
ATOM 2833 N N . SER A 1 347 ? 23.022 -9.254 -21.392 1.00 93.31 347 SER A N 1
ATOM 2834 C CA . SER A 1 347 ? 22.861 -7.993 -22.125 1.00 93.31 347 SER A CA 1
ATOM 2835 C C . SER A 1 347 ? 23.979 -6.990 -21.828 1.00 93.31 347 SER A C 1
ATOM 2837 O O . SER A 1 347 ? 24.558 -6.420 -22.754 1.00 93.31 347 SER A O 1
ATOM 2839 N N . LEU A 1 348 ? 24.362 -6.836 -20.556 1.00 93.31 348 LEU A N 1
ATOM 2840 C CA . LEU A 1 348 ? 25.468 -5.970 -20.139 1.00 93.31 348 LEU A CA 1
ATOM 2841 C C . LEU A 1 348 ? 26.795 -6.389 -20.783 1.00 93.31 348 LEU A C 1
ATOM 2843 O O . LEU A 1 348 ? 27.493 -5.555 -21.358 1.00 93.31 348 LEU A O 1
ATOM 2847 N N . ARG A 1 349 ? 27.140 -7.684 -20.739 1.00 91.19 349 ARG A N 1
ATOM 2848 C CA . ARG A 1 349 ? 28.363 -8.192 -21.388 1.00 91.19 349 ARG A CA 1
ATOM 2849 C C . ARG A 1 349 ? 28.347 -7.953 -22.895 1.00 91.19 349 ARG A C 1
ATOM 2851 O O . ARG A 1 349 ? 29.379 -7.592 -23.457 1.00 91.19 349 ARG A O 1
ATOM 2858 N N . GLY A 1 350 ? 27.193 -8.147 -23.535 1.00 90.81 350 GLY A N 1
ATOM 2859 C CA . GLY A 1 350 ? 27.001 -7.858 -24.954 1.00 90.81 350 GLY A CA 1
ATOM 2860 C C . GLY A 1 350 ? 27.304 -6.397 -25.287 1.00 90.81 350 GLY A C 1
ATOM 2861 O O . GLY A 1 350 ? 28.143 -6.136 -26.152 1.00 90.81 350 GLY A O 1
ATOM 2862 N N . LYS A 1 351 ? 26.698 -5.454 -24.551 1.00 88.94 351 LYS A N 1
ATOM 2863 C CA . LYS A 1 351 ? 26.910 -4.014 -24.763 1.00 88.94 351 LYS A CA 1
ATOM 2864 C C . LYS A 1 351 ? 28.347 -3.586 -24.489 1.00 88.94 351 LYS A C 1
ATOM 2866 O O . LYS A 1 351 ? 28.958 -2.968 -25.352 1.00 88.94 351 LYS A O 1
ATOM 2871 N N . LEU A 1 352 ? 28.933 -3.976 -23.356 1.00 87.56 352 LEU A N 1
ATOM 2872 C CA . LEU A 1 352 ? 30.324 -3.626 -23.035 1.00 87.56 352 LEU A CA 1
ATOM 2873 C C . LEU A 1 352 ? 31.311 -4.150 -24.091 1.00 87.56 352 LEU A C 1
ATOM 2875 O O . LEU A 1 352 ? 32.240 -3.441 -24.476 1.00 87.56 352 LEU A O 1
ATOM 2879 N N . LYS A 1 353 ? 31.089 -5.362 -24.621 1.00 87.81 353 LYS A N 1
ATOM 2880 C CA . LYS A 1 353 ? 31.900 -5.919 -25.716 1.00 87.81 353 LYS A CA 1
ATOM 2881 C C . LYS A 1 353 ? 31.750 -5.117 -27.008 1.00 87.81 353 LYS A C 1
ATOM 2883 O O . LYS A 1 353 ? 32.724 -4.979 -27.743 1.00 87.81 353 LYS A O 1
ATOM 2888 N N . TRP A 1 354 ? 30.550 -4.625 -27.305 1.00 84.06 354 TRP A N 1
ATOM 2889 C CA . TRP A 1 354 ? 30.301 -3.788 -28.477 1.00 84.06 354 TRP A CA 1
ATOM 2890 C C . TRP A 1 354 ? 31.014 -2.436 -28.359 1.00 84.06 354 TRP A C 1
ATOM 2892 O O . TRP A 1 354 ? 31.781 -2.080 -29.253 1.00 84.06 354 TRP A O 1
ATOM 2902 N N . TYR A 1 355 ? 30.878 -1.748 -27.221 1.00 75.56 355 TYR A N 1
ATOM 2903 C CA . TYR A 1 355 ? 31.572 -0.478 -26.990 1.00 75.56 355 TYR A CA 1
ATOM 2904 C C . TYR A 1 355 ? 33.098 -0.625 -26.990 1.00 75.56 355 TYR A C 1
ATOM 2906 O O . TYR A 1 355 ? 33.783 0.229 -27.539 1.00 75.56 355 TYR A O 1
ATOM 2914 N N . ALA A 1 356 ? 33.641 -1.723 -26.452 1.00 74.62 356 ALA A N 1
ATOM 2915 C CA . ALA A 1 356 ? 35.080 -1.996 -26.486 1.00 74.62 356 ALA A CA 1
ATOM 2916 C C . ALA A 1 356 ? 35.626 -2.251 -27.906 1.00 74.62 356 ALA A C 1
ATOM 2918 O O . ALA A 1 356 ? 36.811 -2.052 -28.158 1.00 74.62 356 ALA A O 1
ATOM 2919 N N . LYS A 1 357 ? 34.781 -2.718 -28.835 1.00 76.50 357 LYS A N 1
ATOM 2920 C CA . LYS A 1 357 ? 35.148 -2.940 -30.244 1.00 76.50 357 LYS A CA 1
ATOM 2921 C C . LYS A 1 357 ? 35.014 -1.682 -31.099 1.00 76.50 357 LYS A C 1
ATOM 2923 O O . LYS A 1 357 ? 35.693 -1.570 -32.118 1.00 76.50 357 LYS A O 1
ATOM 2928 N N . SER A 1 358 ? 34.135 -0.761 -30.714 1.00 70.19 358 SER A N 1
ATOM 2929 C CA . SER A 1 358 ? 33.987 0.526 -31.383 1.00 70.19 358 SER A CA 1
ATOM 2930 C C . SER A 1 358 ? 35.220 1.387 -31.087 1.00 70.19 358 SER A C 1
ATOM 2932 O O . SER A 1 358 ? 35.428 1.835 -29.962 1.00 70.19 358 SER A O 1
ATOM 2934 N N . LYS A 1 359 ? 36.073 1.603 -32.098 1.00 49.91 359 LYS A N 1
ATOM 2935 C CA . LYS A 1 359 ? 37.391 2.271 -31.997 1.00 49.91 359 LYS A CA 1
ATOM 2936 C C . LYS A 1 359 ? 37.367 3.720 -31.461 1.00 49.91 359 LYS A C 1
ATOM 2938 O O . LYS A 1 359 ? 38.425 4.321 -31.317 1.00 49.91 359 LYS A O 1
ATOM 2943 N N . HIS A 1 360 ? 36.203 4.273 -31.127 1.00 48.56 360 HIS A N 1
ATOM 2944 C CA . HIS A 1 360 ? 36.047 5.606 -30.538 1.00 48.56 360 HIS A CA 1
ATOM 2945 C C . HIS A 1 360 ? 36.280 5.672 -29.012 1.00 48.56 360 HIS A C 1
ATOM 2947 O O . HIS A 1 360 ? 36.424 6.767 -28.476 1.00 48.56 360 HIS A O 1
ATOM 2953 N N . SER A 1 361 ? 36.353 4.546 -28.286 1.00 52.25 361 SER A N 1
ATOM 2954 C CA . SER A 1 361 ? 36.303 4.568 -26.809 1.00 52.25 361 SER A CA 1
ATOM 2955 C C . SER A 1 361 ? 37.614 4.919 -26.083 1.00 52.25 361 SER A C 1
ATOM 2957 O O . SER A 1 361 ? 37.602 5.023 -24.858 1.00 52.25 361 SER A O 1
ATOM 2959 N N . MET A 1 362 ? 38.755 5.023 -26.776 1.00 51.25 362 MET A N 1
ATOM 2960 C CA . MET A 1 362 ? 40.073 5.138 -26.119 1.00 51.25 362 MET A CA 1
ATOM 2961 C C . MET A 1 362 ? 40.708 6.533 -26.219 1.00 51.25 362 MET A C 1
ATOM 2963 O O . MET A 1 362 ? 41.587 6.849 -25.425 1.00 51.25 362 MET A O 1
ATOM 2967 N N . ILE A 1 363 ? 40.244 7.386 -27.139 1.00 53.94 363 ILE A N 1
ATOM 2968 C CA . ILE A 1 363 ? 40.884 8.683 -27.429 1.00 53.94 363 ILE A CA 1
ATOM 2969 C C . ILE A 1 363 ? 40.358 9.806 -26.508 1.00 53.94 363 ILE A C 1
ATOM 2971 O O . ILE A 1 363 ? 41.086 10.749 -26.216 1.00 53.94 363 ILE A O 1
ATOM 2975 N N . HIS A 1 364 ? 39.153 9.665 -25.937 1.00 59.53 364 HIS A N 1
ATOM 2976 C CA . HIS A 1 364 ? 38.570 10.640 -25.001 1.00 59.53 364 HIS A CA 1
ATOM 2977 C C . HIS A 1 364 ? 37.850 9.973 -23.821 1.00 59.53 364 HIS A C 1
ATOM 2979 O O . HIS A 1 364 ? 36.660 10.192 -23.605 1.00 59.53 364 HIS A O 1
ATOM 2985 N N . ALA A 1 365 ? 38.566 9.164 -23.033 1.00 62.94 365 ALA A N 1
ATOM 2986 C CA . ALA A 1 365 ? 37.980 8.503 -21.865 1.00 62.94 365 ALA A CA 1
ATOM 2987 C C . ALA A 1 365 ? 37.290 9.521 -20.930 1.00 62.94 365 ALA A C 1
ATOM 2989 O O . ALA A 1 365 ? 36.111 9.370 -20.630 1.00 62.94 365 ALA A O 1
ATOM 2990 N N . ALA A 1 366 ? 37.975 10.605 -20.545 1.00 68.62 366 ALA A N 1
ATOM 2991 C CA . ALA A 1 366 ? 37.421 11.609 -19.630 1.00 68.62 366 ALA A CA 1
ATOM 2992 C C . ALA A 1 366 ? 36.124 12.272 -20.146 1.00 68.62 366 ALA A C 1
ATOM 2994 O O . ALA A 1 366 ? 35.180 12.428 -19.377 1.00 68.62 366 ALA A O 1
ATOM 2995 N N . SER A 1 367 ? 36.038 12.586 -21.446 1.00 76.38 367 SER A N 1
ATOM 2996 C CA . SER A 1 367 ? 34.819 13.141 -22.064 1.00 76.38 367 SER A CA 1
ATOM 2997 C C . SER A 1 367 ? 33.659 12.145 -22.030 1.00 76.38 367 SER A C 1
ATOM 2999 O O . SER A 1 367 ? 32.519 12.527 -21.790 1.00 76.38 367 SER A O 1
ATOM 3001 N N . LEU A 1 368 ? 33.961 10.858 -22.222 1.00 77.38 368 LEU A N 1
ATOM 3002 C CA . LEU A 1 368 ? 32.970 9.788 -22.224 1.00 77.38 368 LEU A CA 1
ATOM 3003 C C . LEU A 1 368 ? 32.373 9.567 -20.823 1.00 77.38 368 LEU A C 1
ATOM 3005 O O . LEU A 1 368 ? 31.181 9.312 -20.703 1.00 77.38 368 LEU A O 1
ATOM 3009 N N . ALA A 1 369 ? 33.156 9.696 -19.745 1.00 77.06 369 ALA A N 1
ATOM 3010 C CA . ALA A 1 369 ? 32.600 9.600 -18.389 1.00 77.06 369 ALA A CA 1
ATOM 3011 C C . ALA A 1 369 ? 31.697 10.779 -18.025 1.00 77.06 369 ALA A C 1
ATOM 3013 O O . ALA A 1 369 ? 30.716 10.572 -17.317 1.00 77.06 369 ALA A O 1
ATOM 3014 N N . VAL A 1 370 ? 31.991 11.990 -18.508 1.00 81.12 370 VAL A N 1
ATOM 3015 C CA . VAL A 1 370 ? 31.095 13.142 -18.318 1.00 81.12 370 VAL A CA 1
ATOM 3016 C C . VAL A 1 370 ? 29.765 12.896 -19.033 1.00 81.12 370 VAL A C 1
ATOM 3018 O O . VAL A 1 370 ? 28.709 13.058 -18.426 1.00 81.12 370 VAL A O 1
ATOM 3021 N N . GLU A 1 371 ? 29.809 12.412 -20.275 1.00 85.56 371 GLU A N 1
ATOM 3022 C CA . GLU A 1 371 ? 28.615 12.051 -21.047 1.00 85.56 371 GLU A CA 1
ATOM 3023 C C . GLU A 1 371 ? 27.790 10.960 -20.344 1.00 85.56 371 GLU A C 1
ATOM 3025 O O . GLU A 1 371 ? 26.592 11.130 -20.116 1.00 85.56 371 GLU A O 1
ATOM 3030 N N . TRP A 1 372 ? 28.431 9.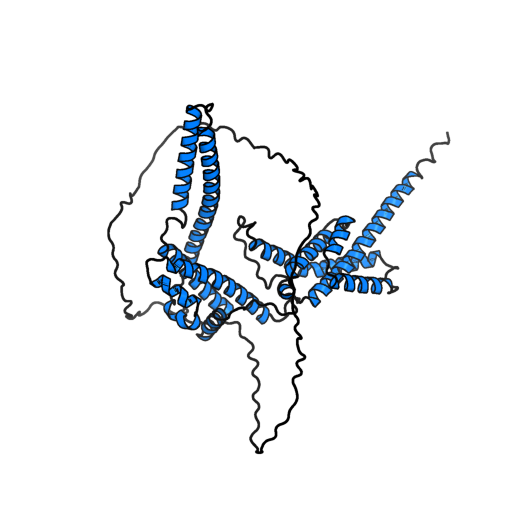875 -19.896 1.00 87.69 372 TRP A N 1
ATOM 3031 C CA . TRP A 1 372 ? 27.738 8.825 -19.146 1.00 87.69 372 TRP A CA 1
ATOM 3032 C C . TRP A 1 372 ? 27.232 9.294 -17.785 1.00 87.69 372 TRP A C 1
ATOM 3034 O O . TRP A 1 372 ? 26.176 8.836 -17.365 1.00 87.69 372 TRP A O 1
ATOM 3044 N N . SER A 1 373 ? 27.917 10.212 -17.102 1.00 87.06 373 SER A N 1
ATOM 3045 C CA . SER A 1 373 ? 27.427 10.801 -15.850 1.00 87.06 373 SER A CA 1
ATOM 3046 C C . SER A 1 373 ? 26.110 11.560 -16.066 1.00 87.06 373 SER A C 1
ATOM 3048 O O . SER A 1 373 ? 25.162 11.405 -15.289 1.00 87.06 373 SER A O 1
ATOM 3050 N N . MET A 1 374 ? 25.997 12.301 -17.175 1.00 88.19 374 MET A N 1
ATOM 3051 C CA . MET A 1 374 ? 24.748 12.961 -17.564 1.00 88.19 374 MET A CA 1
ATOM 3052 C C . MET A 1 374 ? 23.645 11.945 -17.883 1.00 88.19 374 MET A C 1
ATOM 3054 O O . MET A 1 374 ? 22.535 12.077 -17.370 1.00 88.19 374 MET A O 1
ATOM 3058 N N . VAL A 1 375 ? 23.952 10.895 -18.654 1.00 90.12 375 VAL A N 1
ATOM 3059 C CA . VAL A 1 375 ? 22.991 9.821 -18.979 1.00 90.12 375 VAL A CA 1
ATOM 3060 C C . VAL A 1 375 ? 22.519 9.087 -17.719 1.00 90.12 375 VAL A C 1
ATOM 3062 O O . VAL A 1 375 ? 21.324 8.841 -17.563 1.00 90.12 375 VAL A O 1
ATOM 3065 N N . LEU A 1 376 ? 23.427 8.767 -16.789 1.00 91.06 376 LEU A N 1
ATOM 3066 C CA . LEU A 1 376 ? 23.089 8.153 -15.502 1.00 91.06 376 LEU A CA 1
ATOM 3067 C C . LEU A 1 376 ? 22.118 9.025 -14.714 1.00 91.06 376 LEU A C 1
ATOM 3069 O O . LEU A 1 376 ? 21.099 8.529 -14.240 1.00 91.06 376 LEU A O 1
ATOM 3073 N N . THR A 1 377 ? 22.428 10.317 -14.608 1.00 91.62 377 THR A N 1
ATOM 3074 C CA . THR A 1 377 ? 21.593 11.284 -13.893 1.00 91.62 377 THR A CA 1
ATOM 3075 C C . THR A 1 377 ? 20.211 11.378 -14.534 1.00 91.62 377 THR A C 1
ATOM 3077 O O . THR A 1 377 ? 19.211 11.278 -13.832 1.00 91.62 377 THR A O 1
ATOM 3080 N N . GLN A 1 378 ? 20.144 11.458 -15.865 1.00 93.88 378 GLN A N 1
ATOM 3081 C CA . GLN A 1 378 ? 18.887 11.539 -16.607 1.00 93.88 378 GLN A CA 1
ATOM 3082 C C . GLN A 1 378 ? 18.028 10.276 -16.460 1.00 93.88 378 GLN A C 1
ATOM 3084 O O . GLN A 1 378 ? 16.809 10.368 -16.344 1.00 93.88 378 GLN A O 1
ATOM 3089 N N . ILE A 1 379 ? 18.630 9.081 -16.464 1.00 94.19 379 ILE A N 1
ATOM 3090 C CA . ILE A 1 379 ? 17.880 7.835 -16.252 1.00 94.19 379 ILE A CA 1
ATOM 3091 C C . ILE A 1 379 ? 17.404 7.731 -14.797 1.00 94.19 379 ILE A C 1
ATOM 3093 O O . ILE A 1 379 ? 16.258 7.353 -14.544 1.00 94.19 379 ILE A O 1
ATOM 3097 N N . LEU A 1 380 ? 18.265 8.062 -13.831 1.00 95.06 380 LEU A N 1
ATOM 3098 C CA . LEU A 1 380 ? 17.925 7.998 -12.409 1.00 95.06 380 LEU A CA 1
ATOM 3099 C C . LEU A 1 380 ? 16.867 9.031 -12.012 1.00 95.06 380 LEU A C 1
ATOM 3101 O O . LEU A 1 380 ? 16.042 8.711 -11.161 1.00 95.06 380 LEU A O 1
ATOM 3105 N N . GLU A 1 381 ? 16.827 10.200 -12.654 1.00 94.94 381 GLU A N 1
ATOM 3106 C CA . GLU A 1 381 ? 15.846 11.261 -12.383 1.00 94.94 381 GLU A CA 1
ATOM 3107 C C . GLU A 1 381 ? 14.401 10.742 -12.394 1.00 94.94 381 GLU A C 1
ATOM 3109 O O . GLU A 1 381 ? 13.611 11.073 -11.511 1.00 94.94 381 GLU A O 1
ATOM 3114 N N . TRP A 1 382 ? 14.060 9.870 -13.347 1.00 93.81 382 TRP A N 1
ATOM 3115 C CA . TRP A 1 382 ? 12.719 9.289 -13.443 1.00 93.81 382 TRP A CA 1
ATOM 3116 C C . TRP A 1 382 ? 12.626 7.856 -12.899 1.00 93.81 382 TRP A C 1
ATOM 3118 O O . TRP A 1 382 ? 11.548 7.441 -12.467 1.00 93.81 382 TRP A O 1
ATOM 3128 N N . LEU A 1 383 ? 13.716 7.078 -12.895 1.00 95.69 383 LEU A N 1
ATOM 3129 C CA . LEU A 1 383 ? 13.684 5.676 -12.459 1.00 95.69 383 LEU A CA 1
ATOM 3130 C C . LEU A 1 383 ? 13.835 5.517 -10.939 1.00 95.69 383 LEU A C 1
ATOM 3132 O O . LEU A 1 383 ? 13.167 4.666 -10.343 1.00 95.69 383 LEU A O 1
ATOM 3136 N N . ALA A 1 384 ? 14.688 6.322 -10.301 1.00 95.81 384 ALA A N 1
ATOM 3137 C CA . ALA A 1 384 ? 14.933 6.237 -8.864 1.00 95.81 384 ALA A CA 1
ATOM 3138 C C . ALA A 1 384 ? 13.669 6.518 -8.029 1.00 95.81 384 ALA A C 1
ATOM 3140 O O . ALA A 1 384 ? 13.380 5.717 -7.133 1.00 95.81 384 ALA A O 1
ATOM 3141 N N . PRO A 1 385 ? 12.832 7.535 -8.336 1.00 95.81 385 PRO A N 1
ATOM 3142 C CA . PRO A 1 385 ? 11.584 7.749 -7.606 1.00 95.81 385 PRO A CA 1
ATOM 3143 C C . PRO A 1 385 ? 10.646 6.534 -7.634 1.00 95.81 385 PRO A C 1
ATOM 3145 O O . PRO A 1 385 ? 10.071 6.183 -6.604 1.00 95.81 385 PRO A O 1
ATOM 3148 N N . LEU A 1 386 ? 10.531 5.841 -8.775 1.00 95.56 386 LEU A N 1
ATOM 3149 C CA . LEU A 1 386 ? 9.709 4.628 -8.909 1.00 95.56 386 LEU A CA 1
ATOM 3150 C C . LEU A 1 386 ? 10.249 3.466 -8.062 1.00 95.56 386 LEU A C 1
ATOM 3152 O O . LEU A 1 386 ? 9.474 2.712 -7.467 1.00 95.56 386 LEU A O 1
ATOM 3156 N N . ALA A 1 387 ? 11.575 3.325 -7.996 1.00 96.75 387 ALA A N 1
ATOM 3157 C CA . ALA A 1 387 ? 12.245 2.317 -7.181 1.00 96.75 387 ALA A CA 1
ATOM 3158 C C . ALA A 1 387 ? 12.056 2.583 -5.677 1.00 96.75 387 ALA A C 1
ATOM 3160 O O . ALA A 1 387 ? 11.631 1.689 -4.942 1.00 96.75 387 ALA A O 1
ATOM 3161 N N . HIS A 1 388 ? 12.272 3.821 -5.221 1.00 95.81 388 HIS A N 1
ATOM 3162 C CA . HIS A 1 388 ? 11.990 4.223 -3.835 1.00 95.81 388 HIS A CA 1
ATOM 3163 C C . HIS A 1 388 ? 10.526 4.006 -3.469 1.00 95.81 388 HIS A C 1
ATOM 3165 O O . HIS A 1 388 ? 10.225 3.455 -2.409 1.00 95.81 388 HIS A O 1
ATOM 3171 N N . ASN A 1 389 ? 9.615 4.377 -4.368 1.00 94.88 389 ASN A N 1
ATOM 3172 C CA . ASN A 1 389 ? 8.185 4.150 -4.210 1.00 94.88 389 ASN A CA 1
ATOM 3173 C C . ASN A 1 389 ? 7.850 2.663 -4.074 1.00 94.88 389 ASN A C 1
ATOM 3175 O O . ASN A 1 389 ? 7.042 2.319 -3.220 1.00 94.88 389 ASN A O 1
ATOM 3179 N N . MET A 1 390 ? 8.492 1.774 -4.839 1.00 95.12 390 MET A N 1
ATOM 3180 C CA . MET A 1 390 ? 8.287 0.325 -4.725 1.00 95.12 390 MET A CA 1
ATOM 3181 C C . MET A 1 390 ? 8.751 -0.226 -3.368 1.00 95.12 390 MET A C 1
ATOM 3183 O O . MET A 1 390 ? 8.017 -0.975 -2.722 1.00 95.12 390 MET A O 1
ATOM 3187 N N . ILE A 1 391 ? 9.946 0.161 -2.905 1.00 93.62 391 ILE A N 1
ATOM 3188 C CA . ILE A 1 391 ? 10.468 -0.258 -1.590 1.00 93.62 391 ILE A CA 1
ATOM 3189 C C . ILE A 1 391 ? 9.552 0.255 -0.478 1.00 93.62 391 ILE A C 1
ATOM 3191 O O . ILE A 1 391 ? 9.187 -0.494 0.431 1.00 93.62 391 ILE A O 1
ATOM 3195 N N . ARG A 1 392 ? 9.144 1.524 -0.571 1.00 90.81 392 ARG A N 1
ATOM 3196 C CA . ARG A 1 392 ? 8.229 2.153 0.378 1.00 90.81 392 ARG A CA 1
ATOM 3197 C C . ARG A 1 392 ? 6.879 1.439 0.402 1.00 90.81 392 ARG A C 1
ATOM 3199 O O . ARG A 1 392 ? 6.463 1.008 1.474 1.00 90.81 392 ARG A O 1
ATOM 3206 N N . TRP A 1 393 ? 6.257 1.252 -0.763 1.00 90.75 393 TRP A N 1
ATOM 3207 C CA . TRP A 1 393 ? 4.977 0.561 -0.939 1.00 90.75 393 TRP A CA 1
ATOM 3208 C C . TRP A 1 393 ? 4.993 -0.844 -0.326 1.00 90.75 393 TRP A C 1
ATOM 3210 O O . TRP A 1 393 ? 4.035 -1.239 0.340 1.00 90.75 393 TRP A O 1
ATOM 3220 N N . HIS A 1 394 ? 6.097 -1.576 -0.514 1.00 88.06 394 HIS A N 1
ATOM 3221 C CA . HIS A 1 394 ? 6.284 -2.909 0.052 1.00 88.06 394 HIS A CA 1
ATOM 3222 C C . HIS A 1 394 ? 6.469 -2.863 1.577 1.00 88.06 394 HIS A C 1
ATOM 3224 O O . HIS A 1 394 ? 5.869 -3.654 2.300 1.00 88.06 394 HIS A O 1
ATOM 3230 N N . SER A 1 395 ? 7.264 -1.915 2.086 1.00 85.12 395 SER A N 1
ATOM 3231 C CA . SER A 1 395 ? 7.530 -1.783 3.525 1.00 85.12 395 SER A CA 1
ATOM 3232 C C . SER A 1 395 ? 6.313 -1.338 4.342 1.00 85.12 395 SER A C 1
ATOM 3234 O O . SER A 1 395 ? 6.139 -1.797 5.466 1.00 85.12 395 SER A O 1
ATOM 3236 N N . GLU A 1 396 ? 5.441 -0.500 3.769 1.00 80.19 396 GLU A N 1
ATOM 3237 C CA . GLU A 1 396 ? 4.190 -0.054 4.405 1.00 80.19 396 GLU A CA 1
ATOM 3238 C C . GLU A 1 396 ? 3.201 -1.218 4.611 1.00 80.19 396 GLU A C 1
ATOM 3240 O O . GLU A 1 396 ? 2.289 -1.117 5.425 1.00 80.19 396 GLU A O 1
ATOM 3245 N N . ARG A 1 397 ? 3.382 -2.331 3.889 1.00 73.75 397 ARG A N 1
ATOM 3246 C CA . ARG A 1 397 ? 2.551 -3.542 3.979 1.00 73.75 397 ARG A CA 1
ATOM 3247 C C . ARG A 1 397 ? 3.241 -4.702 4.700 1.00 73.75 397 ARG A C 1
ATOM 3249 O O . ARG A 1 397 ? 2.612 -5.733 4.925 1.00 73.75 397 ARG A O 1
ATOM 3256 N N . SER A 1 398 ? 4.515 -4.553 5.064 1.00 69.12 398 SER A N 1
ATOM 3257 C CA . SER A 1 398 ? 5.224 -5.524 5.900 1.00 69.12 398 SER A CA 1
ATOM 3258 C C . SER A 1 398 ? 4.914 -5.276 7.378 1.00 69.12 398 SER A C 1
ATOM 3260 O O . SER A 1 398 ? 5.063 -4.154 7.859 1.00 69.12 398 SER A O 1
ATOM 3262 N N . PHE A 1 399 ? 4.523 -6.329 8.100 1.00 53.22 399 PHE A N 1
ATOM 3263 C CA . PHE A 1 399 ? 4.093 -6.282 9.508 1.00 53.22 399 PHE A CA 1
ATOM 3264 C C . PHE A 1 399 ? 5.143 -5.717 10.489 1.00 53.22 399 PHE A C 1
ATOM 3266 O O . PHE A 1 399 ? 4.800 -5.346 11.604 1.00 53.22 399 PHE A O 1
ATOM 3273 N N . GLU A 1 400 ? 6.414 -5.612 10.093 1.00 52.38 400 GLU A N 1
ATOM 3274 C CA . GLU A 1 400 ? 7.521 -5.197 10.971 1.00 52.38 400 GLU A CA 1
ATOM 3275 C C . GLU A 1 400 ? 7.615 -3.674 11.215 1.00 52.38 400 GLU A C 1
ATOM 3277 O O . GLU A 1 400 ? 8.440 -3.239 12.017 1.00 52.38 400 GLU A O 1
ATOM 3282 N N . LYS A 1 401 ? 6.806 -2.834 10.544 1.00 52.06 401 LYS A N 1
ATOM 3283 C CA . LYS A 1 401 ? 6.932 -1.356 10.596 1.00 52.06 401 LYS A CA 1
ATOM 3284 C C . LYS A 1 401 ? 5.636 -0.584 10.891 1.00 52.06 401 LYS A C 1
ATOM 3286 O O . LYS A 1 401 ? 5.511 0.572 10.492 1.00 52.06 401 LYS A O 1
ATOM 3291 N N . GLU A 1 402 ? 4.686 -1.157 11.629 1.00 48.69 402 GLU A N 1
ATOM 3292 C CA . GLU A 1 402 ? 3.391 -0.500 11.922 1.00 48.69 402 GLU A CA 1
ATOM 3293 C C . GLU A 1 402 ? 3.462 0.777 12.794 1.00 48.69 402 GLU A C 1
ATOM 3295 O O . GLU A 1 402 ? 2.452 1.454 12.981 1.00 48.69 402 GLU A O 1
ATOM 3300 N N . HIS A 1 403 ? 4.634 1.181 13.293 1.00 47.88 403 HIS A N 1
ATOM 3301 C CA . HIS A 1 403 ? 4.733 2.260 14.284 1.00 47.88 403 HIS A CA 1
ATOM 3302 C C . HIS A 1 403 ? 5.121 3.645 13.754 1.00 47.88 403 HIS A C 1
ATOM 3304 O O . HIS A 1 403 ? 5.488 4.511 14.551 1.00 47.88 403 HIS A O 1
ATOM 3310 N N . THR A 1 404 ? 5.055 3.936 12.449 1.00 40.94 404 THR A N 1
ATOM 3311 C CA . THR A 1 404 ? 5.425 5.292 11.998 1.00 40.94 404 THR A CA 1
ATOM 3312 C C . THR A 1 404 ? 4.592 5.839 10.839 1.00 40.94 404 THR A C 1
ATOM 3314 O O . THR A 1 404 ? 4.839 5.564 9.673 1.00 40.94 404 THR A O 1
ATOM 3317 N N . ALA A 1 405 ? 3.701 6.756 11.229 1.00 44.50 405 ALA A N 1
ATOM 3318 C CA . ALA A 1 405 ? 3.077 7.826 10.455 1.00 44.50 405 ALA A CA 1
ATOM 3319 C C . ALA A 1 405 ? 1.962 7.456 9.458 1.00 44.50 405 ALA A C 1
ATOM 3321 O O . ALA A 1 405 ? 2.125 6.671 8.531 1.00 44.50 405 ALA A O 1
ATOM 3322 N N . LEU A 1 406 ? 0.849 8.186 9.603 1.00 50.22 406 LEU A N 1
ATOM 3323 C CA . LEU A 1 406 ? -0.183 8.442 8.594 1.00 50.22 406 LEU A CA 1
ATOM 3324 C C . LEU A 1 406 ? 0.441 9.170 7.387 1.00 50.22 406 LEU A C 1
ATOM 3326 O O . LEU A 1 406 ? 0.197 10.354 7.161 1.00 50.22 406 LEU A O 1
ATOM 3330 N N . LYS A 1 407 ? 1.333 8.510 6.649 1.00 53.88 407 LYS A N 1
ATOM 3331 C CA . LYS A 1 407 ? 1.928 9.055 5.429 1.00 53.88 407 LYS A CA 1
ATOM 3332 C C . LYS A 1 407 ? 1.058 8.631 4.249 1.00 53.88 407 LYS A C 1
ATOM 3334 O O . LYS A 1 407 ? 0.540 7.520 4.233 1.00 53.88 407 LYS A O 1
ATOM 3339 N N . ALA A 1 408 ? 0.875 9.523 3.273 1.00 58.34 408 ALA A N 1
ATOM 3340 C CA . ALA A 1 408 ? 0.097 9.223 2.072 1.00 58.34 408 ALA A CA 1
ATOM 3341 C C . ALA A 1 408 ? 0.631 7.940 1.417 1.00 58.34 408 ALA A C 1
ATOM 3343 O O . ALA A 1 408 ? 1.818 7.890 1.078 1.00 58.34 408 ALA A O 1
ATOM 3344 N N . SER A 1 409 ? -0.221 6.921 1.292 1.00 75.56 409 SER A N 1
ATOM 3345 C CA . SER A 1 409 ? 0.136 5.628 0.709 1.00 75.56 409 SER A CA 1
ATOM 3346 C C . SER A 1 409 ? 0.564 5.821 -0.739 1.00 75.56 409 SER A C 1
ATOM 3348 O O . SER A 1 409 ? -0.154 6.454 -1.516 1.00 75.56 409 SER A O 1
ATOM 3350 N N . VAL A 1 410 ? 1.720 5.274 -1.100 1.00 88.69 410 VAL A N 1
ATOM 3351 C CA . VAL A 1 410 ? 2.151 5.216 -2.501 1.00 88.69 410 VAL A CA 1
ATOM 3352 C C . VAL A 1 410 ? 1.194 4.290 -3.262 1.00 88.69 410 VAL A C 1
ATOM 3354 O O . VAL A 1 410 ? 0.810 3.253 -2.721 1.00 88.69 410 VAL A O 1
ATOM 3357 N N . LEU A 1 411 ? 0.802 4.649 -4.488 1.00 90.62 411 LEU A N 1
ATOM 3358 C CA . LEU A 1 411 ? 0.013 3.770 -5.365 1.00 90.62 411 LEU A CA 1
ATOM 3359 C C . LEU A 1 411 ? 0.941 2.873 -6.194 1.00 90.62 411 LEU A C 1
ATOM 3361 O O . LEU A 1 411 ? 1.987 3.328 -6.646 1.00 90.62 411 LEU A O 1
ATOM 3365 N N . LEU A 1 412 ? 0.540 1.634 -6.471 1.00 91.50 412 LEU A N 1
ATOM 3366 C CA . LEU A 1 412 ? 1.216 0.669 -7.344 1.00 91.50 412 LEU A CA 1
ATOM 3367 C C . LEU A 1 412 ? 1.578 1.253 -8.711 1.00 91.50 412 LEU A C 1
ATOM 3369 O O . LEU A 1 412 ? 2.662 0.975 -9.220 1.00 91.50 412 LEU A O 1
ATOM 3373 N N . VAL A 1 413 ? 0.713 2.087 -9.297 1.00 91.94 413 VAL A N 1
ATOM 3374 C CA . VAL A 1 413 ? 0.987 2.749 -10.588 1.00 91.94 413 VAL A CA 1
ATOM 3375 C C . VAL A 1 413 ? 2.200 3.692 -10.526 1.00 91.94 413 VAL A C 1
ATOM 3377 O O . VAL A 1 413 ? 2.861 3.913 -11.534 1.00 91.94 413 VAL A O 1
ATOM 3380 N N . GLN A 1 414 ? 2.541 4.196 -9.335 1.00 92.81 414 GLN A N 1
ATOM 3381 C CA . GLN A 1 414 ? 3.713 5.042 -9.071 1.00 92.81 414 GLN A CA 1
ATOM 3382 C C . GLN A 1 414 ? 4.967 4.224 -8.716 1.00 92.81 414 GLN A C 1
ATOM 3384 O O . GLN A 1 414 ? 5.965 4.784 -8.257 1.00 92.81 414 GLN A O 1
ATOM 3389 N N . THR A 1 415 ? 4.913 2.900 -8.876 1.00 95.00 415 THR A N 1
ATOM 3390 C CA . THR A 1 415 ? 6.001 1.963 -8.571 1.00 95.00 415 THR A CA 1
ATOM 3391 C C . THR A 1 415 ? 6.443 1.206 -9.824 1.00 95.00 415 THR A C 1
ATOM 3393 O O . THR A 1 415 ? 5.870 1.339 -10.904 1.00 95.00 415 THR A O 1
ATOM 3396 N N . LEU A 1 416 ? 7.443 0.338 -9.666 1.00 95.94 416 LEU A N 1
ATOM 3397 C CA . LEU A 1 416 ? 7.886 -0.582 -10.714 1.00 95.94 416 LEU A CA 1
ATOM 3398 C C . LEU A 1 416 ? 6.931 -1.765 -10.961 1.00 95.94 416 LEU A C 1
ATOM 3400 O O . LEU A 1 416 ? 7.170 -2.532 -11.885 1.00 95.94 416 LEU A O 1
ATOM 3404 N N . TYR A 1 417 ? 5.858 -1.939 -10.184 1.00 94.94 417 TYR A N 1
ATOM 3405 C CA . TYR A 1 417 ? 4.991 -3.121 -10.274 1.00 94.94 417 TYR A CA 1
ATOM 3406 C C . TYR A 1 417 ? 4.373 -3.334 -11.667 1.00 94.94 417 TYR A C 1
ATOM 3408 O O . TYR A 1 417 ? 4.427 -4.434 -12.216 1.00 94.94 417 TYR A O 1
ATOM 3416 N N . PHE A 1 418 ? 3.837 -2.277 -12.280 1.00 94.88 418 PHE A N 1
ATOM 3417 C CA . PHE A 1 418 ? 3.269 -2.344 -13.632 1.00 94.88 418 PHE A CA 1
ATOM 3418 C C . PHE A 1 418 ? 4.276 -1.989 -14.735 1.00 94.88 418 PHE A C 1
ATOM 3420 O O . PHE A 1 418 ? 3.904 -1.910 -15.904 1.00 94.88 418 PHE A O 1
ATOM 3427 N N . ALA A 1 419 ? 5.549 -1.765 -14.395 1.00 95.50 419 ALA A N 1
ATOM 3428 C CA . ALA A 1 419 ? 6.557 -1.416 -15.385 1.00 95.50 419 ALA A CA 1
ATOM 3429 C C . ALA A 1 419 ? 6.840 -2.603 -16.311 1.00 95.50 419 ALA A C 1
ATOM 3431 O O . ALA A 1 419 ? 6.957 -3.745 -15.860 1.00 95.50 419 ALA A O 1
ATOM 3432 N N . ASN A 1 420 ? 6.967 -2.329 -17.609 1.00 95.62 420 ASN A N 1
ATOM 3433 C CA . ASN A 1 420 ? 7.334 -3.331 -18.599 1.00 95.62 420 ASN A CA 1
ATOM 3434 C C . ASN A 1 420 ? 8.750 -3.858 -18.328 1.00 95.62 420 ASN A C 1
ATOM 3436 O O . ASN A 1 420 ? 9.714 -3.091 -18.315 1.00 95.62 420 ASN A O 1
ATOM 3440 N N . GLN A 1 421 ? 8.870 -5.176 -18.178 1.00 95.25 421 GLN A N 1
ATOM 3441 C CA . GLN A 1 421 ? 10.115 -5.840 -17.818 1.00 95.25 421 GLN A CA 1
ATOM 3442 C C . GLN A 1 421 ? 11.237 -5.536 -18.814 1.00 95.25 421 GLN A C 1
ATOM 3444 O O . GLN A 1 421 ? 12.312 -5.114 -18.399 1.00 95.25 421 GLN A O 1
ATOM 3449 N N . ALA A 1 422 ? 10.992 -5.683 -20.118 1.00 94.69 422 ALA A N 1
ATOM 3450 C CA . ALA A 1 422 ? 12.019 -5.471 -21.138 1.00 94.69 422 ALA A CA 1
ATOM 3451 C C . ALA A 1 422 ? 12.513 -4.014 -21.168 1.00 94.69 422 ALA A C 1
ATOM 3453 O O . ALA A 1 422 ? 13.719 -3.771 -21.245 1.00 94.69 422 ALA A O 1
ATOM 3454 N N . LYS A 1 423 ? 11.598 -3.040 -21.052 1.00 95.06 423 LYS A N 1
ATOM 3455 C CA . LYS A 1 423 ? 11.957 -1.614 -20.981 1.00 95.06 423 LYS A CA 1
ATOM 3456 C C . LYS A 1 423 ? 12.764 -1.301 -19.717 1.00 95.06 423 LYS A C 1
ATOM 3458 O O . LYS A 1 423 ? 13.748 -0.568 -19.795 1.00 95.06 423 LYS A O 1
ATOM 3463 N N . THR A 1 424 ? 12.386 -1.864 -18.566 1.00 96.06 424 THR A N 1
ATOM 3464 C CA . THR A 1 424 ? 13.133 -1.655 -17.319 1.00 96.06 424 THR A CA 1
ATOM 3465 C C . THR A 1 424 ? 14.504 -2.321 -17.354 1.00 96.06 424 THR A C 1
ATOM 3467 O O . THR A 1 424 ? 15.486 -1.675 -16.998 1.00 96.06 424 THR A O 1
ATOM 3470 N N . GLU A 1 425 ? 14.611 -3.566 -17.824 1.00 95.56 425 GLU A N 1
ATOM 3471 C CA . GLU A 1 425 ? 15.901 -4.251 -17.968 1.00 95.56 425 GLU A CA 1
ATOM 3472 C C . GLU A 1 425 ? 16.835 -3.482 -18.914 1.00 95.56 425 GLU A C 1
ATOM 3474 O O . GLU A 1 425 ? 18.012 -3.311 -18.601 1.00 95.56 425 GLU A O 1
ATOM 3479 N N . ALA A 1 426 ? 16.320 -2.948 -20.027 1.00 95.12 426 ALA A N 1
ATOM 3480 C CA . ALA A 1 426 ? 17.105 -2.119 -20.940 1.00 95.12 426 ALA A CA 1
ATOM 3481 C C . ALA A 1 426 ? 17.659 -0.859 -20.251 1.00 95.12 426 ALA A C 1
ATOM 3483 O O . ALA A 1 426 ? 18.855 -0.587 -20.371 1.00 95.12 426 ALA A O 1
ATOM 3484 N N . ALA A 1 427 ? 16.830 -0.138 -19.487 1.00 95.69 427 ALA A N 1
ATOM 3485 C CA . ALA A 1 427 ? 17.256 1.034 -18.719 1.00 95.69 427 ALA A CA 1
ATOM 3486 C C . ALA A 1 427 ? 18.286 0.677 -17.631 1.00 95.69 427 ALA A C 1
ATOM 3488 O O . ALA A 1 427 ? 19.283 1.375 -17.465 1.00 95.69 427 ALA A O 1
ATOM 3489 N N . MET A 1 428 ? 18.101 -0.444 -16.926 1.00 95.25 428 MET A N 1
ATOM 3490 C CA . MET A 1 428 ? 19.075 -0.930 -15.943 1.00 95.25 428 MET A CA 1
ATOM 3491 C C . MET A 1 428 ? 20.415 -1.300 -16.587 1.00 95.25 428 MET A C 1
ATOM 3493 O O . MET A 1 428 ? 21.465 -1.040 -16.004 1.00 95.25 428 MET A O 1
ATOM 3497 N N . VAL A 1 429 ? 20.410 -1.886 -17.788 1.00 95.44 429 VAL A N 1
ATOM 3498 C CA . VAL A 1 429 ? 21.648 -2.166 -18.525 1.00 95.44 429 VAL A CA 1
ATOM 3499 C C . VAL A 1 429 ? 22.368 -0.864 -18.891 1.00 95.44 429 VAL A C 1
ATOM 3501 O O . VAL A 1 429 ? 23.583 -0.810 -18.723 1.00 95.44 429 VAL A O 1
ATOM 3504 N N . GLU A 1 430 ? 21.659 0.177 -19.341 1.00 93.88 430 GLU A N 1
ATOM 3505 C CA . GLU A 1 430 ? 22.265 1.498 -19.599 1.00 93.88 430 GLU A CA 1
ATOM 3506 C C . GLU A 1 430 ? 22.886 2.099 -18.332 1.00 93.88 430 GLU A C 1
ATOM 3508 O O . GLU A 1 430 ? 24.030 2.552 -18.362 1.00 93.88 430 GLU A O 1
ATOM 3513 N N . LEU A 1 431 ? 22.194 2.004 -17.188 1.00 94.19 431 LEU A N 1
ATOM 3514 C CA . LEU A 1 431 ? 22.752 2.424 -15.900 1.00 94.19 431 LEU A CA 1
ATOM 3515 C C . LEU A 1 431 ? 24.049 1.684 -15.556 1.00 94.19 431 LEU A C 1
ATOM 3517 O O . LEU A 1 431 ? 25.020 2.278 -15.098 1.00 94.19 431 LEU A O 1
ATOM 3521 N N . LEU A 1 432 ? 24.097 0.375 -15.787 1.00 93.00 432 LEU A N 1
ATOM 3522 C CA . LEU A 1 432 ? 25.281 -0.429 -15.485 1.00 93.00 432 LEU A CA 1
ATOM 3523 C C . LEU A 1 432 ? 26.448 -0.142 -16.441 1.00 93.00 432 LEU A C 1
ATOM 3525 O O . LEU A 1 432 ? 27.604 -0.196 -16.018 1.00 93.00 432 LEU A O 1
ATOM 3529 N N . VAL A 1 433 ? 26.165 0.174 -17.709 1.00 90.38 433 VAL A N 1
ATOM 3530 C CA . VAL A 1 433 ? 27.182 0.615 -18.676 1.00 90.38 433 VAL A CA 1
ATOM 3531 C C . VAL A 1 433 ? 27.745 1.973 -18.264 1.00 90.38 433 VAL A C 1
ATOM 3533 O O . VAL A 1 433 ? 28.965 2.106 -18.158 1.00 90.38 433 VAL A O 1
ATOM 3536 N N . GLY A 1 434 ? 26.888 2.949 -17.953 1.00 88.50 434 GLY A N 1
ATOM 3537 C CA . GLY A 1 434 ? 27.332 4.260 -17.483 1.00 88.50 434 GLY A CA 1
ATOM 3538 C C . GLY A 1 434 ? 28.169 4.159 -16.208 1.00 88.50 434 GLY A C 1
ATOM 3539 O O . GLY A 1 434 ? 29.258 4.728 -16.128 1.00 88.50 434 GLY A O 1
ATOM 3540 N N . LEU A 1 435 ? 27.728 3.338 -15.250 1.00 89.44 435 LEU A N 1
ATOM 3541 C CA . LEU A 1 435 ? 28.455 3.105 -14.004 1.00 89.44 435 LEU A CA 1
ATOM 3542 C C . LEU A 1 435 ? 29.836 2.477 -14.248 1.00 89.44 435 LEU A C 1
ATOM 3544 O O . LEU A 1 435 ? 30.813 2.848 -13.598 1.00 89.44 435 LEU A O 1
ATOM 3548 N N . HIS A 1 436 ? 29.944 1.553 -15.208 1.00 87.69 436 HIS A N 1
ATOM 3549 C CA . HIS A 1 436 ? 31.229 0.972 -15.594 1.00 87.69 436 HIS A CA 1
ATOM 3550 C C . HIS A 1 436 ? 32.219 2.041 -16.080 1.00 87.69 436 HIS A C 1
ATOM 3552 O O . HIS A 1 436 ? 33.379 2.013 -15.667 1.00 87.69 436 HIS A O 1
ATOM 3558 N N . TYR A 1 437 ? 31.776 2.981 -16.920 1.00 83.25 437 TYR A N 1
ATOM 3559 C CA . TYR A 1 437 ? 32.638 4.042 -17.444 1.00 83.25 437 TYR A CA 1
ATOM 3560 C C . TYR A 1 437 ? 33.023 5.067 -16.380 1.00 83.25 437 TYR A C 1
ATOM 3562 O O . TYR A 1 437 ? 34.210 5.358 -16.240 1.00 83.25 437 TYR A O 1
ATOM 3570 N N . VAL A 1 438 ? 32.065 5.552 -15.586 1.00 82.31 438 VAL A N 1
ATOM 3571 C CA . VAL A 1 438 ? 32.333 6.539 -14.526 1.00 82.31 438 VAL A CA 1
ATOM 3572 C C . VAL A 1 438 ? 33.342 5.992 -13.508 1.00 82.31 438 VAL A C 1
ATOM 3574 O O . VAL A 1 438 ? 34.360 6.626 -13.236 1.00 82.31 438 VAL A O 1
ATOM 3577 N N . CYS A 1 439 ? 33.153 4.760 -13.027 1.00 79.31 439 CYS A N 1
ATOM 3578 C CA . CYS A 1 439 ? 34.048 4.172 -12.025 1.00 79.31 439 CYS A CA 1
ATOM 3579 C C . CYS A 1 439 ? 35.396 3.697 -12.581 1.00 79.31 439 CYS A C 1
ATOM 3581 O O . CYS A 1 439 ? 36.350 3.527 -11.818 1.00 79.31 439 CYS A O 1
ATOM 3583 N N . LYS A 1 440 ? 35.500 3.435 -13.890 1.00 75.38 440 LYS A N 1
ATOM 3584 C CA . LYS A 1 440 ? 36.786 3.112 -14.523 1.00 75.38 440 LYS A CA 1
ATOM 3585 C C . LYS A 1 440 ? 37.717 4.326 -14.498 1.00 75.38 440 LYS A C 1
ATOM 3587 O O . LYS A 1 440 ? 38.891 4.179 -14.170 1.00 75.38 440 LYS A O 1
ATOM 3592 N N . ILE A 1 441 ? 37.190 5.510 -14.798 1.00 66.94 441 ILE A N 1
ATOM 3593 C CA . ILE A 1 441 ? 37.992 6.737 -14.887 1.00 66.94 441 ILE A CA 1
ATOM 3594 C C . ILE A 1 441 ? 38.396 7.251 -13.516 1.00 66.94 441 ILE A C 1
ATOM 3596 O O . ILE A 1 441 ? 39.541 7.658 -13.349 1.00 66.94 441 ILE A O 1
ATOM 3600 N N . ASP A 1 442 ? 37.510 7.146 -12.528 1.00 62.56 442 ASP A N 1
ATOM 3601 C CA . ASP A 1 442 ? 37.825 7.497 -11.141 1.00 62.56 442 ASP A CA 1
ATOM 3602 C C . ASP A 1 442 ? 39.032 6.690 -10.612 1.00 62.56 442 ASP A C 1
ATOM 3604 O O . ASP A 1 442 ? 39.975 7.242 -10.044 1.00 62.56 442 ASP A O 1
ATOM 3608 N N . ARG A 1 443 ? 39.101 5.385 -10.928 1.00 64.19 443 ARG A N 1
ATOM 3609 C CA . ARG A 1 443 ? 40.285 4.553 -10.626 1.00 64.19 443 ARG A CA 1
ATOM 3610 C C . ARG A 1 443 ? 41.537 5.018 -11.371 1.00 64.19 443 ARG A C 1
ATOM 3612 O O . ARG A 1 443 ? 42.611 5.065 -10.778 1.00 64.19 443 ARG A O 1
ATOM 3619 N N . GLU A 1 444 ? 41.425 5.343 -12.657 1.00 61.88 444 GLU A N 1
ATOM 3620 C CA . GLU A 1 444 ? 42.560 5.812 -13.465 1.00 61.88 444 GLU A CA 1
ATOM 3621 C C . GLU A 1 444 ? 43.067 7.202 -13.034 1.00 61.88 444 GLU A C 1
ATOM 3623 O O . GLU A 1 444 ? 44.248 7.502 -13.216 1.00 61.88 444 GLU A O 1
ATOM 3628 N N . ALA A 1 445 ? 42.206 8.056 -12.475 1.00 60.50 445 ALA A N 1
ATOM 3629 C CA . ALA A 1 445 ? 42.578 9.343 -11.889 1.00 60.50 445 ALA A CA 1
ATOM 3630 C C . ALA A 1 445 ? 43.291 9.153 -10.539 1.00 60.50 445 ALA A C 1
ATOM 3632 O O . ALA A 1 445 ? 44.395 9.660 -10.352 1.00 60.50 445 ALA A O 1
ATOM 3633 N N . HIS A 1 446 ? 42.744 8.317 -9.650 1.00 58.31 446 HIS A N 1
ATOM 3634 C CA . HIS A 1 446 ? 43.367 8.004 -8.361 1.00 58.31 446 HIS A CA 1
ATOM 3635 C C . HIS A 1 446 ? 44.738 7.323 -8.486 1.00 58.31 446 HIS A C 1
ATOM 3637 O O . HIS A 1 446 ? 45.646 7.627 -7.713 1.00 58.31 446 HIS A O 1
ATOM 3643 N N . ILE A 1 447 ? 44.925 6.427 -9.463 1.00 61.59 447 ILE A N 1
ATOM 3644 C CA . ILE A 1 447 ? 46.232 5.800 -9.728 1.00 61.59 447 ILE A CA 1
ATOM 3645 C C . ILE A 1 447 ? 47.247 6.841 -10.227 1.00 61.59 447 ILE A C 1
ATOM 3647 O O . ILE A 1 447 ? 48.412 6.793 -9.832 1.00 61.59 447 ILE A O 1
ATOM 3651 N N . ARG A 1 448 ? 46.817 7.808 -11.051 1.00 58.28 448 ARG A N 1
ATOM 3652 C CA . ARG A 1 448 ? 47.674 8.910 -11.518 1.00 58.28 448 ARG A CA 1
ATOM 3653 C C . ARG A 1 448 ? 48.073 9.857 -10.383 1.00 58.28 448 ARG A C 1
ATOM 3655 O O . ARG A 1 448 ? 49.248 10.204 -10.296 1.00 58.28 448 ARG A O 1
ATOM 3662 N N . ASP A 1 449 ? 47.153 10.189 -9.481 1.00 55.62 449 ASP A N 1
ATOM 3663 C CA . ASP A 1 449 ? 47.429 11.029 -8.305 1.00 55.62 449 ASP A CA 1
ATOM 3664 C C . ASP A 1 449 ? 48.283 10.323 -7.237 1.00 55.62 449 ASP A C 1
ATOM 3666 O O . ASP A 1 449 ? 49.106 10.949 -6.564 1.00 55.62 449 ASP A O 1
ATOM 3670 N N . ALA A 1 450 ? 48.138 9.005 -7.082 1.00 56.78 450 ALA A N 1
ATOM 3671 C CA . ALA A 1 450 ? 49.008 8.209 -6.217 1.00 56.78 450 ALA A CA 1
ATOM 3672 C C . ALA A 1 450 ? 50.421 8.051 -6.814 1.00 56.78 450 ALA A C 1
ATOM 3674 O O . ALA A 1 450 ? 51.415 8.124 -6.088 1.00 56.78 450 ALA A O 1
ATOM 3675 N N . GLY A 1 451 ? 50.524 7.892 -8.138 1.00 50.09 451 GLY A N 1
ATOM 3676 C CA . GLY A 1 451 ? 51.796 7.828 -8.860 1.00 50.09 451 GLY A CA 1
ATOM 3677 C C . GLY A 1 451 ? 52.563 9.156 -8.854 1.00 50.09 451 GLY A C 1
ATOM 3678 O O . GLY A 1 451 ? 53.775 9.160 -8.641 1.00 50.09 451 GLY A O 1
ATOM 3679 N N . SER A 1 452 ? 51.876 10.293 -9.002 1.00 50.19 452 SER A N 1
ATOM 3680 C CA . SER A 1 452 ? 52.499 11.625 -8.962 1.00 50.19 452 SER A CA 1
ATOM 3681 C C . SER A 1 452 ? 52.992 12.009 -7.560 1.00 50.19 452 SER A C 1
ATOM 3683 O O . SER A 1 452 ? 54.066 12.600 -7.423 1.00 50.19 452 SER A O 1
ATOM 3685 N N . ARG A 1 453 ? 52.294 11.586 -6.494 1.00 45.62 453 ARG A N 1
ATOM 3686 C CA . ARG A 1 453 ? 52.787 11.725 -5.108 1.00 45.62 453 ARG A CA 1
ATOM 3687 C C . ARG A 1 453 ? 54.002 10.843 -4.808 1.00 45.62 453 ARG A C 1
ATOM 3689 O O . ARG A 1 453 ? 54.842 11.241 -4.007 1.00 45.62 453 ARG A O 1
ATOM 3696 N N . SER A 1 454 ? 54.135 9.685 -5.460 1.00 43.97 454 SER A N 1
ATOM 3697 C CA . SER A 1 454 ? 55.305 8.809 -5.303 1.00 43.97 454 SER A CA 1
ATOM 3698 C C . SER A 1 454 ? 56.548 9.342 -6.035 1.00 43.97 454 SER A C 1
ATOM 3700 O O . SER A 1 454 ? 57.655 9.218 -5.512 1.00 43.97 454 SER A O 1
ATOM 3702 N N . PHE A 1 455 ? 56.384 10.019 -7.178 1.00 42.34 455 PHE A N 1
ATOM 3703 C CA . PHE A 1 455 ? 57.501 10.624 -7.921 1.00 42.34 455 PHE A CA 1
ATOM 3704 C C . PHE A 1 455 ? 58.010 11.949 -7.327 1.00 42.34 455 PHE A C 1
ATOM 3706 O O . PHE A 1 455 ? 59.209 12.227 -7.399 1.00 42.34 455 PHE A O 1
ATOM 3713 N N . ASN A 1 456 ? 57.158 12.730 -6.653 1.00 40.91 456 ASN A N 1
ATOM 3714 C CA . ASN A 1 456 ? 57.587 13.973 -5.992 1.00 40.91 456 ASN A CA 1
ATOM 3715 C C . ASN A 1 456 ? 58.402 13.748 -4.700 1.00 40.91 456 ASN A C 1
ATOM 3717 O O . ASN A 1 456 ? 59.057 14.672 -4.225 1.00 40.91 456 ASN A O 1
ATOM 3721 N N . GLY A 1 457 ? 58.426 12.526 -4.152 1.00 41.81 457 GLY A N 1
ATOM 3722 C CA . GLY A 1 457 ? 59.264 12.171 -2.998 1.00 41.81 457 GLY A CA 1
ATOM 3723 C C . GLY A 1 457 ? 60.726 11.849 -3.337 1.00 41.81 457 GLY A C 1
ATOM 3724 O O . GLY A 1 457 ? 61.561 11.800 -2.436 1.00 41.81 457 GLY A O 1
ATOM 3725 N N . VAL A 1 458 ? 61.060 11.638 -4.617 1.00 43.84 458 VAL A N 1
ATOM 3726 C CA . VAL A 1 458 ? 62.413 11.219 -5.043 1.00 43.84 458 VAL A CA 1
ATOM 3727 C C . VAL A 1 458 ? 63.257 12.394 -5.559 1.00 43.84 458 VAL A C 1
ATOM 3729 O O . VAL A 1 458 ? 64.484 12.318 -5.547 1.00 43.84 458 VAL A O 1
ATOM 3732 N N . HIS A 1 459 ? 62.639 13.524 -5.920 1.00 41.00 459 HIS A N 1
ATOM 3733 C CA . HIS A 1 459 ? 63.363 14.710 -6.399 1.00 41.00 459 HIS A CA 1
ATOM 3734 C C . HIS A 1 459 ? 63.795 15.706 -5.308 1.00 41.00 459 HIS A C 1
ATOM 3736 O O . HIS A 1 459 ? 64.576 16.608 -5.594 1.00 41.00 459 HIS A O 1
ATOM 3742 N N . LEU A 1 460 ? 63.375 15.512 -4.052 1.00 45.00 460 LEU A N 1
ATOM 3743 C CA . LEU A 1 460 ? 63.713 16.384 -2.913 1.00 45.00 460 LEU A CA 1
ATOM 3744 C C . LEU A 1 460 ? 64.857 15.855 -2.020 1.00 45.00 460 LEU A C 1
ATOM 3746 O O . LEU A 1 460 ? 65.072 16.374 -0.933 1.00 45.00 460 LEU A O 1
ATOM 3750 N N . ARG A 1 461 ? 65.622 14.847 -2.468 1.00 44.03 461 ARG A N 1
ATOM 3751 C CA . ARG A 1 461 ? 66.777 14.287 -1.723 1.00 44.03 461 ARG A CA 1
ATOM 3752 C C . ARG A 1 461 ? 68.125 14.341 -2.455 1.00 44.03 461 ARG A C 1
ATOM 3754 O O . ARG A 1 461 ? 69.030 13.584 -2.119 1.00 44.03 461 ARG A O 1
ATOM 3761 N N . LYS A 1 462 ? 68.284 15.210 -3.459 1.00 43.91 462 LYS A N 1
ATOM 3762 C CA . LYS A 1 462 ? 69.563 15.357 -4.187 1.00 43.91 462 LYS A CA 1
ATOM 3763 C C . LYS A 1 462 ? 70.193 16.755 -4.177 1.00 43.91 462 LYS A C 1
ATOM 3765 O O . LYS A 1 462 ? 71.223 16.922 -4.813 1.00 43.91 462 LYS A O 1
ATOM 3770 N N . ASN A 1 463 ? 69.665 17.704 -3.398 1.00 42.72 463 ASN A N 1
ATOM 3771 C CA . ASN A 1 463 ? 70.215 19.067 -3.302 1.00 42.72 463 ASN A CA 1
ATOM 3772 C C . ASN A 1 463 ? 70.696 19.461 -1.885 1.00 42.72 463 ASN A C 1
ATOM 3774 O O . ASN A 1 463 ? 70.633 20.630 -1.533 1.00 42.72 463 ASN A O 1
ATOM 3778 N N . GLU A 1 464 ? 71.202 18.516 -1.082 1.00 43.47 464 GLU A N 1
ATOM 3779 C CA . GLU A 1 464 ? 71.844 18.807 0.223 1.00 43.47 464 GLU A CA 1
ATOM 3780 C C . GLU A 1 464 ? 73.174 18.045 0.417 1.00 43.47 464 GLU A C 1
ATOM 3782 O O . GLU A 1 464 ? 73.463 17.538 1.493 1.00 43.47 464 GLU A O 1
ATOM 3787 N N . LEU A 1 465 ? 74.000 17.928 -0.631 1.00 41.81 465 LEU A N 1
ATOM 3788 C CA . LEU A 1 465 ? 75.375 17.409 -0.512 1.00 41.81 465 LEU A CA 1
ATOM 3789 C C . LEU A 1 465 ? 76.360 18.173 -1.412 1.00 41.81 465 LEU A C 1
ATOM 3791 O O . LEU A 1 465 ? 77.081 17.575 -2.203 1.00 41.81 465 LEU A O 1
ATOM 3795 N N . LEU A 1 466 ? 76.380 19.501 -1.288 1.00 40.97 466 LEU A N 1
ATOM 3796 C CA . LEU A 1 466 ? 77.516 20.343 -1.680 1.00 40.97 466 LEU A CA 1
ATOM 3797 C C . LEU A 1 466 ? 77.621 21.532 -0.710 1.00 40.97 466 LEU A C 1
ATOM 3799 O O . LEU A 1 466 ? 77.200 22.644 -1.025 1.00 40.97 466 LEU A O 1
ATOM 3803 N N . GLN A 1 467 ? 78.169 21.261 0.474 1.00 34.66 467 GLN A N 1
ATOM 3804 C CA . GLN A 1 467 ? 79.046 22.168 1.216 1.00 34.66 467 GLN A CA 1
ATOM 3805 C C . GLN A 1 467 ? 79.931 21.362 2.161 1.00 34.66 467 GLN A C 1
ATOM 3807 O O . GLN A 1 467 ? 79.385 20.451 2.825 1.00 34.66 467 GLN A O 1
#

InterPro domains:
  IPR007700 Domain of unknown function DUF668 [PF05003] (301-392)

Secondary structure (DSSP, 8-state):
--S-S-HHHHHHHHHHHHHHHHHHHHHHHHHHHTT-SSGGGTTHHHHHH-HHHHHHHHTT-SPPHHHHHHHHHHHHHHHHHHHHHHHHHHHHHHHHHHHHHHHT-TTS-HHHHHHHHHHHHHHHHHHHHHHHHSGGGS-HHHHHHHHHHHHHHHHHHHHHHHTT-----------PPP----------------------------------------------------------------------PPPP----------------S---STT-S-HHHHHHHHHHHH-S-TTPPPTTBTTTTT-HHHHHHHHHHHHHHHHS-S---HHHHHHHHHHS-HHHHHHHHHHHHHHHHSTTTTT-HHHHHHHHHHHHHHHHHHHHHHHHHHHHHHHTTSGGGTTS--PPPPPGGGSSTTSBHHHHHHHHHHHHHHHHHHHHHHHHHHHHHHHHHHHTTTTTSSSS---

Radius of gyration: 35.22 Å; chains: 1; bounding box: 123×78×103 Å

Organism: Abrus precatorius (NCBI:txid3816)

Sequence (467 aa):
MLVSDDDYFLMELALDEILDNFESLARSVARLGKKCKDPVYHGYEHFVDNPTQNYLKWSGWEYAWKKMERKVKKMERFVAAMSLLSQEIEVLAEREQTFSTTKENPKFHRVKLLEFHSKVAWQRQQVKTLRDMTPWNRSYDYIVRLLARSLFTILERIILVFGNSHLPIEKKQDDSPPLSKTKNHLTRTRSFSAPMHSSIHPSELVDKKKSKRKNKEQQVLLHSESKQFKHFGPFKGCMSVGNDSPICMPTNGGSMRLVDCHVKNIDNMKTVDKLKFSPVHRSRIYFKLSMKGRLKPALSTLGDAAFALHYANVIVLIEKIVSGTHHIDLETRHNLYNMLPTTIRTSLRGKLKWYAKSKHSMIHAASLAVEWSMVLTQILEWLAPLAHNMIRWHSERSFEKEHTALKASVLLVQTLYFANQAKTEAAMVELLVGLHYVCKIDREAHIRDAGSRSFNGVHLRKNELLQ